Protein AF-A0A7S1DV95-F1 (afdb_monomer_lite)

Structure (mmCIF, N/CA/C/O backbone):
data_AF-A0A7S1DV95-F1
#
_entry.id   AF-A0A7S1DV95-F1
#
loop_
_atom_site.group_PDB
_atom_site.id
_atom_site.type_symbol
_atom_site.label_atom_id
_atom_site.label_alt_id
_atom_site.label_comp_id
_atom_site.label_asym_id
_atom_site.label_entity_id
_atom_site.label_seq_id
_atom_site.pdbx_PDB_ins_code
_atom_site.Cartn_x
_atom_site.Cartn_y
_atom_site.Cartn_z
_atom_site.occupancy
_atom_site.B_iso_or_equiv
_atom_site.auth_seq_id
_atom_site.auth_comp_id
_atom_site.auth_asym_id
_atom_site.auth_atom_id
_atom_site.pdbx_PDB_model_num
ATOM 1 N N . MET A 1 1 ? 79.794 -47.480 -144.429 1.00 57.88 1 MET A N 1
ATOM 2 C CA . MET A 1 1 ? 79.137 -47.633 -145.746 1.00 57.88 1 MET A CA 1
ATOM 3 C C . MET A 1 1 ? 80.129 -47.225 -146.820 1.00 57.88 1 MET A C 1
ATOM 5 O O . MET A 1 1 ? 80.996 -46.413 -146.517 1.00 57.88 1 MET A O 1
ATOM 9 N N . GLY A 1 2 ? 80.002 -47.753 -148.033 1.00 65.44 2 GLY A N 1
ATOM 10 C CA . GLY A 1 2 ? 80.760 -47.315 -149.209 1.00 65.44 2 GLY A CA 1
ATOM 11 C C . GLY A 1 2 ? 79.975 -47.607 -150.488 1.00 65.44 2 GLY A C 1
ATOM 12 O O . GLY A 1 2 ? 79.161 -48.528 -150.491 1.00 65.44 2 GLY A O 1
ATOM 13 N N . ALA A 1 3 ? 80.194 -46.817 -151.537 1.00 66.25 3 ALA A N 1
ATOM 14 C CA . ALA A 1 3 ? 79.507 -46.930 -152.823 1.00 66.25 3 ALA A CA 1
ATOM 15 C C . ALA A 1 3 ? 80.501 -47.188 -153.967 1.00 66.25 3 ALA A C 1
ATOM 17 O O . ALA A 1 3 ? 81.692 -46.892 -153.837 1.00 66.25 3 ALA A O 1
ATOM 18 N N . SER A 1 4 ? 80.007 -47.743 -155.075 1.00 67.31 4 SER A N 1
ATOM 19 C CA . SER A 1 4 ? 80.771 -47.913 -156.318 1.00 67.31 4 SER A CA 1
ATOM 20 C C . SER A 1 4 ? 81.094 -46.570 -156.994 1.00 67.31 4 SER A C 1
ATOM 22 O O . SER A 1 4 ? 80.372 -45.589 -156.826 1.00 67.31 4 SER A O 1
ATOM 24 N N . ALA A 1 5 ? 82.153 -46.534 -157.810 1.00 63.69 5 ALA A N 1
ATOM 25 C CA . ALA A 1 5 ? 82.558 -45.355 -158.588 1.00 63.69 5 ALA A CA 1
ATOM 26 C C . ALA A 1 5 ? 81.642 -45.052 -159.797 1.00 63.69 5 ALA A C 1
ATOM 28 O O . ALA A 1 5 ? 81.785 -44.007 -160.425 1.00 63.69 5 ALA A O 1
ATOM 29 N N . ASP A 1 6 ? 80.715 -45.958 -160.114 1.00 65.25 6 ASP A N 1
ATOM 30 C CA . ASP A 1 6 ? 79.597 -45.764 -161.049 1.00 65.25 6 ASP A CA 1
ATOM 31 C C . ASP A 1 6 ? 78.244 -45.581 -160.323 1.00 65.25 6 ASP A C 1
ATOM 33 O O . ASP A 1 6 ? 77.190 -45.642 -160.950 1.00 65.25 6 ASP A O 1
ATOM 37 N N . GLU A 1 7 ? 78.286 -45.391 -158.996 1.00 64.25 7 GLU A N 1
ATOM 38 C CA . GLU A 1 7 ? 77.156 -45.195 -158.069 1.00 64.25 7 GLU A CA 1
ATOM 39 C C . GLU A 1 7 ? 76.070 -46.294 -158.088 1.00 64.25 7 GLU A C 1
ATOM 41 O O . GLU A 1 7 ? 75.052 -46.174 -157.409 1.00 64.25 7 GLU A O 1
ATOM 46 N N . SER A 1 8 ? 76.312 -47.411 -158.785 1.00 65.88 8 SER A N 1
ATOM 47 C CA . SER A 1 8 ? 75.327 -48.480 -159.006 1.00 65.88 8 SER A CA 1
ATOM 48 C C . SER A 1 8 ? 75.059 -49.381 -157.795 1.00 65.88 8 SER A C 1
ATOM 50 O O . SER A 1 8 ? 73.996 -49.994 -157.714 1.00 65.88 8 SER A O 1
ATOM 52 N N . GLN A 1 9 ? 76.008 -49.486 -156.856 1.00 68.75 9 GLN A N 1
ATOM 53 C CA . GLN A 1 9 ? 75.935 -50.400 -155.709 1.00 68.75 9 GLN A CA 1
ATOM 54 C C . GLN A 1 9 ? 76.433 -49.769 -154.403 1.00 68.75 9 GLN A C 1
ATOM 56 O O . GLN A 1 9 ? 77.438 -49.051 -154.383 1.00 68.75 9 GLN A O 1
ATOM 61 N N . LEU A 1 10 ? 75.751 -50.097 -153.298 1.00 74.06 10 LEU A N 1
ATOM 62 C CA . LEU A 1 10 ? 76.030 -49.630 -151.936 1.00 74.06 10 LEU A CA 1
ATOM 63 C C . LEU A 1 10 ? 76.285 -50.806 -150.976 1.00 74.06 10 LEU A C 1
ATOM 65 O O . LEU A 1 10 ? 75.485 -51.738 -150.892 1.00 74.06 10 LEU A O 1
ATOM 69 N N . PHE A 1 11 ? 77.364 -50.718 -150.192 1.00 74.44 11 PHE A N 1
ATOM 70 C CA . PHE A 1 11 ? 77.815 -51.748 -149.250 1.00 74.44 11 PHE A CA 1
ATOM 71 C C . PHE A 1 11 ? 77.780 -51.259 -147.793 1.00 74.44 11 PHE A C 1
ATOM 73 O O . PHE A 1 11 ? 78.279 -50.173 -147.460 1.00 74.44 11 PHE A O 1
ATOM 80 N N . VAL A 1 12 ? 77.239 -52.088 -146.893 1.00 77.44 12 VAL A N 1
ATOM 81 C CA . VAL A 1 12 ? 77.127 -51.811 -145.451 1.00 77.44 12 VAL A CA 1
ATOM 82 C C . VAL A 1 12 ? 77.504 -53.056 -144.645 1.00 77.44 12 VAL A C 1
ATOM 84 O O . VAL A 1 12 ? 76.912 -54.111 -144.838 1.00 77.44 12 VAL A O 1
ATOM 87 N N . ALA A 1 13 ? 78.458 -52.931 -143.723 1.00 70.69 13 ALA A N 1
ATOM 88 C CA . ALA A 1 13 ? 78.859 -53.995 -142.800 1.00 70.69 13 ALA A CA 1
ATOM 89 C C . ALA A 1 13 ? 78.650 -53.551 -141.346 1.00 70.69 13 ALA A C 1
ATOM 91 O O . ALA A 1 13 ? 78.813 -52.364 -141.046 1.00 70.69 13 ALA A O 1
ATOM 92 N N . SER A 1 14 ? 78.315 -54.494 -140.467 1.00 75.56 14 SER A N 1
ATOM 93 C CA . SER A 1 14 ? 78.162 -54.288 -139.024 1.00 75.56 14 SER A CA 1
ATOM 94 C C . SER A 1 14 ? 79.221 -55.067 -138.228 1.00 75.56 14 SER A C 1
ATOM 96 O O . SER A 1 14 ? 79.792 -56.045 -138.713 1.00 75.56 14 SER A O 1
ATOM 98 N N . GLU A 1 15 ? 79.529 -54.604 -137.013 1.00 72.31 15 GLU A N 1
ATOM 99 C CA . GLU A 1 15 ? 80.649 -55.106 -136.189 1.00 72.31 15 GLU A CA 1
ATOM 100 C C . GLU A 1 15 ? 80.429 -56.542 -135.663 1.00 72.31 15 GLU A C 1
ATOM 102 O O . GLU A 1 15 ? 81.377 -57.248 -135.332 1.00 72.31 15 GLU A O 1
ATOM 107 N N . ASP A 1 16 ? 79.177 -57.002 -135.676 1.00 65.31 16 ASP A N 1
ATOM 108 C CA . ASP A 1 16 ? 78.711 -58.362 -135.392 1.00 65.31 16 ASP A CA 1
ATOM 109 C C . ASP A 1 16 ? 78.756 -59.318 -136.608 1.00 65.31 16 ASP A C 1
ATOM 111 O O . ASP A 1 16 ? 78.369 -60.483 -136.499 1.00 65.31 16 ASP A O 1
ATOM 115 N N . GLY A 1 17 ? 79.306 -58.877 -137.747 1.00 64.19 17 GLY A N 1
ATOM 116 C CA . GLY A 1 17 ? 79.759 -59.758 -138.833 1.00 64.19 17 GLY A CA 1
ATOM 117 C C . GLY A 1 17 ? 78.801 -59.931 -140.015 1.00 64.19 17 GLY A C 1
ATOM 118 O O . GLY A 1 17 ? 79.098 -60.709 -140.923 1.00 64.19 17 GLY A O 1
ATOM 119 N N . THR A 1 18 ? 77.677 -59.210 -140.052 1.00 66.56 18 THR A N 1
ATOM 120 C CA . THR A 1 18 ? 76.766 -59.185 -141.212 1.00 66.56 18 THR A CA 1
ATOM 121 C C . THR A 1 18 ? 77.159 -58.139 -142.260 1.00 66.56 18 THR A C 1
ATOM 123 O O . THR A 1 18 ? 77.538 -57.015 -141.931 1.00 66.56 18 THR A O 1
ATOM 126 N N . LEU A 1 19 ? 77.017 -58.501 -143.542 1.00 68.00 19 LEU A N 1
ATOM 127 C CA . LEU A 1 19 ? 77.257 -57.642 -144.708 1.00 68.00 19 LEU A CA 1
ATOM 128 C C . LEU A 1 19 ? 75.984 -57.556 -145.563 1.00 68.00 19 LEU A C 1
ATOM 130 O O . LEU A 1 19 ? 75.426 -58.583 -145.946 1.00 68.00 19 LEU A O 1
ATOM 134 N N . PHE A 1 20 ? 75.570 -56.337 -145.901 1.00 68.00 20 PHE A N 1
ATOM 135 C CA . PHE A 1 20 ? 74.450 -56.034 -146.790 1.00 68.00 20 PHE A CA 1
ATOM 136 C C . PHE A 1 20 ? 74.941 -55.276 -148.031 1.00 68.00 20 PHE A C 1
ATOM 138 O O . PHE A 1 20 ? 75.829 -54.422 -147.947 1.00 68.00 20 PHE A O 1
ATOM 145 N N . MET A 1 21 ? 74.343 -55.590 -149.180 1.00 70.38 21 MET A N 1
ATOM 146 C CA . MET A 1 21 ? 74.658 -55.034 -150.497 1.00 70.38 21 MET A CA 1
ATOM 147 C C . MET A 1 21 ? 73.347 -54.675 -151.203 1.00 70.38 21 MET A C 1
ATOM 149 O O . MET A 1 21 ? 72.410 -55.474 -151.179 1.00 70.38 21 MET A O 1
ATOM 153 N N . PHE A 1 22 ? 73.284 -53.494 -151.815 1.00 68.38 22 PHE A N 1
ATOM 154 C CA . PHE A 1 22 ? 72.099 -52.985 -152.510 1.00 68.38 22 PHE A CA 1
ATOM 155 C C . PHE A 1 22 ? 72.478 -52.448 -153.895 1.00 68.38 22 PHE A C 1
ATOM 157 O O . PHE A 1 22 ? 73.359 -51.594 -153.981 1.00 68.38 22 PHE A O 1
ATOM 164 N N . ASP A 1 23 ? 71.790 -52.898 -154.948 1.00 61.53 23 ASP A N 1
ATOM 165 C CA . ASP A 1 23 ? 71.772 -52.228 -156.257 1.00 61.53 23 ASP A CA 1
ATOM 166 C C . ASP A 1 23 ? 70.868 -50.985 -156.200 1.00 61.53 23 ASP A C 1
ATOM 168 O O . ASP A 1 23 ? 69.767 -51.033 -155.642 1.00 61.53 23 ASP A O 1
ATOM 172 N N . VAL A 1 24 ? 71.312 -49.877 -156.797 1.00 64.88 24 VAL A N 1
ATOM 173 C CA . VAL A 1 24 ? 70.569 -48.612 -156.887 1.00 64.88 24 VAL A CA 1
ATOM 174 C C . VAL A 1 24 ? 70.760 -48.009 -158.282 1.00 64.88 24 VAL A C 1
ATOM 176 O O . VAL A 1 24 ? 71.874 -47.701 -158.692 1.00 64.88 24 VAL A O 1
ATOM 179 N N . HIS A 1 25 ? 69.665 -47.806 -159.019 1.00 55.22 25 HIS A N 1
ATOM 180 C CA . HIS A 1 25 ? 69.677 -47.139 -160.326 1.00 55.22 25 HIS A CA 1
ATOM 181 C C . HIS A 1 25 ? 69.022 -45.756 -160.256 1.00 55.22 25 HIS A C 1
ATOM 183 O O . HIS A 1 25 ? 67.993 -45.582 -159.602 1.00 55.22 25 HIS A O 1
ATOM 189 N N . LEU A 1 26 ? 69.604 -44.786 -160.968 1.00 51.22 26 LEU A N 1
ATOM 190 C CA . LEU A 1 26 ? 69.175 -43.388 -160.971 1.00 51.22 26 LEU A CA 1
ATOM 191 C C . LEU A 1 26 ? 68.362 -43.030 -162.232 1.00 51.22 26 LEU A C 1
ATOM 193 O O . LEU A 1 26 ? 68.833 -43.195 -163.354 1.00 51.22 26 LEU A O 1
ATOM 197 N N . MET A 1 27 ? 67.163 -42.493 -162.010 1.00 39.09 27 MET A N 1
ATOM 198 C CA . MET A 1 27 ? 66.233 -41.811 -162.931 1.00 39.09 27 MET A CA 1
ATOM 199 C C . MET A 1 27 ? 65.408 -40.852 -162.045 1.00 39.09 27 MET A C 1
ATOM 201 O O . MET A 1 27 ? 65.268 -41.126 -160.855 1.00 39.09 27 MET A O 1
ATOM 205 N N . GLU A 1 28 ? 64.860 -39.707 -162.451 1.00 35.00 28 GLU A N 1
ATOM 206 C CA . GLU A 1 28 ? 64.603 -39.022 -163.736 1.00 35.00 28 GLU A CA 1
ATOM 207 C C . GLU A 1 28 ? 64.917 -37.511 -163.522 1.00 35.00 28 GLU A C 1
ATOM 209 O O . GLU A 1 28 ? 65.151 -37.091 -162.391 1.00 35.00 28 GLU A O 1
ATOM 214 N N . GLY A 1 29 ? 64.930 -36.587 -164.486 1.00 44.03 29 GLY A N 1
ATOM 215 C CA . GLY A 1 29 ? 64.587 -36.603 -165.912 1.00 44.03 29 GLY A CA 1
ATOM 216 C C . GLY A 1 29 ? 64.089 -35.195 -166.316 1.00 44.03 29 GLY A C 1
ATOM 217 O O . GLY A 1 29 ? 63.512 -34.490 -165.497 1.00 44.03 29 GLY A O 1
ATOM 218 N N . GLY A 1 30 ? 64.293 -34.684 -167.530 1.00 44.16 30 GLY A N 1
ATOM 219 C CA . GLY A 1 30 ? 65.110 -35.196 -168.627 1.00 44.16 30 GLY A CA 1
ATOM 220 C C . GLY A 1 30 ? 64.742 -34.509 -169.946 1.00 44.16 30 GLY A C 1
ATOM 221 O O . GLY A 1 30 ? 63.608 -34.627 -170.393 1.00 44.16 30 GLY A O 1
ATOM 222 N N . GLU A 1 31 ? 65.691 -33.834 -170.599 1.00 38.44 31 GLU A N 1
ATOM 223 C CA . GLU A 1 31 ? 65.519 -33.384 -171.987 1.00 38.44 31 GLU A CA 1
ATOM 224 C C . GLU A 1 31 ? 66.867 -33.418 -172.726 1.00 38.44 31 GLU A C 1
ATOM 226 O O . GLU A 1 31 ? 67.853 -32.827 -172.286 1.00 38.44 31 GLU A O 1
ATOM 231 N N . VAL A 1 32 ? 66.933 -34.161 -173.837 1.00 43.38 32 VAL A N 1
ATOM 232 C CA . VAL A 1 32 ? 68.169 -34.366 -174.613 1.00 43.38 32 VAL A CA 1
ATOM 233 C C . VAL A 1 32 ? 68.138 -33.491 -175.863 1.00 43.38 32 VAL A C 1
ATOM 235 O O . VAL A 1 32 ? 67.736 -33.923 -176.943 1.00 43.38 32 VAL A O 1
ATOM 238 N N . ALA A 1 33 ? 68.607 -32.254 -175.717 1.00 39.25 33 ALA A N 1
ATOM 239 C CA . ALA A 1 33 ? 68.922 -31.361 -176.828 1.00 39.25 33 ALA A CA 1
ATOM 240 C C . ALA A 1 33 ? 70.452 -31.234 -176.982 1.00 39.25 33 ALA A C 1
ATOM 242 O O . ALA A 1 33 ? 71.180 -31.136 -176.002 1.00 39.25 33 ALA A O 1
ATOM 243 N N . GLY A 1 34 ? 71.025 -31.210 -178.183 1.00 37.41 34 GLY A N 1
ATOM 244 C CA . GLY A 1 34 ? 70.410 -31.383 -179.498 1.00 37.41 34 GLY A CA 1
ATOM 245 C C . GLY A 1 34 ? 71.490 -31.257 -180.571 1.00 37.41 34 GLY A C 1
ATOM 246 O O . GLY A 1 34 ? 71.966 -30.161 -180.856 1.00 37.41 34 GLY A O 1
ATOM 247 N N . LYS A 1 35 ? 71.935 -32.387 -181.128 1.00 42.53 35 LYS A N 1
ATOM 248 C CA . LYS A 1 35 ? 73.112 -32.458 -182.008 1.00 42.53 35 LYS A CA 1
ATOM 249 C C . LYS A 1 35 ? 72.868 -31.673 -183.307 1.00 42.53 35 LYS A C 1
ATOM 251 O O . LYS A 1 35 ? 71.980 -32.036 -184.073 1.00 42.53 35 LYS A O 1
ATOM 256 N N . LYS A 1 36 ? 73.671 -30.638 -183.584 1.00 39.03 36 LYS A N 1
ATOM 257 C CA . LYS A 1 36 ? 73.703 -29.960 -184.893 1.00 39.03 36 LYS A CA 1
ATOM 258 C C . LYS A 1 36 ? 75.002 -30.254 -185.634 1.00 39.03 36 LYS A C 1
ATOM 260 O O . LYS A 1 36 ? 76.092 -30.029 -185.121 1.00 39.03 36 LYS A O 1
ATOM 265 N N . THR A 1 37 ? 74.841 -30.742 -186.856 1.00 42.09 37 THR A N 1
ATOM 266 C CA . THR A 1 37 ? 75.881 -31.038 -187.842 1.00 42.09 37 THR A CA 1
ATOM 267 C C . THR A 1 37 ? 75.571 -30.267 -189.120 1.00 42.09 37 THR A C 1
ATOM 269 O O . THR A 1 37 ? 74.412 -30.229 -189.532 1.00 42.09 37 THR A O 1
ATOM 272 N N . THR A 1 38 ? 76.590 -29.715 -189.770 1.00 35.88 38 THR A N 1
ATOM 273 C CA . THR A 1 38 ? 76.515 -29.178 -191.139 1.00 35.88 38 THR A CA 1
ATOM 274 C C . THR A 1 38 ? 77.815 -29.503 -191.868 1.00 35.88 38 THR A C 1
ATOM 276 O O . THR A 1 38 ? 78.882 -29.460 -191.257 1.00 35.88 38 THR A O 1
ATOM 279 N N . ASP A 1 39 ? 77.695 -29.885 -193.138 1.00 33.91 39 ASP A N 1
ATOM 280 C CA . ASP A 1 39 ? 78.729 -30.590 -193.906 1.00 33.91 39 ASP A CA 1
ATOM 281 C C . ASP A 1 39 ? 79.830 -29.698 -194.519 1.00 33.91 39 ASP A C 1
ATOM 283 O O . ASP A 1 39 ? 79.663 -28.480 -194.627 1.00 33.91 39 ASP A O 1
ATOM 287 N N . PRO A 1 40 ? 80.962 -30.299 -194.943 1.00 48.75 40 PRO A N 1
ATOM 288 C CA . PRO A 1 40 ? 82.059 -29.609 -195.617 1.00 48.75 40 PRO A CA 1
ATOM 289 C C . PRO A 1 40 ? 81.930 -29.593 -197.157 1.00 48.75 40 PRO A C 1
ATOM 291 O O . PRO A 1 40 ? 81.156 -30.341 -197.750 1.00 48.75 40 PRO A O 1
ATOM 294 N N . SER A 1 41 ? 82.835 -28.839 -197.797 1.00 40.47 41 SER A N 1
ATOM 295 C CA . SER A 1 41 ? 83.276 -28.995 -199.201 1.00 40.47 41 SER A CA 1
ATOM 296 C C . SER A 1 41 ? 82.358 -28.496 -200.332 1.00 40.47 41 SER A C 1
ATOM 298 O O . SER A 1 41 ? 81.687 -29.295 -200.977 1.00 40.47 41 SER A O 1
ATOM 300 N N . GLN A 1 42 ? 82.458 -27.199 -200.665 1.00 35.22 42 GLN A N 1
ATOM 301 C CA . GLN A 1 42 ? 82.357 -26.577 -202.013 1.00 35.22 42 GLN A CA 1
ATOM 302 C C . GLN A 1 42 ? 82.530 -25.046 -201.851 1.00 35.22 42 GLN A C 1
ATOM 304 O O . GLN A 1 42 ? 82.084 -24.508 -200.844 1.00 35.22 42 GLN A O 1
ATOM 309 N N . PHE A 1 43 ? 83.169 -24.267 -202.731 1.00 31.75 43 PHE A N 1
ATOM 310 C CA . PHE A 1 43 ? 83.923 -24.532 -203.970 1.00 31.75 43 PHE A CA 1
ATOM 311 C C . PHE A 1 43 ? 85.246 -23.733 -203.936 1.00 31.75 43 PHE A C 1
ATOM 313 O O . PHE A 1 43 ? 85.314 -22.694 -203.282 1.00 31.75 43 PHE A O 1
ATOM 320 N N . LEU A 1 44 ? 86.277 -24.160 -204.681 1.00 36.06 44 LEU A N 1
ATOM 321 C CA . LEU A 1 44 ? 87.334 -23.227 -205.096 1.00 36.06 44 LEU A CA 1
ATOM 322 C C . LEU A 1 44 ? 86.817 -22.427 -206.291 1.00 36.06 44 LEU A C 1
ATOM 324 O O . LEU A 1 44 ? 86.602 -23.011 -207.351 1.00 36.06 44 LEU A O 1
ATOM 328 N N . ASP A 1 45 ? 86.711 -21.111 -206.138 1.00 37.31 45 ASP A N 1
ATOM 329 C CA . ASP A 1 45 ? 86.616 -20.186 -207.264 1.00 37.31 45 ASP A CA 1
ATOM 330 C C . ASP A 1 45 ? 87.806 -19.222 -207.175 1.00 37.31 45 ASP A C 1
ATOM 332 O O . ASP A 1 45 ? 87.866 -18.353 -206.302 1.00 37.31 45 ASP A O 1
ATOM 336 N N . VAL A 1 46 ? 88.832 -19.447 -208.004 1.00 41.38 46 VAL A N 1
ATOM 337 C CA . VAL A 1 46 ? 90.102 -18.697 -207.950 1.00 41.38 46 VAL A CA 1
ATOM 338 C C . VAL A 1 46 ? 89.953 -17.392 -208.730 1.00 41.38 46 VAL A C 1
ATOM 340 O O . VAL A 1 46 ? 90.554 -17.176 -209.782 1.00 41.38 46 VAL A O 1
ATOM 343 N N . VAL A 1 47 ? 89.122 -16.506 -208.190 1.00 50.97 47 VAL A N 1
ATOM 344 C CA . VAL A 1 47 ? 89.041 -15.111 -208.618 1.00 50.97 47 VAL A CA 1
ATOM 345 C C . VAL A 1 47 ? 90.259 -14.375 -208.060 1.00 50.97 47 VAL A C 1
ATOM 347 O O . VAL A 1 47 ? 90.500 -14.395 -206.852 1.00 50.97 47 VAL A O 1
ATOM 350 N N . LEU A 1 48 ? 91.025 -13.695 -208.921 1.00 45.34 48 LEU A N 1
ATOM 351 C CA . LEU A 1 48 ? 92.065 -12.763 -208.474 1.00 45.34 48 LEU A CA 1
ATOM 352 C C . LEU A 1 48 ? 91.409 -11.503 -207.894 1.00 45.34 48 LEU A C 1
ATOM 354 O O . LEU A 1 48 ? 91.290 -10.477 -208.562 1.00 45.34 48 LEU A O 1
ATOM 358 N N . ILE A 1 49 ? 90.983 -11.600 -206.637 1.00 53.22 49 ILE A N 1
ATOM 359 C CA . ILE A 1 49 ? 90.568 -10.458 -205.826 1.00 53.22 49 ILE A CA 1
ATOM 360 C C . ILE A 1 49 ? 91.787 -9.552 -205.628 1.00 53.22 49 ILE A C 1
ATOM 362 O O . ILE A 1 49 ? 92.889 -10.020 -205.322 1.00 53.22 49 ILE A O 1
ATOM 366 N N . THR A 1 50 ? 91.611 -8.248 -205.845 1.00 54.72 50 THR A N 1
ATOM 367 C CA . THR A 1 50 ? 92.714 -7.300 -205.672 1.00 54.72 50 THR A CA 1
ATOM 368 C C . THR A 1 50 ? 93.025 -7.115 -204.190 1.00 54.72 50 THR A C 1
ATOM 370 O O . THR A 1 50 ? 92.165 -7.273 -203.327 1.00 54.72 50 THR A O 1
ATOM 373 N N . ARG A 1 51 ? 94.272 -6.756 -203.877 1.00 61.19 51 ARG A N 1
ATOM 374 C CA . ARG A 1 51 ? 94.746 -6.613 -202.494 1.00 61.19 51 ARG A CA 1
ATOM 375 C C . ARG A 1 51 ? 93.908 -5.631 -201.645 1.00 61.19 51 ARG A C 1
ATOM 377 O O . ARG A 1 51 ? 93.846 -5.808 -200.432 1.00 61.19 51 ARG A O 1
ATOM 384 N N . ALA A 1 52 ? 93.242 -4.662 -202.277 1.00 63.94 52 ALA A N 1
ATOM 385 C CA . ALA A 1 52 ? 92.411 -3.659 -201.613 1.00 63.94 52 ALA A CA 1
ATOM 386 C C . ALA A 1 52 ? 91.218 -4.262 -200.846 1.00 63.94 52 ALA A C 1
ATOM 388 O O . ALA A 1 52 ? 90.989 -3.903 -199.695 1.00 63.94 52 ALA A O 1
ATOM 389 N N . ASP A 1 53 ? 90.492 -5.209 -201.446 1.00 61.81 53 ASP A N 1
ATOM 390 C CA . ASP A 1 53 ? 89.239 -5.739 -200.884 1.00 61.81 53 ASP A CA 1
ATOM 391 C C . ASP A 1 53 ? 89.490 -6.543 -199.590 1.00 61.81 53 ASP A C 1
ATOM 393 O O . ASP A 1 53 ? 88.657 -6.578 -198.683 1.00 61.81 53 ASP A O 1
ATOM 397 N N . VAL A 1 54 ? 90.670 -7.167 -199.481 1.00 62.94 54 VAL A N 1
ATOM 398 C CA . VAL A 1 54 ? 91.120 -7.861 -198.264 1.00 62.94 54 VAL A CA 1
ATOM 399 C C . VAL A 1 54 ? 91.482 -6.855 -197.171 1.00 62.94 54 VAL A C 1
ATOM 401 O O . VAL A 1 54 ? 91.073 -7.030 -196.023 1.00 62.94 54 VAL A O 1
ATOM 404 N N . GLU A 1 55 ? 92.203 -5.788 -197.530 1.00 68.06 55 GLU A N 1
ATOM 405 C CA . GLU A 1 55 ? 92.591 -4.719 -196.603 1.00 68.06 55 GLU A CA 1
ATOM 406 C C . GLU A 1 55 ? 91.342 -3.999 -196.037 1.00 68.06 55 GLU A C 1
ATOM 408 O O . GLU A 1 55 ? 91.254 -3.796 -194.821 1.00 68.06 55 GLU A O 1
ATOM 413 N N . GLU A 1 56 ? 90.310 -3.748 -196.859 1.00 71.56 56 GLU A N 1
ATOM 414 C CA . GLU A 1 56 ? 89.012 -3.215 -196.404 1.00 71.56 56 GLU A CA 1
ATOM 415 C C . GLU A 1 56 ? 88.325 -4.146 -195.387 1.00 71.56 56 GLU A C 1
ATOM 417 O O . GLU A 1 56 ? 87.908 -3.696 -194.314 1.00 71.56 56 GLU A O 1
ATOM 422 N N . LYS A 1 57 ? 88.245 -5.459 -195.660 1.00 68.12 57 LYS A N 1
ATOM 423 C CA . LYS A 1 57 ? 87.622 -6.404 -194.716 1.00 68.12 57 LYS A CA 1
ATOM 424 C C . LYS A 1 57 ? 88.371 -6.489 -193.391 1.00 68.12 57 LYS A C 1
ATOM 426 O O . LYS A 1 57 ? 87.716 -6.491 -192.347 1.00 68.12 57 LYS A O 1
ATOM 431 N N . THR A 1 58 ? 89.705 -6.469 -193.403 1.00 66.50 58 THR A N 1
ATOM 432 C CA . THR A 1 58 ? 90.481 -6.414 -192.154 1.00 66.50 58 THR A CA 1
ATOM 433 C C . THR A 1 58 ? 90.235 -5.132 -191.355 1.00 66.50 58 THR A C 1
ATOM 435 O O . THR A 1 58 ? 90.153 -5.213 -190.131 1.00 66.50 58 THR A O 1
ATOM 438 N N . SER A 1 59 ? 90.006 -3.982 -192.009 1.00 75.44 59 SER A N 1
ATOM 439 C CA . SER A 1 59 ? 89.594 -2.751 -191.312 1.00 75.44 59 SER A CA 1
ATOM 440 C C . SER A 1 59 ? 88.257 -2.943 -190.592 1.00 75.44 59 SER A C 1
ATOM 442 O O . SER A 1 59 ? 88.172 -2.726 -189.385 1.00 75.44 59 SER A O 1
ATOM 444 N N . THR A 1 60 ? 87.233 -3.447 -191.295 1.00 75.06 60 THR A N 1
ATOM 445 C CA . THR A 1 60 ? 85.887 -3.604 -190.709 1.00 75.06 60 THR A CA 1
ATOM 446 C C . THR A 1 60 ? 85.832 -4.557 -189.512 1.00 75.06 60 THR A C 1
ATOM 448 O O . THR A 1 60 ? 84.942 -4.429 -188.673 1.00 75.06 60 THR A O 1
ATOM 451 N N . MET A 1 61 ? 86.775 -5.500 -189.405 1.00 68.62 61 MET A N 1
ATOM 452 C CA . MET A 1 61 ? 86.863 -6.408 -188.261 1.00 68.62 61 MET A CA 1
ATOM 453 C C . MET A 1 61 ? 87.510 -5.728 -187.045 1.00 68.62 61 MET A C 1
ATOM 455 O O . MET A 1 61 ? 86.961 -5.812 -185.947 1.00 68.62 61 MET A O 1
ATOM 459 N N . ALA A 1 62 ? 88.590 -4.964 -187.246 1.00 76.88 62 ALA A N 1
ATOM 460 C CA . ALA A 1 62 ? 89.205 -4.157 -186.188 1.00 76.88 62 ALA A CA 1
ATOM 461 C C . ALA A 1 62 ? 88.249 -3.068 -185.653 1.00 76.88 62 ALA A C 1
ATOM 463 O O . ALA A 1 62 ? 88.197 -2.817 -184.449 1.00 76.88 62 ALA A O 1
ATOM 464 N N . ASP A 1 63 ? 87.434 -2.459 -186.521 1.00 78.00 63 ASP A N 1
ATOM 465 C CA . ASP A 1 63 ? 86.396 -1.497 -186.120 1.00 78.00 63 ASP A CA 1
ATOM 466 C C . ASP A 1 63 ? 85.327 -2.119 -185.199 1.00 78.00 63 ASP A C 1
ATOM 468 O O . ASP A 1 63 ? 84.795 -1.438 -184.316 1.00 78.00 63 ASP A O 1
ATOM 472 N N . LEU A 1 64 ? 85.020 -3.411 -185.375 1.00 74.38 64 LEU A N 1
ATOM 473 C CA . LEU A 1 64 ? 84.084 -4.153 -184.526 1.00 74.38 64 LEU A CA 1
ATOM 474 C C . LEU A 1 64 ? 84.714 -4.584 -183.196 1.00 74.38 64 LEU A C 1
ATOM 476 O O . LEU A 1 64 ? 84.059 -4.459 -182.162 1.00 74.38 64 LEU A O 1
ATOM 480 N N . GLU A 1 65 ? 85.974 -5.022 -183.189 1.00 75.56 65 GLU A N 1
ATOM 481 C CA . GLU A 1 65 ? 86.707 -5.325 -181.949 1.00 75.56 65 GLU A CA 1
ATOM 482 C C . GLU A 1 65 ? 86.861 -4.072 -181.071 1.00 75.56 65 GLU A C 1
ATOM 484 O O . GLU A 1 65 ? 86.573 -4.118 -179.873 1.00 75.56 65 GLU A O 1
ATOM 489 N N . ASN A 1 66 ? 87.181 -2.922 -181.678 1.00 81.00 66 ASN A N 1
ATOM 490 C CA . ASN A 1 66 ? 87.179 -1.627 -180.994 1.00 81.00 66 ASN A CA 1
ATOM 491 C C . ASN A 1 66 ? 85.790 -1.281 -180.425 1.00 81.00 66 ASN A C 1
ATOM 493 O O . ASN A 1 66 ? 85.696 -0.892 -179.262 1.00 81.00 66 ASN A O 1
ATOM 497 N N . LYS A 1 67 ? 84.699 -1.487 -181.186 1.00 79.06 67 LYS A N 1
ATOM 498 C CA . LYS A 1 67 ? 83.318 -1.306 -180.682 1.00 79.06 67 LYS A CA 1
ATOM 499 C C . LYS A 1 67 ? 83.027 -2.172 -179.459 1.00 79.06 67 LYS A C 1
ATOM 501 O O . LYS A 1 67 ? 82.421 -1.693 -178.503 1.00 79.06 67 LYS A O 1
ATOM 506 N N . ILE A 1 68 ? 83.435 -3.441 -179.486 1.00 79.00 68 ILE A N 1
ATOM 507 C CA . ILE A 1 68 ? 83.215 -4.370 -178.372 1.00 79.00 68 ILE A CA 1
ATOM 508 C C . ILE A 1 68 ? 83.970 -3.869 -177.136 1.00 79.00 68 ILE A C 1
ATOM 510 O O . ILE A 1 68 ? 83.340 -3.692 -176.093 1.00 79.00 68 ILE A O 1
ATOM 514 N N . GLY A 1 69 ? 85.253 -3.517 -177.271 1.00 78.62 69 GLY A N 1
ATOM 515 C CA . GLY A 1 69 ? 86.048 -2.918 -176.192 1.00 78.62 69 GLY A CA 1
ATOM 516 C C . GLY A 1 69 ? 85.430 -1.633 -175.621 1.00 78.62 69 GLY A C 1
ATOM 517 O O . GLY A 1 69 ? 85.273 -1.514 -174.406 1.00 78.62 69 GLY A O 1
ATOM 518 N N . GLU A 1 70 ? 84.988 -0.707 -176.480 1.00 82.81 70 GLU A N 1
ATOM 519 C CA . GLU A 1 70 ? 84.261 0.506 -176.073 1.00 82.81 70 GLU A CA 1
ATOM 520 C C . GLU A 1 70 ? 82.989 0.171 -175.276 1.00 82.81 70 GLU A C 1
ATOM 522 O O . GLU A 1 70 ? 82.753 0.750 -174.213 1.00 82.81 70 GLU A O 1
ATOM 527 N N . THR A 1 71 ? 82.165 -0.771 -175.752 1.00 80.88 71 THR A N 1
ATOM 528 C CA . THR A 1 71 ? 80.932 -1.162 -175.044 1.00 80.88 71 THR A CA 1
ATOM 529 C C . THR A 1 71 ? 81.203 -1.883 -173.726 1.00 80.88 71 THR A C 1
ATOM 531 O O . THR A 1 71 ? 80.447 -1.686 -172.775 1.00 80.88 71 THR A O 1
ATOM 534 N N . GLN A 1 72 ? 82.286 -2.658 -173.636 1.00 83.38 72 GLN A N 1
ATOM 535 C CA . GLN A 1 72 ? 82.670 -3.378 -172.427 1.00 83.38 72 GLN A CA 1
ATOM 536 C C . GLN A 1 72 ? 83.171 -2.413 -171.343 1.00 83.38 72 GLN A C 1
ATOM 538 O O . GLN A 1 72 ? 82.647 -2.432 -170.231 1.00 83.38 72 GLN A O 1
ATOM 543 N N . VAL A 1 73 ? 84.060 -1.473 -171.686 1.00 85.38 73 VAL A N 1
ATOM 544 C CA . VAL A 1 73 ? 84.494 -0.402 -170.767 1.00 85.38 73 VAL A CA 1
ATOM 545 C C . VAL A 1 73 ? 83.309 0.475 -170.339 1.00 85.38 73 VAL A C 1
ATOM 547 O O . VAL A 1 73 ? 83.195 0.841 -169.169 1.00 85.38 73 VAL A O 1
ATOM 550 N N . GLN A 1 74 ? 82.366 0.774 -171.243 1.00 84.25 74 GLN A N 1
ATOM 551 C CA . GLN A 1 74 ? 81.131 1.479 -170.876 1.00 84.25 74 GLN A CA 1
ATOM 552 C C . GLN A 1 74 ? 80.213 0.665 -169.950 1.00 84.25 74 GLN A C 1
ATOM 554 O O . GLN A 1 74 ? 79.492 1.265 -169.152 1.00 84.25 74 GLN A O 1
ATOM 559 N N . ALA A 1 75 ? 80.187 -0.665 -170.062 1.00 81.94 75 ALA A N 1
ATOM 560 C CA . ALA A 1 75 ? 79.403 -1.534 -169.187 1.00 81.94 75 ALA A CA 1
ATOM 561 C C . ALA A 1 75 ? 80.032 -1.628 -167.790 1.00 81.94 75 ALA A C 1
ATOM 563 O O . ALA A 1 75 ? 79.331 -1.430 -166.799 1.00 81.94 75 ALA A O 1
ATOM 564 N N . GLU A 1 76 ? 81.349 -1.828 -167.709 1.00 84.31 76 GLU A N 1
ATOM 565 C CA . GLU A 1 76 ? 82.112 -1.850 -166.455 1.00 84.31 76 GLU A CA 1
ATOM 566 C C . GLU A 1 76 ? 82.032 -0.501 -165.722 1.00 84.31 76 GLU A C 1
ATOM 568 O O . GLU A 1 76 ? 81.763 -0.468 -164.521 1.00 84.31 76 GLU A O 1
ATOM 573 N N . TYR A 1 77 ? 82.140 0.625 -166.439 1.00 87.62 77 TYR A N 1
ATOM 574 C CA . TYR A 1 77 ? 81.945 1.959 -165.861 1.00 87.62 77 TYR A CA 1
ATOM 575 C C . TYR A 1 77 ? 80.525 2.162 -165.307 1.00 87.62 77 TYR A C 1
ATOM 577 O O . TYR A 1 77 ? 80.361 2.678 -164.201 1.00 87.62 77 TYR A O 1
ATOM 585 N N . LYS A 1 78 ? 79.486 1.724 -166.035 1.00 86.94 78 LYS A N 1
ATOM 586 C CA . LYS A 1 78 ? 78.090 1.783 -165.558 1.00 86.94 78 LYS A CA 1
ATOM 587 C C . LYS A 1 78 ? 77.866 0.893 -164.336 1.00 86.94 78 LYS A C 1
ATOM 589 O O . LYS A 1 78 ? 77.157 1.315 -163.428 1.00 86.94 78 LYS A O 1
ATOM 594 N N . LEU A 1 79 ? 78.472 -0.296 -164.299 1.00 86.88 79 LEU A N 1
ATOM 595 C CA . LEU A 1 79 ? 78.403 -1.202 -163.153 1.00 86.88 79 LEU A CA 1
ATOM 596 C C . LEU A 1 79 ? 79.072 -0.573 -161.925 1.00 86.88 79 LEU A C 1
ATOM 598 O O . LEU A 1 79 ? 78.439 -0.461 -160.884 1.00 86.88 79 LEU A O 1
ATOM 602 N N . HIS A 1 80 ? 80.296 -0.059 -162.064 1.00 88.19 80 HIS A N 1
ATOM 603 C CA . HIS A 1 80 ? 81.020 0.553 -160.949 1.00 88.19 80 HIS A CA 1
ATOM 604 C C . HIS A 1 80 ? 80.335 1.834 -160.434 1.00 88.19 80 HIS A C 1
ATOM 606 O O . HIS A 1 80 ? 80.326 2.083 -159.225 1.00 88.19 80 HIS A O 1
ATOM 612 N N . LEU A 1 81 ? 79.721 2.628 -161.320 1.00 89.69 81 LEU A N 1
ATOM 613 C CA . LEU A 1 81 ? 78.904 3.782 -160.935 1.00 89.69 81 LEU A CA 1
ATOM 614 C C . LEU A 1 81 ? 77.646 3.342 -160.168 1.00 89.69 81 LEU A C 1
ATOM 616 O O . LEU A 1 81 ? 77.332 3.918 -159.133 1.00 89.69 81 LEU A O 1
ATOM 620 N N . HIS A 1 82 ? 76.959 2.301 -160.643 1.00 88.06 82 HIS A N 1
ATOM 621 C CA . HIS A 1 82 ? 75.780 1.715 -160.002 1.00 88.06 82 HIS A CA 1
ATOM 622 C C . HIS A 1 82 ? 76.111 1.113 -158.626 1.00 88.06 82 HIS A C 1
ATOM 624 O O . HIS A 1 82 ? 75.378 1.342 -157.665 1.00 88.06 82 HIS A O 1
ATOM 630 N N . ASP A 1 83 ? 77.240 0.419 -158.494 1.00 88.62 83 ASP A N 1
ATOM 631 C CA . ASP A 1 83 ? 77.710 -0.152 -157.230 1.00 88.62 83 ASP A CA 1
ATOM 632 C C . ASP A 1 83 ? 78.148 0.933 -156.235 1.00 88.62 83 ASP A C 1
ATOM 634 O O . ASP A 1 83 ? 77.863 0.813 -155.042 1.00 88.62 83 ASP A O 1
ATOM 638 N N . GLN A 1 84 ? 78.749 2.037 -156.702 1.00 89.81 84 GLN A N 1
ATOM 639 C CA . GLN A 1 84 ? 78.980 3.224 -155.869 1.00 89.81 84 GLN A CA 1
ATOM 640 C C . GLN A 1 84 ? 77.648 3.823 -155.386 1.00 89.81 84 GLN A C 1
ATOM 642 O O . GLN A 1 84 ? 77.488 4.096 -154.196 1.00 89.81 84 GLN A O 1
ATOM 647 N N . ASP A 1 85 ? 76.673 3.962 -156.281 1.00 90.25 85 ASP A N 1
ATOM 648 C CA . ASP A 1 85 ? 75.316 4.429 -155.989 1.00 90.25 85 ASP A CA 1
ATOM 649 C C . ASP A 1 85 ? 74.623 3.567 -154.916 1.00 90.25 85 ASP A C 1
ATOM 651 O O . ASP A 1 85 ? 73.974 4.089 -154.006 1.00 90.25 85 ASP A O 1
ATOM 655 N N . TRP A 1 86 ? 74.751 2.237 -154.996 1.00 88.25 86 TRP A N 1
ATOM 656 C CA . TRP A 1 86 ? 74.203 1.304 -154.006 1.00 88.25 86 TRP A CA 1
ATOM 657 C C . TRP A 1 86 ? 74.999 1.275 -152.704 1.00 88.25 86 TRP A C 1
ATOM 659 O O . TRP A 1 86 ? 74.386 1.174 -151.639 1.00 88.25 86 TRP A O 1
ATOM 669 N N . ALA A 1 87 ? 76.323 1.425 -152.747 1.00 90.44 87 ALA A N 1
ATOM 670 C CA . ALA A 1 87 ? 77.145 1.596 -151.554 1.00 90.44 87 ALA A CA 1
ATOM 671 C C . ALA A 1 87 ? 76.763 2.884 -150.806 1.00 90.44 87 ALA A C 1
ATOM 673 O O . ALA A 1 87 ? 76.578 2.850 -149.589 1.00 90.44 87 ALA A O 1
ATOM 674 N N . GLU A 1 88 ? 76.543 3.993 -151.518 1.00 91.00 88 GLU A N 1
ATOM 675 C CA . GLU A 1 88 ? 76.054 5.245 -150.936 1.00 91.00 88 GLU A CA 1
ATOM 676 C C . GLU A 1 88 ? 74.634 5.125 -150.373 1.00 91.00 88 GLU A C 1
ATOM 678 O O . GLU A 1 88 ? 74.405 5.558 -149.245 1.00 91.00 88 GLU A O 1
ATOM 683 N N . LYS A 1 89 ? 73.686 4.517 -151.102 1.00 91.56 89 LYS A N 1
ATOM 684 C CA . LYS A 1 89 ? 72.317 4.264 -150.601 1.00 91.56 89 LYS A CA 1
ATOM 685 C C . LYS A 1 89 ? 72.337 3.383 -149.348 1.00 91.56 89 LYS A C 1
ATOM 687 O O . LYS A 1 89 ? 71.663 3.689 -148.369 1.00 91.56 89 LYS A O 1
ATOM 692 N N . THR A 1 90 ? 73.156 2.331 -149.347 1.00 89.69 90 THR A N 1
ATOM 693 C CA . THR A 1 90 ? 73.327 1.420 -148.203 1.00 89.69 90 THR A CA 1
ATOM 694 C C . THR A 1 90 ? 73.980 2.122 -147.015 1.00 89.69 90 THR A C 1
ATOM 696 O O . THR A 1 90 ? 73.589 1.882 -145.874 1.00 89.69 90 THR A O 1
ATOM 699 N N . LYS A 1 91 ? 74.955 3.005 -147.261 1.00 92.62 91 LYS A N 1
ATOM 700 C CA . LYS A 1 91 ? 75.585 3.825 -146.225 1.00 92.62 91 LYS A CA 1
ATOM 701 C C . LYS A 1 91 ? 74.581 4.806 -145.613 1.00 92.62 91 LYS A C 1
ATOM 703 O O . LYS A 1 91 ? 74.421 4.788 -144.400 1.00 92.62 91 LYS A O 1
ATOM 708 N N . LYS A 1 92 ? 73.852 5.566 -146.437 1.00 93.00 92 LYS A N 1
ATOM 709 C CA . LYS A 1 92 ? 72.810 6.513 -145.997 1.00 93.00 92 LYS A CA 1
ATOM 710 C C . LYS A 1 92 ? 71.728 5.808 -145.169 1.00 93.00 92 LYS A C 1
ATOM 712 O O . LYS 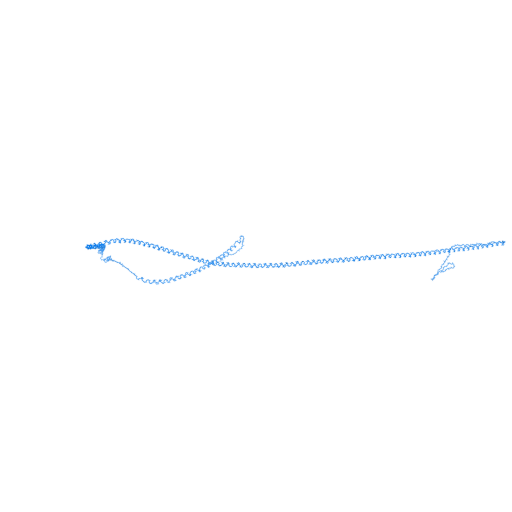A 1 92 ? 71.468 6.224 -144.049 1.00 93.00 92 LYS A O 1
ATOM 717 N N . MET A 1 93 ? 71.219 4.660 -145.629 1.00 89.06 93 MET A N 1
ATOM 718 C CA . MET A 1 93 ? 70.290 3.814 -144.857 1.00 89.06 93 MET A CA 1
ATOM 719 C C . MET A 1 93 ? 70.863 3.344 -143.509 1.00 89.06 93 MET A C 1
ATOM 721 O O . MET A 1 93 ? 70.132 3.287 -142.523 1.00 89.06 93 MET A O 1
ATOM 725 N N . LYS A 1 94 ? 72.157 3.000 -143.427 1.00 90.38 94 LYS A N 1
ATOM 726 C CA . LYS A 1 94 ? 72.798 2.634 -142.150 1.00 90.38 94 LYS A CA 1
ATOM 727 C C . LYS A 1 94 ? 72.934 3.836 -141.219 1.00 90.38 94 LYS A C 1
ATOM 729 O O . LYS A 1 94 ? 72.571 3.721 -140.056 1.00 90.38 94 LYS A O 1
ATOM 734 N N . GLU A 1 95 ? 73.391 4.977 -141.729 1.00 92.50 95 GLU A N 1
ATOM 735 C CA . GLU A 1 95 ? 73.526 6.225 -140.966 1.00 92.50 95 GLU A CA 1
ATOM 736 C C . GLU A 1 95 ? 72.158 6.720 -140.454 1.00 92.50 95 GLU A C 1
ATOM 738 O O . GLU A 1 95 ? 72.038 7.100 -139.291 1.00 92.50 95 GLU A O 1
ATOM 743 N N . GLU A 1 96 ? 71.100 6.624 -141.266 1.00 92.75 96 GLU A N 1
ATOM 744 C CA . GLU A 1 96 ? 69.715 6.915 -140.872 1.00 92.75 96 GLU A CA 1
ATOM 745 C C . GLU A 1 96 ? 69.196 5.947 -139.797 1.00 92.75 9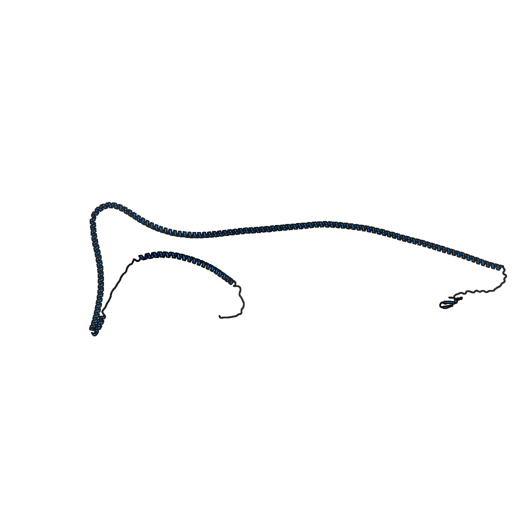6 GLU A C 1
ATOM 747 O O . GLU A 1 96 ? 68.591 6.385 -138.818 1.00 92.75 96 GLU A O 1
ATOM 752 N N . MET A 1 97 ? 69.458 4.642 -139.927 1.00 88.88 97 MET A N 1
ATOM 753 C CA . MET A 1 97 ? 69.030 3.635 -138.946 1.00 88.88 97 MET A CA 1
ATOM 754 C C . MET A 1 97 ? 69.819 3.717 -137.631 1.00 88.88 97 MET A C 1
ATOM 756 O O . MET A 1 97 ? 69.240 3.519 -136.563 1.00 88.88 97 MET A O 1
ATOM 760 N N . GLU A 1 98 ? 71.109 4.055 -137.668 1.00 92.06 98 GLU A N 1
ATOM 761 C CA . GLU A 1 98 ? 71.921 4.312 -136.472 1.00 92.06 98 GLU A CA 1
ATOM 762 C C . GLU A 1 98 ? 71.507 5.618 -135.781 1.00 92.06 98 GLU A C 1
ATOM 764 O O . GLU A 1 98 ? 71.346 5.632 -134.559 1.00 92.06 98 GLU A O 1
ATOM 769 N N . ALA A 1 99 ? 71.225 6.684 -136.539 1.00 92.88 99 ALA A N 1
ATOM 770 C CA . ALA A 1 99 ? 70.661 7.921 -136.000 1.00 92.88 99 ALA A CA 1
ATOM 771 C C . ALA A 1 99 ? 69.264 7.698 -135.391 1.00 92.88 99 ALA A C 1
ATOM 773 O O . ALA A 1 99 ? 68.974 8.207 -134.306 1.00 92.88 99 ALA A O 1
ATOM 774 N N . ALA A 1 100 ? 68.412 6.892 -136.034 1.00 92.19 100 ALA A N 1
ATOM 775 C CA . ALA A 1 100 ? 67.111 6.502 -135.498 1.00 92.19 100 ALA A CA 1
ATOM 776 C C . ALA A 1 100 ? 67.244 5.660 -134.217 1.00 92.19 100 ALA A C 1
ATOM 778 O O . ALA A 1 100 ? 66.500 5.893 -133.261 1.00 92.19 100 ALA A O 1
ATOM 779 N N . ARG A 1 101 ? 68.215 4.733 -134.156 1.00 91.69 101 ARG A N 1
ATOM 780 C CA . ARG A 1 101 ? 68.506 3.938 -132.953 1.00 91.69 101 ARG A CA 1
ATOM 781 C C . ARG A 1 101 ? 68.993 4.824 -131.809 1.00 91.69 101 ARG A C 1
ATOM 783 O O . ARG A 1 101 ? 68.397 4.781 -130.739 1.00 91.69 101 ARG A O 1
ATOM 790 N N . GLY A 1 102 ? 69.975 5.694 -132.048 1.00 92.81 102 GLY A N 1
ATOM 791 C CA . GLY A 1 102 ? 70.480 6.640 -131.047 1.00 92.81 102 GLY A CA 1
ATOM 792 C C . GLY A 1 102 ? 69.408 7.625 -130.563 1.00 92.81 102 GLY A C 1
ATOM 793 O O . GLY A 1 102 ? 69.313 7.911 -129.371 1.00 92.81 102 GLY A O 1
ATOM 794 N N . ALA A 1 103 ? 68.525 8.087 -131.454 1.00 93.06 103 ALA A N 1
ATOM 795 C CA . ALA A 1 103 ? 67.376 8.910 -131.080 1.00 93.06 103 ALA A CA 1
ATOM 796 C C . ALA A 1 103 ? 66.331 8.132 -130.255 1.00 93.06 103 ALA A C 1
ATOM 798 O O . ALA A 1 103 ? 65.712 8.710 -129.359 1.00 93.06 103 ALA A O 1
ATOM 799 N N . ALA A 1 104 ? 66.127 6.839 -130.523 1.00 90.88 104 ALA A N 1
ATOM 800 C CA . ALA A 1 104 ? 65.255 5.976 -129.728 1.00 90.88 104 ALA A CA 1
ATOM 801 C C . ALA A 1 104 ? 65.860 5.660 -128.347 1.00 90.88 104 ALA A C 1
ATOM 803 O O . ALA A 1 104 ? 65.156 5.765 -127.346 1.00 90.88 104 ALA A O 1
ATOM 804 N N . GLU A 1 105 ? 67.160 5.362 -128.281 1.00 93.69 105 GLU A N 1
ATOM 805 C CA . GLU A 1 105 ? 67.933 5.159 -127.048 1.00 93.69 105 GLU A CA 1
ATOM 806 C C . GLU A 1 105 ? 67.886 6.417 -126.165 1.00 93.69 105 GLU A C 1
ATOM 808 O O . GLU A 1 105 ? 67.478 6.342 -125.006 1.00 93.69 105 GLU A O 1
ATOM 813 N N . ALA A 1 106 ? 68.165 7.599 -126.726 1.00 93.31 106 ALA A N 1
ATOM 814 C CA . ALA A 1 106 ? 68.083 8.872 -126.007 1.00 93.31 106 ALA A CA 1
ATOM 815 C C . ALA A 1 106 ? 66.658 9.196 -125.516 1.00 93.31 106 ALA A C 1
ATOM 817 O O . ALA A 1 106 ? 66.482 9.688 -124.398 1.00 93.31 106 ALA A O 1
ATOM 818 N N . ARG A 1 107 ? 65.618 8.892 -126.311 1.00 93.56 107 ARG A N 1
ATOM 819 C CA . ARG A 1 107 ? 64.209 9.025 -125.886 1.00 93.56 107 ARG A CA 1
ATOM 820 C C . ARG A 1 107 ? 63.855 8.048 -124.766 1.00 93.56 107 ARG A C 1
ATOM 822 O O . ARG A 1 107 ? 63.148 8.440 -123.840 1.00 93.56 107 ARG A O 1
ATOM 829 N N . PHE A 1 108 ? 64.339 6.809 -124.832 1.00 93.19 108 PHE A N 1
ATOM 830 C CA . PHE A 1 108 ? 64.124 5.802 -123.797 1.00 93.19 108 PHE A CA 1
ATOM 831 C C . PHE A 1 108 ? 64.817 6.196 -122.489 1.00 93.19 108 PHE A C 1
ATOM 833 O O . PHE A 1 108 ? 64.178 6.167 -121.441 1.00 93.19 108 PHE A O 1
ATOM 840 N N . GLU A 1 109 ? 66.071 6.657 -122.535 1.00 93.81 109 GLU A N 1
ATOM 841 C CA . GLU A 1 109 ? 66.748 7.182 -121.347 1.00 93.81 109 GLU A CA 1
ATOM 842 C C . GLU A 1 109 ? 66.049 8.421 -120.771 1.00 93.81 109 GLU A C 1
ATOM 844 O O . GLU A 1 109 ? 65.908 8.529 -119.555 1.00 93.81 109 GLU A O 1
ATOM 849 N N . ALA A 1 110 ? 65.597 9.359 -121.609 1.00 93.75 110 ALA A N 1
ATOM 850 C CA . ALA A 1 110 ? 64.879 10.547 -121.146 1.00 93.75 110 ALA A CA 1
ATOM 851 C C . ALA A 1 110 ? 63.537 10.184 -120.485 1.00 93.75 110 ALA A C 1
ATOM 853 O O . ALA A 1 110 ? 63.201 10.722 -119.429 1.00 93.75 110 ALA A O 1
ATOM 854 N N . LEU A 1 111 ? 62.793 9.233 -121.063 1.00 94.19 111 LEU A N 1
ATOM 855 C CA . LEU A 1 111 ? 61.560 8.708 -120.477 1.00 94.19 111 LEU A CA 1
ATOM 856 C C . LEU A 1 111 ? 61.833 7.941 -119.175 1.00 94.19 111 LEU A C 1
ATOM 858 O O . LEU A 1 111 ? 61.083 8.096 -118.214 1.00 94.19 111 LEU A O 1
ATOM 862 N N . ARG A 1 112 ? 62.921 7.165 -119.119 1.00 94.31 112 ARG A N 1
ATOM 863 C CA . ARG A 1 112 ? 63.364 6.450 -117.920 1.00 94.31 112 ARG A CA 1
ATOM 864 C C . ARG A 1 112 ? 63.728 7.419 -116.794 1.00 94.31 112 ARG A C 1
ATOM 866 O O . ARG A 1 112 ? 63.158 7.293 -115.718 1.00 94.31 112 ARG A O 1
ATOM 873 N N . ARG A 1 113 ? 64.581 8.419 -117.051 1.00 94.06 113 ARG A N 1
ATOM 874 C CA . ARG A 1 113 ? 64.943 9.457 -116.067 1.00 94.06 113 ARG A CA 1
ATOM 875 C C . ARG A 1 113 ? 63.710 10.214 -115.574 1.00 94.06 113 ARG A C 1
ATOM 877 O O . ARG A 1 113 ? 63.579 10.446 -114.379 1.00 94.06 113 ARG A O 1
ATOM 884 N N . ARG A 1 114 ? 62.766 10.535 -116.471 1.00 93.88 114 ARG A N 1
ATOM 885 C CA . ARG A 1 114 ? 61.480 11.144 -116.095 1.00 93.88 114 ARG A CA 1
ATOM 886 C C . ARG A 1 114 ? 60.632 10.219 -115.217 1.00 93.88 114 ARG A C 1
ATOM 888 O O . ARG A 1 114 ? 60.037 10.705 -114.264 1.00 93.88 114 ARG A O 1
ATOM 895 N N . LYS A 1 115 ? 60.574 8.915 -115.506 1.00 93.88 115 LYS A N 1
ATOM 896 C CA . LYS A 1 115 ? 59.868 7.935 -114.665 1.00 93.88 115 LYS A CA 1
ATOM 897 C C . LYS A 1 115 ? 60.517 7.830 -113.283 1.00 93.88 115 LYS A C 1
ATOM 899 O O . LYS A 1 115 ? 59.812 7.939 -112.293 1.00 93.88 115 LYS A O 1
ATOM 904 N N . GLU A 1 116 ? 61.839 7.680 -113.224 1.00 93.94 116 GLU A N 1
ATOM 905 C CA . GLU A 1 116 ? 62.606 7.600 -111.972 1.00 93.94 116 GLU A CA 1
ATOM 906 C C . GLU A 1 116 ? 62.433 8.878 -111.127 1.00 93.94 116 GLU A C 1
ATOM 908 O O . GLU A 1 116 ? 62.234 8.789 -109.917 1.00 93.94 116 GLU A O 1
ATOM 913 N N . GLN A 1 117 ? 62.395 10.058 -111.761 1.00 94.56 117 GLN A N 1
ATOM 914 C CA . GLN A 1 117 ? 62.043 11.322 -111.105 1.00 94.56 117 GLN A CA 1
ATOM 915 C C . GLN A 1 117 ? 60.594 11.330 -110.590 1.00 94.56 117 GLN A C 1
ATOM 917 O O . GLN A 1 117 ? 60.370 11.686 -109.439 1.00 94.56 117 GLN A O 1
ATOM 922 N N . GLN A 1 118 ? 59.610 10.921 -111.397 1.00 92.81 118 GLN A N 1
ATOM 923 C CA . GLN A 1 118 ? 58.201 10.894 -110.976 1.00 92.81 118 GLN A CA 1
ATOM 924 C C . GLN A 1 118 ? 57.932 9.865 -109.866 1.00 92.81 118 GLN A C 1
ATOM 926 O O . GLN A 1 118 ? 57.073 10.093 -109.018 1.00 92.81 118 GLN A O 1
ATOM 931 N N . GLU A 1 119 ? 58.666 8.751 -109.840 1.00 92.44 119 GLU A N 1
ATOM 932 C CA . GLU A 1 119 ? 58.617 7.773 -108.750 1.00 92.44 119 GLU A CA 1
ATOM 933 C C . GLU A 1 119 ? 59.238 8.336 -107.464 1.00 92.44 119 GLU A C 1
ATOM 935 O O . GLU A 1 119 ? 58.661 8.153 -106.393 1.00 92.44 119 GLU A O 1
ATOM 940 N N . LEU A 1 120 ? 60.340 9.091 -107.557 1.00 94.38 120 LEU A N 1
ATOM 941 C CA . LEU A 1 120 ? 60.918 9.806 -106.414 1.00 94.38 120 LEU A CA 1
ATOM 942 C C . LEU A 1 120 ? 59.968 10.892 -105.881 1.00 94.38 120 LEU A C 1
ATOM 944 O O . LEU A 1 120 ? 59.667 10.898 -104.691 1.00 94.38 120 LEU A O 1
ATOM 948 N N . GLU A 1 121 ? 59.438 11.755 -106.753 1.00 94.38 121 GLU A N 1
ATOM 949 C CA . GLU A 1 121 ? 58.470 12.807 -106.401 1.00 94.38 121 GLU A CA 1
ATOM 950 C C . GLU A 1 121 ? 57.206 12.225 -105.744 1.00 94.38 121 GLU A C 1
ATOM 952 O O . GLU A 1 121 ? 56.704 12.777 -104.763 1.00 94.38 121 GLU A O 1
ATOM 957 N N . ALA A 1 122 ? 56.708 11.081 -106.229 1.00 91.44 122 ALA A N 1
ATOM 958 C CA . ALA A 1 122 ? 55.570 10.387 -105.630 1.00 91.44 122 ALA A CA 1
ATOM 959 C C . ALA A 1 122 ? 55.898 9.795 -104.247 1.00 91.44 122 ALA A C 1
ATOM 961 O O . ALA A 1 122 ? 55.090 9.920 -103.326 1.00 91.44 122 ALA A O 1
ATOM 962 N N . VAL A 1 123 ? 57.078 9.189 -104.070 1.00 94.00 123 VAL A N 1
ATOM 963 C CA . VAL A 1 123 ? 57.528 8.668 -102.767 1.00 94.00 123 VAL A CA 1
ATOM 964 C C . VAL A 1 123 ? 57.748 9.803 -101.764 1.00 94.00 123 VAL A C 1
ATOM 966 O O . VAL A 1 123 ? 57.327 9.683 -100.615 1.00 94.00 123 VAL A O 1
ATOM 969 N N . GLU A 1 124 ? 58.338 10.926 -102.176 1.00 93.75 124 GLU A N 1
ATOM 970 C CA . GLU A 1 124 ? 58.487 12.108 -101.322 1.00 93.75 124 GLU A CA 1
ATOM 971 C C . GLU A 1 124 ? 57.132 12.731 -100.958 1.00 93.75 124 GLU A C 1
ATOM 973 O O . GLU A 1 124 ? 56.926 13.108 -99.803 1.00 93.75 124 GLU A O 1
ATOM 978 N N . ALA A 1 125 ? 56.181 12.793 -101.896 1.00 93.50 125 ALA A N 1
ATOM 979 C CA . ALA A 1 125 ? 54.822 13.257 -101.623 1.00 93.50 125 ALA A CA 1
ATOM 980 C C . ALA A 1 125 ? 54.098 12.357 -100.606 1.00 93.50 125 ALA A C 1
ATOM 982 O O . ALA A 1 125 ? 53.514 12.873 -99.651 1.00 93.50 125 ALA A O 1
ATOM 983 N N . ILE A 1 126 ? 54.191 11.029 -100.758 1.00 93.31 126 ILE A N 1
ATOM 984 C CA . ILE A 1 126 ? 53.634 10.057 -99.804 1.00 93.31 126 ILE A CA 1
ATOM 985 C C . ILE A 1 126 ? 54.287 10.228 -98.429 1.00 93.31 126 ILE A C 1
ATOM 987 O O . ILE A 1 126 ? 53.574 10.458 -97.458 1.00 93.31 126 ILE A O 1
ATOM 991 N N . GLN A 1 127 ? 55.621 10.239 -98.337 1.00 94.44 127 GLN A N 1
ATOM 992 C CA . GLN A 1 127 ? 56.321 10.420 -97.058 1.00 94.44 127 GLN A CA 1
ATOM 993 C C . GLN A 1 127 ? 55.991 11.759 -96.385 1.00 94.44 127 GLN A C 1
ATOM 995 O O . GLN A 1 127 ? 55.896 11.834 -95.162 1.00 94.44 127 GLN A O 1
ATOM 1000 N N . ASN A 1 128 ? 55.820 12.841 -97.149 1.00 94.19 128 ASN A N 1
ATOM 1001 C CA . ASN A 1 128 ? 55.429 14.136 -96.593 1.00 94.19 128 ASN A CA 1
ATOM 1002 C C . ASN A 1 128 ? 53.972 14.142 -96.107 1.00 94.19 128 ASN A C 1
ATOM 1004 O O . ASN A 1 128 ? 53.691 14.734 -95.064 1.00 94.19 128 ASN A O 1
ATOM 1008 N N . MET A 1 129 ? 53.070 13.439 -96.796 1.00 92.44 129 MET A N 1
ATOM 1009 C CA . MET A 1 129 ? 51.687 13.231 -96.359 1.00 92.44 129 MET A CA 1
ATOM 1010 C C . MET A 1 129 ? 51.615 12.347 -95.101 1.00 92.44 129 MET A C 1
ATOM 1012 O O . MET A 1 129 ? 50.923 12.697 -94.149 1.00 92.44 129 MET A O 1
ATOM 1016 N N . GLU A 1 130 ? 52.389 11.261 -95.038 1.00 93.31 130 GLU A N 1
ATOM 1017 C CA . GLU A 1 130 ? 52.533 10.401 -93.854 1.00 93.31 130 GLU A CA 1
ATOM 1018 C C . GLU A 1 130 ? 53.073 11.188 -92.653 1.00 93.31 130 GLU A C 1
ATOM 1020 O O . GLU A 1 130 ? 52.468 11.164 -91.585 1.00 93.31 130 GLU A O 1
ATOM 1025 N N . ARG A 1 131 ? 54.152 11.967 -92.827 1.00 94.62 131 ARG A N 1
ATOM 1026 C CA . ARG A 1 131 ? 54.693 12.863 -91.783 1.00 94.62 131 ARG A CA 1
ATOM 1027 C C . ARG A 1 131 ? 53.670 13.900 -91.316 1.00 94.62 131 ARG A C 1
ATOM 1029 O O . ARG A 1 131 ? 53.669 14.251 -90.138 1.00 94.62 131 ARG A O 1
ATOM 1036 N N . ALA A 1 132 ? 52.826 14.414 -92.212 1.00 94.12 132 ALA A N 1
ATOM 1037 C CA . ALA A 1 132 ? 51.772 15.362 -91.861 1.00 94.12 132 ALA A CA 1
ATOM 1038 C C . ALA A 1 132 ? 50.634 14.688 -91.075 1.00 94.12 132 ALA A C 1
ATOM 1040 O O . ALA A 1 132 ? 50.183 15.238 -90.073 1.00 94.12 132 ALA A O 1
ATOM 1041 N N . HIS A 1 133 ? 50.210 13.484 -91.472 1.00 93.44 133 HIS A N 1
ATOM 1042 C CA . HIS A 1 133 ? 49.202 12.709 -90.745 1.00 93.44 133 HIS A CA 1
ATOM 1043 C C . HIS A 1 133 ? 49.700 12.219 -89.379 1.00 93.44 133 HIS A C 1
ATOM 1045 O O . HIS A 1 133 ? 48.950 12.313 -88.414 1.00 93.44 133 HIS A O 1
ATOM 1051 N N . MET A 1 134 ? 50.959 11.779 -89.275 1.00 94.38 134 MET A N 1
ATOM 1052 C CA . MET A 1 134 ? 51.609 11.427 -88.004 1.00 94.38 134 MET A CA 1
ATOM 1053 C C . MET A 1 134 ? 51.580 12.613 -87.033 1.00 94.38 134 MET A C 1
ATOM 1055 O O . MET A 1 134 ? 51.042 12.489 -85.940 1.00 94.38 134 MET A O 1
ATOM 1059 N N . LYS A 1 135 ? 52.042 13.796 -87.462 1.00 95.06 135 LYS A N 1
ATOM 1060 C CA . LYS A 1 135 ? 51.997 15.015 -86.635 1.00 95.06 135 LYS A CA 1
ATOM 1061 C C . LYS A 1 135 ? 50.578 15.419 -86.248 1.00 95.06 135 LYS A C 1
ATOM 1063 O O . LYS A 1 135 ? 50.340 15.777 -85.103 1.00 95.06 135 LYS A O 1
ATOM 1068 N N . ALA A 1 136 ? 49.623 15.335 -87.175 1.00 93.88 136 ALA A N 1
ATOM 1069 C CA . ALA A 1 136 ? 48.224 15.630 -86.877 1.00 93.88 136 ALA A CA 1
ATOM 1070 C C . ALA A 1 136 ? 47.619 14.639 -85.863 1.00 93.88 136 ALA A C 1
ATOM 1072 O O . ALA A 1 136 ? 46.766 15.035 -85.070 1.00 93.88 136 ALA A O 1
ATOM 1073 N N . ALA A 1 137 ? 48.065 13.377 -85.858 1.00 93.06 137 ALA A N 1
ATOM 1074 C CA . ALA A 1 137 ? 47.702 12.395 -84.839 1.00 93.06 137 ALA A CA 1
ATOM 1075 C C . ALA A 1 137 ? 48.369 12.712 -83.488 1.00 93.06 137 ALA A C 1
ATOM 1077 O O . ALA A 1 137 ? 47.657 12.833 -82.500 1.00 93.06 137 ALA A O 1
ATOM 1078 N N . GLU A 1 138 ? 49.684 12.957 -83.453 1.00 94.31 138 GLU A N 1
ATOM 1079 C CA . GLU A 1 138 ? 50.438 13.356 -82.248 1.00 94.31 138 GLU A CA 1
ATOM 1080 C C . GLU A 1 138 ? 49.850 14.624 -81.588 1.00 94.31 138 GLU A C 1
ATOM 1082 O O . GLU A 1 138 ? 49.664 14.688 -80.370 1.00 94.31 138 GLU A O 1
ATOM 1087 N N . GLU A 1 139 ? 49.502 15.639 -82.386 1.00 95.00 139 GLU A N 1
ATOM 1088 C CA . GLU A 1 139 ? 48.846 16.865 -81.918 1.00 95.00 139 GLU A CA 1
ATOM 1089 C C . GLU A 1 139 ? 47.440 16.587 -81.364 1.00 95.00 139 GLU A C 1
ATOM 1091 O O . GLU A 1 139 ? 47.070 17.131 -80.318 1.00 95.00 139 GLU A O 1
ATOM 1096 N N . LEU A 1 140 ? 46.658 15.726 -82.026 1.00 94.25 140 LEU A N 1
ATOM 1097 C CA . LEU A 1 140 ? 45.305 15.361 -81.603 1.00 94.25 140 LEU A CA 1
ATOM 1098 C C . LEU A 1 140 ? 45.307 14.513 -80.323 1.00 94.25 140 LEU A C 1
ATOM 1100 O O . LEU A 1 140 ? 44.527 14.792 -79.411 1.00 94.25 140 LEU A O 1
ATOM 1104 N N . GLU A 1 141 ? 46.202 13.531 -80.225 1.00 93.31 141 GLU A N 1
ATOM 1105 C CA . GLU A 1 141 ? 46.440 12.729 -79.023 1.00 93.31 141 GLU A CA 1
ATOM 1106 C C . GLU A 1 141 ? 46.849 13.637 -77.865 1.00 93.31 141 GLU A C 1
ATOM 1108 O O . GLU A 1 141 ? 46.171 13.654 -76.839 1.00 93.31 141 GLU A O 1
ATOM 1113 N N . SER A 1 142 ? 47.839 14.513 -78.062 1.00 95.56 142 SER A N 1
ATOM 1114 C CA . SER A 1 142 ? 48.269 15.456 -77.026 1.00 95.56 142 SER A CA 1
ATOM 1115 C C . SER A 1 142 ? 47.166 16.446 -76.611 1.00 95.56 142 SER A C 1
ATOM 1117 O O . SER A 1 142 ? 47.130 16.897 -75.463 1.00 95.56 142 SER A O 1
ATOM 1119 N N . LEU A 1 143 ? 46.236 16.802 -77.505 1.00 95.75 143 LEU A N 1
ATOM 1120 C CA . LEU A 1 143 ? 45.042 17.587 -77.162 1.00 95.75 143 LEU A CA 1
ATOM 1121 C C . LEU A 1 143 ? 44.020 16.779 -76.346 1.00 95.75 143 LEU A C 1
ATOM 1123 O O . LEU A 1 143 ? 43.383 17.345 -75.453 1.00 95.75 143 LEU A O 1
ATOM 1127 N N . TYR A 1 144 ? 43.855 15.482 -76.616 1.00 94.25 144 TYR A N 1
ATOM 1128 C CA . TYR A 1 144 ? 42.993 14.606 -75.819 1.00 94.25 144 TYR A CA 1
ATOM 1129 C C . TYR A 1 144 ? 43.604 14.258 -74.458 1.00 94.25 144 TYR A C 1
ATOM 1131 O O . TYR A 1 144 ? 42.881 14.318 -73.467 1.00 94.25 144 TYR A O 1
ATOM 1139 N N . GLU A 1 145 ? 44.913 14.017 -74.365 1.00 95.31 145 GLU A N 1
ATOM 1140 C CA . GLU A 1 145 ? 45.633 13.863 -73.092 1.00 95.31 145 GLU A CA 1
ATOM 1141 C C . GLU A 1 145 ? 45.459 15.096 -72.199 1.00 95.31 145 GLU A C 1
ATOM 1143 O O . GLU A 1 145 ? 45.097 14.971 -71.030 1.00 95.31 145 GLU A O 1
ATOM 1148 N N . LYS A 1 146 ? 45.636 16.305 -72.754 1.00 95.88 146 LYS A N 1
ATOM 1149 C CA . LYS A 1 146 ? 45.427 17.566 -72.021 1.00 95.88 146 LYS A CA 1
ATOM 1150 C C . LYS A 1 146 ? 43.986 17.705 -71.522 1.00 95.88 146 LYS A C 1
ATOM 1152 O O . LYS A 1 146 ? 43.781 18.075 -70.369 1.00 95.88 146 LYS A O 1
ATOM 1157 N N . LYS A 1 147 ? 42.983 17.368 -72.345 1.00 96.38 147 LYS A N 1
ATOM 1158 C CA . LYS A 1 147 ? 41.567 17.351 -71.925 1.00 96.38 147 LYS A CA 1
ATOM 1159 C C . LYS A 1 147 ? 41.310 16.322 -70.821 1.00 96.38 147 LYS A C 1
ATOM 1161 O O . LYS A 1 147 ? 40.655 16.649 -69.835 1.00 96.38 147 LYS A O 1
ATOM 1166 N N . LEU A 1 148 ? 41.850 15.111 -70.960 1.00 94.88 148 LEU A N 1
ATOM 1167 C CA . LEU A 1 148 ? 41.709 14.036 -69.980 1.00 94.88 148 LEU A CA 1
ATOM 1168 C C . LEU A 1 148 ? 42.367 14.412 -68.645 1.00 94.88 148 LEU A C 1
ATOM 1170 O O . LEU A 1 148 ? 41.777 14.189 -67.595 1.00 94.88 148 LEU A O 1
ATOM 1174 N N . ALA A 1 149 ? 43.539 15.052 -68.676 1.00 95.38 149 ALA A N 1
ATOM 1175 C CA . ALA A 1 149 ? 44.223 15.562 -67.491 1.00 95.38 149 ALA A CA 1
ATOM 1176 C C . ALA A 1 149 ? 43.429 16.677 -66.786 1.00 95.38 149 ALA A C 1
ATOM 1178 O O . ALA A 1 149 ? 43.339 16.668 -65.558 1.00 95.38 149 ALA A O 1
ATOM 1179 N N . ILE A 1 150 ? 42.813 17.594 -67.545 1.00 96.56 150 ILE A N 1
ATOM 1180 C CA . ILE A 1 150 ? 41.950 18.661 -67.009 1.00 96.56 150 ILE A CA 1
ATOM 1181 C C . ILE A 1 150 ? 40.695 18.073 -66.352 1.00 96.56 150 ILE A C 1
ATOM 1183 O O . ILE A 1 150 ? 40.410 18.397 -65.200 1.00 96.56 150 ILE A O 1
ATOM 1187 N N . GLU A 1 151 ? 39.970 17.169 -67.017 1.00 94.00 151 GLU A N 1
ATOM 1188 C CA . GLU A 1 151 ? 38.778 16.548 -66.416 1.00 94.00 151 GLU A CA 1
ATOM 1189 C C . GLU A 1 151 ? 39.150 15.606 -65.252 1.00 94.00 151 GLU A C 1
ATOM 1191 O O . GLU A 1 151 ? 38.440 15.562 -64.252 1.00 94.00 151 GLU A O 1
ATOM 1196 N N . ALA A 1 152 ? 40.311 14.940 -65.282 1.00 95.44 152 ALA A N 1
ATOM 1197 C CA . ALA A 1 152 ? 40.827 14.175 -64.142 1.00 95.44 152 ALA A CA 1
ATOM 1198 C C . ALA A 1 152 ? 41.289 15.066 -62.972 1.00 95.44 152 ALA A C 1
ATOM 1200 O O . ALA A 1 152 ? 41.287 14.626 -61.821 1.00 95.44 152 ALA A O 1
ATOM 1201 N N . GLN A 1 153 ? 41.707 16.312 -63.218 1.00 95.81 153 GLN A N 1
ATOM 1202 C CA . GLN A 1 153 ? 41.935 17.306 -62.164 1.00 95.81 153 GLN A CA 1
ATOM 1203 C C . GLN A 1 153 ? 40.603 17.810 -61.596 1.00 95.81 153 GLN A C 1
ATOM 1205 O O . GLN A 1 153 ? 40.441 17.842 -60.380 1.00 95.81 153 GLN A O 1
ATOM 1210 N N . ARG A 1 154 ? 39.632 18.127 -62.457 1.00 96.06 154 ARG A N 1
ATOM 1211 C CA . ARG A 1 154 ? 38.285 18.565 -62.068 1.00 96.06 154 ARG A CA 1
ATOM 1212 C C . ARG A 1 154 ? 37.541 17.507 -61.253 1.00 96.06 154 ARG A C 1
ATOM 1214 O O . ARG A 1 154 ? 36.949 17.840 -60.235 1.00 96.06 154 ARG A O 1
ATOM 1221 N N . TYR A 1 155 ? 37.616 16.239 -61.656 1.00 95.62 155 TYR A N 1
ATOM 1222 C CA . TYR A 1 155 ? 37.029 15.116 -60.925 1.00 95.62 155 TYR A CA 1
ATOM 1223 C C . TYR A 1 155 ? 37.666 14.933 -59.541 1.00 95.62 155 TYR A C 1
ATOM 1225 O O . TYR A 1 155 ? 36.953 14.710 -58.570 1.00 95.62 155 TYR A O 1
ATOM 1233 N N . ARG A 1 156 ? 38.992 15.104 -59.417 1.00 95.75 156 ARG A N 1
ATOM 1234 C CA . ARG A 1 156 ? 39.674 15.111 -58.108 1.00 95.75 156 ARG A CA 1
ATOM 1235 C C . ARG A 1 156 ? 39.279 16.310 -57.242 1.00 95.75 156 ARG A C 1
ATOM 1237 O O . ARG A 1 156 ? 39.110 16.133 -56.044 1.00 95.75 156 ARG A O 1
ATOM 1244 N N . GLY A 1 157 ? 39.084 17.490 -57.835 1.00 95.94 157 GLY A N 1
ATOM 1245 C CA . GLY A 1 157 ? 38.528 18.653 -57.136 1.00 95.94 157 GLY A CA 1
ATOM 1246 C C . GLY A 1 157 ? 37.124 18.374 -56.594 1.00 95.94 157 GLY A C 1
ATOM 1247 O O . GLY A 1 157 ? 36.891 18.533 -55.405 1.00 95.94 157 GLY A O 1
ATOM 1248 N N . LEU A 1 158 ? 36.230 17.848 -57.436 1.00 96.19 158 LEU A N 1
ATOM 1249 C CA . LEU A 1 158 ? 34.857 17.501 -57.054 1.00 96.19 158 LEU A CA 1
ATOM 1250 C C . LEU A 1 158 ? 34.784 16.371 -56.007 1.00 96.19 158 LEU A C 1
ATOM 1252 O O . LEU A 1 158 ? 33.884 16.371 -55.172 1.00 96.19 158 LEU A O 1
ATOM 1256 N N . LEU A 1 159 ? 35.721 15.413 -56.030 1.00 95.62 159 LEU A N 1
ATOM 1257 C CA . LEU A 1 159 ? 35.860 14.419 -54.959 1.00 95.62 159 LEU A CA 1
ATOM 1258 C C . LEU A 1 159 ? 36.266 15.074 -53.635 1.00 95.62 159 LEU A C 1
ATOM 1260 O O . LEU A 1 159 ? 35.642 14.785 -52.622 1.00 95.62 159 LEU A O 1
ATOM 1264 N N . HIS A 1 160 ? 37.241 15.985 -53.645 1.00 95.81 160 HIS A N 1
ATOM 1265 C CA . HIS A 1 160 ? 37.670 16.681 -52.431 1.00 95.81 160 HIS A CA 1
ATOM 1266 C C . HIS A 1 160 ? 36.563 17.598 -51.877 1.00 95.81 160 HIS A C 1
ATOM 1268 O O . HIS A 1 160 ? 36.291 17.563 -50.682 1.00 95.81 160 HIS A O 1
ATOM 1274 N N . GLU A 1 161 ? 35.849 18.332 -52.742 1.00 96.25 161 GLU A N 1
ATOM 1275 C CA . GLU A 1 161 ? 34.657 19.115 -52.371 1.00 96.25 161 GLU A CA 1
ATOM 1276 C C . GLU A 1 161 ? 33.558 18.230 -51.754 1.00 96.25 161 GLU A C 1
ATOM 1278 O O . GLU A 1 161 ? 32.898 18.633 -50.796 1.00 96.25 161 GLU A O 1
ATOM 1283 N N . LYS A 1 162 ? 33.362 17.008 -52.272 1.00 95.00 162 LYS A N 1
ATOM 1284 C CA . LYS A 1 162 ? 32.439 16.023 -51.691 1.00 95.00 162 LYS A CA 1
ATOM 1285 C C . LYS A 1 162 ? 32.912 15.556 -50.310 1.00 95.00 162 LYS A C 1
ATOM 1287 O O . LYS A 1 162 ? 32.099 15.525 -49.391 1.00 95.00 162 LYS A O 1
ATOM 1292 N N . GLU A 1 163 ? 34.186 15.198 -50.170 1.00 95.75 163 GLU A N 1
ATOM 1293 C CA . GLU A 1 163 ? 34.787 14.719 -48.916 1.00 95.75 163 GLU A CA 1
ATOM 1294 C C . GLU A 1 163 ? 34.725 15.793 -47.815 1.00 95.75 163 GLU A C 1
ATOM 1296 O O . GLU A 1 163 ? 34.306 15.495 -46.695 1.00 95.75 163 GLU A O 1
ATOM 1301 N N . ASP A 1 164 ? 35.025 17.054 -48.141 1.00 95.94 164 ASP A N 1
ATOM 1302 C CA . ASP A 1 164 ? 34.911 18.197 -47.224 1.00 95.94 164 ASP A CA 1
ATOM 1303 C C . ASP A 1 164 ? 33.454 18.428 -46.775 1.00 95.94 164 ASP A C 1
ATOM 1305 O O . ASP A 1 164 ? 33.181 18.656 -45.591 1.00 95.94 164 ASP A O 1
ATOM 1309 N N . MET A 1 165 ? 32.496 18.333 -47.705 1.00 94.12 165 MET A N 1
ATOM 1310 C CA . MET A 1 165 ? 31.065 18.457 -47.400 1.00 94.12 165 MET A CA 1
ATOM 1311 C C . MET A 1 165 ? 30.550 17.294 -46.541 1.00 94.12 165 MET A C 1
ATOM 1313 O O . MET A 1 165 ? 29.769 17.524 -45.618 1.00 94.12 165 MET A O 1
ATOM 1317 N N . GLU A 1 166 ? 30.991 16.060 -46.799 1.00 93.56 166 GLU A N 1
ATOM 1318 C CA . GLU A 1 166 ? 30.667 14.896 -45.965 1.00 93.56 166 GLU A CA 1
ATOM 1319 C C . GLU A 1 166 ? 31.231 15.063 -44.549 1.00 93.56 166 GLU A C 1
ATOM 1321 O O . GLU A 1 166 ? 30.471 14.946 -43.588 1.00 93.56 166 GLU A O 1
ATOM 1326 N N . CYS A 1 167 ? 32.499 15.465 -44.407 1.00 95.81 167 CYS A N 1
ATOM 1327 C CA . CYS A 1 167 ? 33.109 15.752 -43.105 1.00 95.81 167 CYS A CA 1
ATOM 1328 C C . CYS A 1 167 ? 32.346 16.848 -42.338 1.00 95.81 167 CYS A C 1
ATOM 1330 O O . CYS A 1 167 ? 32.073 16.698 -41.145 1.00 95.81 167 CYS A O 1
ATOM 1332 N N . SER A 1 168 ? 31.945 17.933 -43.014 1.00 95.44 168 SER A N 1
ATOM 1333 C CA . SER A 1 168 ? 31.178 19.015 -42.381 1.00 95.44 168 SER A CA 1
ATOM 1334 C C . SER A 1 168 ? 29.775 18.573 -41.950 1.00 95.44 168 SER A C 1
ATOM 1336 O O . SER A 1 168 ? 29.301 18.978 -40.885 1.00 95.44 168 SER A O 1
ATOM 1338 N N . TYR A 1 169 ? 29.099 17.722 -42.731 1.00 94.50 169 TYR A N 1
ATOM 1339 C CA . TYR A 1 169 ? 27.811 17.159 -42.325 1.00 94.50 169 TYR A CA 1
ATOM 1340 C C . TYR A 1 169 ? 27.948 16.155 -41.175 1.00 94.50 169 TYR A C 1
ATOM 1342 O O . TYR A 1 169 ? 27.107 16.168 -40.275 1.00 94.50 169 TYR A O 1
ATOM 1350 N N . GLU A 1 170 ? 28.997 15.330 -41.145 1.00 95.50 170 GLU A N 1
ATOM 1351 C CA . GLU A 1 170 ? 29.268 14.426 -40.022 1.00 95.50 170 GLU A CA 1
ATOM 1352 C C . GLU A 1 170 ? 29.564 15.193 -38.724 1.00 95.50 170 GLU A C 1
ATOM 1354 O O . GLU A 1 170 ? 28.973 14.879 -37.687 1.00 95.50 170 GLU A O 1
ATOM 1359 N N . GLU A 1 171 ? 30.369 16.261 -38.776 1.00 95.00 171 GLU A N 1
ATOM 1360 C CA . GLU A 1 171 ? 30.610 17.137 -37.622 1.00 95.00 171 GLU A CA 1
ATOM 1361 C C . GLU A 1 171 ? 29.304 17.790 -37.130 1.00 95.00 171 GLU A C 1
ATOM 1363 O O . GLU A 1 171 ? 28.988 17.749 -35.937 1.00 95.00 171 GLU A O 1
ATOM 1368 N N . GLN A 1 172 ? 28.488 18.340 -38.037 1.00 95.44 172 GLN A N 1
ATOM 1369 C CA . GLN A 1 172 ? 27.193 18.936 -37.687 1.00 95.44 172 GLN A CA 1
ATOM 1370 C C . GLN A 1 172 ? 26.223 17.914 -37.074 1.00 95.44 172 GLN A C 1
ATOM 1372 O O . GLN A 1 172 ? 25.514 18.238 -36.111 1.00 95.44 172 GLN A O 1
ATOM 1377 N N . LEU A 1 173 ? 26.199 16.680 -37.590 1.00 93.69 173 LEU A N 1
ATOM 1378 C CA . LEU A 1 173 ? 25.406 15.581 -37.040 1.00 93.69 173 LEU A CA 1
ATOM 1379 C C . LEU A 1 173 ? 25.886 15.194 -35.639 1.00 93.69 173 LEU A C 1
ATOM 1381 O O . LEU A 1 173 ? 25.051 15.040 -34.748 1.00 93.69 173 LEU A O 1
ATOM 1385 N N . GLU A 1 174 ? 27.194 15.087 -35.404 1.00 95.38 174 GLU A N 1
ATOM 1386 C CA . GLU A 1 174 ? 27.732 14.669 -34.105 1.00 95.38 174 GLU A CA 1
ATOM 1387 C C . GLU A 1 174 ? 27.631 15.773 -33.040 1.00 95.38 174 GLU A C 1
ATOM 1389 O O . GLU A 1 174 ? 27.216 15.508 -31.909 1.00 95.38 174 GLU A O 1
ATOM 1394 N N . ILE A 1 175 ? 27.840 17.042 -33.408 1.00 96.31 175 ILE A N 1
ATOM 1395 C CA . ILE A 1 175 ? 27.508 18.199 -32.558 1.00 96.31 175 ILE A CA 1
ATOM 1396 C C . ILE A 1 175 ? 26.019 18.175 -32.174 1.00 96.31 175 ILE A C 1
ATOM 1398 O O . ILE A 1 175 ? 25.658 18.468 -31.029 1.00 96.31 175 ILE A O 1
ATOM 1402 N N . THR A 1 176 ? 25.139 17.825 -33.112 1.00 93.62 176 THR A N 1
ATOM 1403 C CA . THR A 1 176 ? 23.687 17.773 -32.888 1.00 93.62 176 THR A CA 1
ATOM 1404 C C . THR A 1 176 ? 23.286 16.586 -32.005 1.00 93.62 176 THR A C 1
ATOM 1406 O O . THR A 1 176 ? 22.526 16.769 -31.052 1.00 93.62 176 THR A O 1
ATOM 1409 N N . ARG A 1 177 ? 23.861 15.397 -32.229 1.00 95.50 177 ARG A N 1
ATOM 1410 C CA . ARG A 1 177 ? 23.721 14.219 -31.352 1.00 95.50 177 ARG A CA 1
ATOM 1411 C C . ARG A 1 177 ? 24.207 14.516 -29.937 1.00 95.50 177 ARG A C 1
ATOM 1413 O O . ARG A 1 177 ? 23.485 14.237 -28.986 1.00 95.50 177 ARG A O 1
ATOM 1420 N N . SER A 1 178 ? 25.374 15.140 -29.787 1.00 95.88 178 SER A N 1
ATOM 1421 C CA . SER A 1 178 ? 25.944 15.541 -28.495 1.00 95.88 178 SER A CA 1
ATOM 1422 C C . SER A 1 178 ? 25.023 16.507 -27.735 1.00 95.88 178 SER A C 1
ATOM 1424 O O . SER A 1 178 ? 24.709 16.280 -26.562 1.00 95.88 178 SER A O 1
ATOM 1426 N N . LYS A 1 179 ? 24.474 17.525 -28.420 1.00 95.69 179 LYS A N 1
ATOM 1427 C CA . LYS A 1 179 ? 23.457 18.434 -27.857 1.00 95.69 179 LYS A CA 1
ATOM 1428 C C . LYS A 1 179 ? 22.206 17.679 -27.393 1.00 95.69 179 LYS A C 1
ATOM 1430 O O . LYS A 1 179 ? 21.795 17.858 -26.246 1.00 95.69 179 LYS A O 1
ATOM 1435 N N . TYR A 1 180 ? 21.627 16.814 -28.230 1.00 94.38 180 TYR A N 1
ATOM 1436 C CA . TYR A 1 180 ? 20.448 16.027 -27.849 1.00 94.38 180 TYR A CA 1
ATOM 1437 C C . TYR A 1 180 ? 20.738 15.054 -26.700 1.00 94.38 180 TYR A C 1
ATOM 1439 O O . TYR A 1 180 ? 19.956 14.998 -25.756 1.00 94.38 180 TYR A O 1
ATOM 1447 N N . ASN A 1 181 ? 21.877 14.359 -26.706 1.00 95.75 181 ASN A N 1
ATOM 1448 C CA . ASN A 1 181 ? 22.293 13.465 -25.624 1.00 95.75 181 ASN A CA 1
ATOM 1449 C C . ASN A 1 181 ? 22.478 14.221 -24.297 1.00 95.75 181 ASN A C 1
ATOM 1451 O O . ASN A 1 181 ? 22.033 13.737 -23.257 1.00 95.75 181 ASN A O 1
ATOM 1455 N N . SER A 1 182 ? 23.048 15.432 -24.322 1.00 95.88 182 SER A N 1
ATOM 1456 C CA . SER A 1 182 ? 23.160 16.294 -23.136 1.00 95.88 182 SER A CA 1
ATOM 1457 C C . SER A 1 182 ? 21.788 16.715 -22.592 1.00 95.88 182 SER A C 1
ATOM 1459 O O . SER A 1 182 ? 21.562 16.661 -21.383 1.00 95.88 182 SER A O 1
ATOM 1461 N N . VAL A 1 183 ? 20.845 17.083 -23.469 1.00 95.44 183 VAL A N 1
ATOM 1462 C CA . VAL A 1 183 ? 19.461 17.411 -23.077 1.00 95.44 183 VAL A CA 1
ATOM 1463 C C . VAL A 1 183 ? 18.735 16.181 -22.522 1.00 95.44 183 VAL A C 1
ATOM 1465 O O . VAL A 1 183 ? 18.099 16.281 -21.477 1.00 95.44 183 VAL A O 1
ATOM 1468 N N . ILE A 1 184 ? 18.877 15.013 -23.155 1.00 95.25 184 ILE A N 1
ATOM 1469 C CA . ILE A 1 184 ? 18.286 13.748 -22.695 1.00 95.25 184 ILE A CA 1
ATOM 1470 C C . ILE A 1 184 ? 18.854 13.343 -21.329 1.00 95.25 184 ILE A C 1
ATOM 1472 O O . ILE A 1 184 ? 18.085 12.937 -20.464 1.00 95.25 184 ILE A O 1
ATOM 1476 N N . MET A 1 185 ? 20.165 13.477 -21.098 1.00 95.56 185 MET A N 1
ATOM 1477 C CA . MET A 1 185 ? 20.772 13.193 -19.791 1.00 95.56 185 MET A CA 1
ATOM 1478 C C . MET A 1 185 ? 20.277 14.143 -18.698 1.00 95.56 185 MET A C 1
ATOM 1480 O O . MET A 1 185 ? 19.926 13.675 -17.619 1.00 95.56 185 MET A O 1
ATOM 1484 N N . LYS A 1 186 ? 20.191 15.452 -18.974 1.00 95.62 186 LYS A N 1
ATOM 1485 C CA . LYS A 1 186 ? 19.633 16.429 -18.020 1.00 95.62 186 LYS A CA 1
ATOM 1486 C C . LYS A 1 186 ? 18.178 16.114 -17.688 1.00 95.62 186 LYS A C 1
ATOM 1488 O O . LYS A 1 186 ? 17.836 15.999 -16.519 1.00 95.62 186 LYS A O 1
ATOM 1493 N N . LEU A 1 187 ? 17.350 15.890 -18.709 1.00 94.69 187 LEU A N 1
ATOM 1494 C CA . LEU A 1 187 ? 15.927 15.607 -18.538 1.00 94.69 187 LEU A CA 1
ATOM 1495 C C . LEU A 1 187 ? 15.685 14.280 -17.799 1.00 94.69 187 LEU A C 1
ATOM 1497 O O . LEU A 1 187 ? 14.811 14.218 -16.939 1.00 94.69 187 LEU A O 1
ATOM 1501 N N . LYS A 1 188 ? 16.483 13.236 -18.074 1.00 94.69 188 LYS A N 1
ATOM 1502 C CA . LYS A 1 188 ? 16.475 11.990 -17.288 1.00 94.69 188 LYS A CA 1
ATOM 1503 C C . LYS A 1 188 ? 16.855 12.242 -15.833 1.00 94.69 188 LYS A C 1
ATOM 1505 O O . LYS A 1 188 ? 16.094 11.855 -14.958 1.00 94.69 188 LYS A O 1
ATOM 1510 N N . GLY A 1 189 ? 17.957 12.951 -15.579 1.00 95.69 189 GLY A N 1
ATOM 1511 C CA . GLY A 1 189 ? 18.388 13.301 -14.224 1.00 95.69 189 GLY A CA 1
ATOM 1512 C C . GLY A 1 189 ? 17.346 14.118 -13.452 1.00 95.69 189 GLY A C 1
ATOM 1513 O O . GLY A 1 189 ? 17.118 13.857 -12.277 1.00 95.69 189 GLY A O 1
ATOM 1514 N N . GLU A 1 190 ? 16.649 15.051 -14.109 1.00 95.88 190 GLU A N 1
ATOM 1515 C CA . GLU A 1 190 ? 15.526 15.789 -13.517 1.00 95.88 190 GLU A CA 1
ATOM 1516 C C . GLU A 1 190 ? 14.328 14.885 -13.192 1.00 95.88 190 GLU A C 1
ATOM 1518 O O . GLU A 1 190 ? 13.728 15.032 -12.127 1.00 95.88 190 GLU A O 1
ATOM 1523 N N . PHE A 1 191 ? 13.967 13.944 -14.072 1.00 93.56 191 PHE A N 1
ATOM 1524 C CA . PHE A 1 191 ? 12.889 12.989 -13.797 1.00 93.56 191 PHE A CA 1
ATOM 1525 C C . PHE A 1 191 ? 13.262 11.979 -12.705 1.00 93.56 191 PHE A C 1
ATOM 1527 O O . PHE A 1 191 ? 12.431 11.697 -11.847 1.00 93.56 191 PHE A O 1
ATOM 1534 N N . GLU A 1 192 ? 14.495 11.475 -12.692 1.00 95.25 192 GLU A N 1
ATOM 1535 C CA . GLU A 1 192 ? 15.022 10.572 -11.661 1.00 95.25 192 GLU A CA 1
ATOM 1536 C C . GLU A 1 192 ? 15.102 11.275 -10.295 1.00 95.25 192 GLU A C 1
ATOM 1538 O O . GLU A 1 192 ? 14.674 10.709 -9.288 1.00 95.25 192 GLU A O 1
ATOM 1543 N N . ALA A 1 193 ? 15.552 12.536 -10.261 1.00 95.38 193 ALA A N 1
ATOM 1544 C CA . ALA A 1 193 ? 15.547 13.362 -9.055 1.00 95.38 193 ALA A CA 1
ATOM 1545 C C . ALA A 1 193 ? 14.122 13.600 -8.535 1.00 95.38 193 ALA A C 1
ATOM 1547 O O . ALA A 1 193 ? 13.850 13.295 -7.377 1.00 95.38 193 ALA A O 1
ATOM 1548 N N . ARG A 1 194 ? 13.185 14.050 -9.386 1.00 95.31 194 ARG A N 1
ATOM 1549 C CA . ARG A 1 194 ? 11.780 14.264 -8.984 1.00 95.31 194 ARG A CA 1
ATOM 1550 C C . ARG A 1 194 ? 11.098 12.969 -8.544 1.00 95.31 194 ARG A C 1
ATOM 1552 O O . ARG A 1 194 ? 10.341 12.986 -7.580 1.00 95.31 194 ARG A O 1
ATOM 1559 N N . ALA A 1 195 ? 11.359 11.845 -9.215 1.00 94.19 195 ALA A N 1
ATOM 1560 C CA . ALA A 1 195 ? 10.830 10.543 -8.812 1.00 94.19 195 ALA A CA 1
ATOM 1561 C C . ALA A 1 195 ? 11.332 10.153 -7.415 1.00 94.19 195 ALA A C 1
ATOM 1563 O O . ALA A 1 195 ? 10.536 9.735 -6.574 1.00 94.19 195 ALA A O 1
ATOM 1564 N N . LYS A 1 196 ? 12.625 10.368 -7.138 1.00 95.12 196 LYS A N 1
ATOM 1565 C CA . LYS A 1 196 ? 13.197 10.150 -5.809 1.00 95.12 196 LYS A CA 1
ATOM 1566 C C . LYS A 1 196 ? 12.621 11.109 -4.764 1.00 95.12 196 LYS A C 1
ATOM 1568 O O . LYS A 1 196 ? 12.233 10.647 -3.701 1.00 95.12 196 LYS A O 1
ATOM 1573 N N . GLU A 1 197 ? 12.499 12.403 -5.054 1.00 95.38 197 GLU A N 1
ATOM 1574 C CA . GLU A 1 197 ? 11.895 13.387 -4.141 1.00 95.38 197 GLU A CA 1
ATOM 1575 C C . GLU A 1 197 ? 10.450 13.022 -3.773 1.00 95.38 197 GLU A C 1
ATOM 1577 O O . GLU A 1 197 ? 10.082 13.073 -2.601 1.00 95.38 197 GLU A O 1
ATOM 1582 N N . GLN A 1 198 ? 9.639 12.603 -4.752 1.00 94.25 198 GLN A N 1
ATOM 1583 C CA . GLN A 1 198 ? 8.270 12.135 -4.513 1.00 94.25 198 GLN A CA 1
ATOM 1584 C C . GLN A 1 198 ? 8.239 10.838 -3.692 1.00 94.25 198 GLN A C 1
ATOM 1586 O O . GLN A 1 198 ? 7.381 10.683 -2.825 1.00 94.25 198 GLN A O 1
ATOM 1591 N N . GLN A 1 199 ? 9.182 9.920 -3.918 1.00 95.50 199 GLN A N 1
ATOM 1592 C CA . GLN A 1 199 ? 9.274 8.675 -3.157 1.00 95.50 199 GLN A CA 1
ATOM 1593 C C . GLN A 1 199 ? 9.767 8.902 -1.715 1.00 95.50 199 GLN A C 1
ATOM 1595 O O . GLN A 1 199 ? 9.191 8.344 -0.782 1.00 95.50 199 GLN A O 1
ATOM 1600 N N . ASP A 1 200 ? 10.759 9.771 -1.509 1.00 95.31 200 ASP A N 1
ATOM 1601 C CA . ASP A 1 200 ? 11.240 10.189 -0.188 1.00 95.31 200 ASP A CA 1
ATOM 1602 C C . ASP A 1 200 ? 10.141 10.953 0.581 1.00 95.31 200 ASP A C 1
ATOM 1604 O O . ASP A 1 200 ? 9.982 10.762 1.788 1.00 95.31 200 ASP A O 1
ATOM 1608 N N . ALA A 1 201 ? 9.337 11.780 -0.101 1.00 94.44 201 ALA A N 1
ATOM 1609 C CA . ALA A 1 201 ? 8.171 12.446 0.485 1.00 94.44 201 ALA A CA 1
ATOM 1610 C C . ALA A 1 201 ? 7.048 11.457 0.850 1.00 94.44 201 ALA A C 1
ATOM 1612 O O . ALA A 1 201 ? 6.465 11.567 1.928 1.00 94.44 201 ALA A O 1
ATOM 1613 N N . TYR A 1 202 ? 6.780 10.460 -0.001 1.00 95.38 202 TYR A N 1
ATOM 1614 C CA . TYR A 1 202 ? 5.834 9.381 0.296 1.00 95.38 202 TYR A CA 1
ATOM 1615 C C . TYR A 1 202 ? 6.261 8.565 1.524 1.00 95.38 202 TYR A C 1
ATOM 1617 O O . TYR A 1 202 ? 5.418 8.261 2.367 1.00 95.38 202 TYR A O 1
ATOM 1625 N N . PHE A 1 203 ? 7.554 8.248 1.670 1.00 95.00 203 PHE A N 1
ATOM 1626 C CA . PHE A 1 203 ? 8.056 7.569 2.867 1.00 95.00 203 PHE A CA 1
ATOM 1627 C C . PHE A 1 203 ? 7.865 8.417 4.131 1.00 95.00 203 PHE A C 1
ATOM 1629 O O . PHE A 1 203 ? 7.304 7.908 5.097 1.00 95.00 203 PHE A O 1
ATOM 1636 N N . ARG A 1 204 ? 8.206 9.716 4.110 1.00 95.56 204 ARG A N 1
ATOM 1637 C CA . ARG A 1 204 ? 7.954 10.617 5.256 1.00 95.56 204 ARG A CA 1
ATOM 1638 C C . ARG A 1 204 ? 6.477 10.664 5.638 1.00 95.56 204 ARG A C 1
ATOM 1640 O O . ARG A 1 204 ? 6.153 10.438 6.796 1.00 95.56 204 ARG A O 1
ATOM 1647 N N . LEU A 1 205 ? 5.583 10.870 4.668 1.00 94.94 205 LEU A N 1
ATOM 1648 C CA . LEU A 1 205 ? 4.139 10.920 4.917 1.00 94.94 205 LEU A CA 1
ATOM 1649 C C . LEU A 1 205 ? 3.595 9.581 5.445 1.00 94.94 205 LEU A C 1
ATOM 1651 O O . LEU A 1 205 ? 2.687 9.562 6.273 1.00 94.94 205 LEU A O 1
ATOM 1655 N N . LYS A 1 206 ? 4.150 8.451 4.992 1.00 96.00 206 LYS A N 1
ATOM 1656 C CA . LYS A 1 206 ? 3.801 7.117 5.495 1.00 96.00 206 LYS A CA 1
ATOM 1657 C C . LYS A 1 206 ? 4.266 6.914 6.941 1.00 96.00 206 LYS A C 1
ATOM 1659 O O . LYS A 1 206 ? 3.511 6.357 7.736 1.00 96.00 206 LYS A O 1
ATOM 1664 N N . ASP A 1 207 ? 5.466 7.369 7.285 1.00 96.25 207 ASP A N 1
ATOM 1665 C CA . ASP A 1 207 ? 6.007 7.267 8.641 1.00 96.25 207 ASP A CA 1
ATOM 1666 C C . ASP A 1 207 ? 5.283 8.233 9.596 1.00 96.25 207 ASP A C 1
ATOM 1668 O O . ASP A 1 207 ? 4.921 7.848 10.705 1.00 96.25 207 ASP A O 1
ATOM 1672 N N . GLU A 1 208 ? 4.955 9.450 9.151 1.00 95.62 208 GLU A N 1
ATOM 1673 C CA . GLU A 1 208 ? 4.075 10.398 9.853 1.00 95.62 208 GLU A CA 1
ATOM 1674 C C . GLU A 1 208 ? 2.675 9.808 10.090 1.00 95.62 208 GLU A C 1
ATOM 1676 O O . GLU A 1 208 ? 2.163 9.874 11.209 1.00 95.62 208 GLU A O 1
ATOM 1681 N N . LEU A 1 209 ? 2.076 9.161 9.083 1.00 94.94 209 LEU A N 1
ATOM 1682 C CA . LEU A 1 209 ? 0.797 8.456 9.217 1.00 94.94 209 LEU A CA 1
ATOM 1683 C C . LEU A 1 209 ? 0.896 7.268 10.187 1.00 94.94 209 LEU A C 1
ATOM 1685 O O . LEU A 1 209 ? -0.022 7.040 10.969 1.00 94.94 209 LEU A O 1
ATOM 1689 N N . SER A 1 210 ? 2.005 6.523 10.177 1.00 96.62 210 SER A N 1
ATOM 1690 C CA . SER A 1 210 ? 2.230 5.414 11.112 1.00 96.62 210 SER A CA 1
ATOM 1691 C C . SER A 1 210 ? 2.414 5.905 12.552 1.00 96.62 210 SER A C 1
ATOM 1693 O O . SER A 1 210 ? 1.865 5.311 13.476 1.00 96.62 210 SER A O 1
ATOM 1695 N N . ASN A 1 211 ? 3.152 7.001 12.746 1.00 96.19 211 ASN A N 1
ATOM 1696 C CA . ASN A 1 211 ? 3.411 7.595 14.057 1.00 96.19 211 ASN A CA 1
ATOM 1697 C C . ASN A 1 211 ? 2.153 8.244 14.645 1.00 96.19 211 ASN A C 1
ATOM 1699 O O . ASN A 1 211 ? 1.825 7.996 15.802 1.00 96.19 211 ASN A O 1
ATOM 1703 N N . THR A 1 212 ? 1.413 9.025 13.851 1.00 93.88 212 THR A N 1
ATOM 1704 C CA . THR A 1 212 ? 0.127 9.603 14.281 1.00 93.88 212 THR A CA 1
ATOM 1705 C C . THR A 1 212 ? -0.905 8.515 14.551 1.00 93.88 212 THR A C 1
ATOM 1707 O O . THR A 1 212 ? -1.585 8.575 15.571 1.00 93.88 212 THR A O 1
ATOM 1710 N N . LYS A 1 213 ? -0.976 7.466 13.718 1.00 95.19 213 LYS A N 1
ATOM 1711 C CA . LYS A 1 213 ? -1.824 6.303 13.998 1.00 95.19 213 LYS A CA 1
ATOM 1712 C C . LYS A 1 213 ? -1.471 5.656 15.345 1.00 95.19 213 LYS A C 1
ATOM 1714 O O . LYS A 1 213 ? -2.372 5.459 16.151 1.00 95.19 213 LYS A O 1
ATOM 1719 N N . ALA A 1 214 ? -0.194 5.374 15.608 1.00 95.81 214 ALA A N 1
ATOM 1720 C CA . ALA A 1 214 ? 0.236 4.777 16.875 1.00 95.81 214 ALA A CA 1
ATOM 1721 C C . ALA A 1 214 ? -0.054 5.686 18.087 1.00 95.81 214 ALA A C 1
ATOM 1723 O O . ALA A 1 214 ? -0.440 5.195 19.144 1.00 95.81 214 ALA A O 1
ATOM 1724 N N . GLN A 1 215 ? 0.069 7.009 17.928 1.00 95.94 215 GLN A N 1
ATOM 1725 C CA . GLN A 1 215 ? -0.322 7.989 18.948 1.00 95.94 215 GLN A CA 1
ATOM 1726 C C . GLN A 1 215 ? -1.834 7.980 19.212 1.00 95.94 215 GLN A C 1
ATOM 1728 O O . GLN A 1 215 ? -2.237 8.063 20.368 1.00 95.94 215 GLN A O 1
ATOM 1733 N N . TYR A 1 216 ? -2.672 7.846 18.178 1.00 93.00 216 TYR A N 1
ATOM 1734 C CA . TYR A 1 216 ? -4.122 7.709 18.350 1.00 93.00 216 TYR A CA 1
ATOM 1735 C C . TYR A 1 216 ? -4.521 6.356 18.954 1.00 93.00 216 TYR A C 1
ATOM 1737 O O . TYR A 1 216 ? -5.410 6.327 19.797 1.00 93.00 216 TYR A O 1
ATOM 1745 N N . GLU A 1 217 ? -3.869 5.253 18.570 1.00 95.56 217 GLU A N 1
ATOM 1746 C CA . GLU A 1 217 ? -4.111 3.929 19.162 1.00 95.56 217 GLU A CA 1
ATOM 1747 C C . GLU A 1 217 ? -3.739 3.911 20.658 1.00 95.56 217 GLU A C 1
ATOM 1749 O O . GLU A 1 217 ? -4.529 3.432 21.466 1.00 95.56 217 GLU A O 1
ATOM 1754 N N . GLU A 1 218 ? -2.608 4.508 21.054 1.00 94.38 218 GLU A N 1
ATOM 1755 C CA . GLU A 1 218 ? -2.226 4.636 22.471 1.00 94.38 218 GLU A CA 1
ATOM 1756 C C . GLU A 1 218 ? -3.095 5.650 23.236 1.00 94.38 218 GLU A C 1
ATOM 1758 O O . GLU A 1 218 ? -3.421 5.404 24.393 1.00 94.38 218 GLU A O 1
ATOM 1763 N N . PHE A 1 219 ? -3.530 6.752 22.611 1.00 95.44 219 PHE A N 1
ATOM 1764 C CA . PHE A 1 219 ? -4.473 7.695 23.229 1.00 95.44 219 PHE A CA 1
ATOM 1765 C C . PHE A 1 219 ? -5.828 7.038 23.519 1.00 95.44 219 PHE A C 1
ATOM 1767 O O . PHE A 1 219 ? -6.354 7.194 24.617 1.00 95.44 219 PHE A O 1
ATOM 1774 N N . VAL A 1 220 ? -6.379 6.275 22.566 1.00 95.38 220 VAL A N 1
ATOM 1775 C CA . VAL A 1 220 ? -7.620 5.511 22.780 1.00 95.38 220 VAL A CA 1
ATOM 1776 C C . VAL A 1 220 ? -7.412 4.466 23.874 1.00 95.38 220 VAL A C 1
ATOM 1778 O O . VAL A 1 220 ? -8.229 4.391 24.781 1.00 95.38 220 VAL A O 1
ATOM 1781 N N . ARG A 1 221 ? -6.287 3.737 23.862 1.00 96.00 221 ARG A N 1
ATOM 1782 C CA . ARG A 1 221 ? -5.963 2.750 24.903 1.00 96.00 221 ARG A CA 1
ATOM 1783 C C . ARG A 1 221 ? -5.892 3.376 26.304 1.00 96.00 221 ARG A C 1
ATOM 1785 O O . ARG A 1 221 ? -6.436 2.809 27.239 1.00 96.00 221 ARG A O 1
ATOM 1792 N N . GLN A 1 222 ? -5.263 4.544 26.447 1.00 94.81 222 GLN A N 1
ATOM 1793 C CA . GLN A 1 222 ? -5.227 5.288 27.714 1.00 94.81 222 GLN A CA 1
ATOM 1794 C C . GLN A 1 222 ? -6.615 5.792 28.125 1.00 94.81 222 GLN A C 1
ATOM 1796 O O . GLN A 1 222 ? -6.949 5.754 29.303 1.00 94.81 222 GLN A O 1
ATOM 1801 N N . GLN A 1 223 ? -7.437 6.227 27.166 1.00 95.25 223 GLN A N 1
ATOM 1802 C CA . GLN A 1 223 ? -8.799 6.662 27.455 1.00 95.25 223 GLN A CA 1
ATOM 1803 C C . GLN A 1 223 ? -9.695 5.490 27.897 1.00 95.25 223 GLN A C 1
ATOM 1805 O O . GLN A 1 223 ? -10.495 5.656 28.813 1.00 95.25 223 GLN A O 1
ATOM 1810 N N . ASP A 1 224 ? -9.551 4.315 27.282 1.00 93.81 224 ASP A N 1
ATOM 1811 C CA . ASP A 1 224 ? -10.262 3.095 27.670 1.00 93.81 224 ASP A CA 1
ATOM 1812 C C . ASP A 1 224 ? -9.794 2.588 29.051 1.00 93.81 224 ASP A C 1
ATOM 1814 O O . ASP A 1 224 ? -10.644 2.277 29.887 1.00 93.81 224 ASP A O 1
ATOM 1818 N N . ASP A 1 225 ? -8.480 2.596 29.336 1.00 95.31 225 ASP A N 1
ATOM 1819 C CA . ASP A 1 225 ? -7.924 2.322 30.676 1.00 95.31 225 ASP A CA 1
ATOM 1820 C C . ASP A 1 225 ? -8.552 3.262 31.737 1.00 95.31 225 ASP A C 1
ATOM 1822 O O . ASP A 1 225 ? -9.051 2.801 32.767 1.00 95.31 225 ASP A O 1
ATOM 1826 N N . ASP A 1 226 ? -8.559 4.581 31.485 1.00 95.81 226 ASP A N 1
ATOM 1827 C CA . ASP A 1 226 ? -9.134 5.594 32.388 1.00 95.81 226 ASP A CA 1
ATOM 1828 C C . ASP A 1 226 ? -10.648 5.387 32.594 1.00 95.81 226 ASP A C 1
ATOM 1830 O O . ASP A 1 226 ? -11.138 5.498 33.723 1.00 95.81 226 ASP A O 1
ATOM 1834 N N . HIS A 1 227 ? -11.395 5.048 31.533 1.00 91.75 227 HIS A N 1
ATOM 1835 C CA . HIS A 1 227 ? -12.833 4.752 31.604 1.00 91.75 227 HIS A CA 1
ATOM 1836 C C . HIS A 1 227 ? -13.125 3.491 32.422 1.00 91.75 227 HIS A C 1
ATOM 1838 O O . HIS A 1 227 ? -14.061 3.499 33.226 1.00 91.75 227 HIS A O 1
ATOM 1844 N N . GLU A 1 228 ? -12.352 2.412 32.256 1.00 95.12 228 GLU A N 1
ATOM 1845 C CA . GLU A 1 228 ? -12.489 1.215 33.098 1.00 95.12 228 GLU A CA 1
ATOM 1846 C C . GLU A 1 228 ? -12.212 1.552 34.568 1.00 95.12 228 GLU A C 1
ATOM 1848 O O . GLU A 1 228 ? -12.974 1.149 35.452 1.00 95.12 228 GLU A O 1
ATOM 1853 N N . ASP A 1 229 ? -11.185 2.359 34.839 1.00 93.88 229 ASP A N 1
ATOM 1854 C CA . ASP A 1 229 ? -10.808 2.763 36.191 1.00 93.88 229 ASP A CA 1
ATOM 1855 C C . ASP A 1 229 ? -11.856 3.714 36.822 1.00 93.88 229 ASP A C 1
ATOM 1857 O O . ASP A 1 229 ? -12.155 3.609 38.013 1.00 93.88 229 ASP A O 1
ATOM 1861 N N . GLU A 1 230 ? -12.492 4.612 36.054 1.00 92.94 230 GLU A N 1
ATOM 1862 C CA . GLU A 1 230 ? -13.676 5.379 36.492 1.00 92.94 230 GLU A CA 1
ATOM 1863 C C . GLU A 1 230 ? -14.893 4.487 36.769 1.00 92.94 230 GLU A C 1
ATOM 1865 O O . GLU A 1 230 ? -15.523 4.612 37.825 1.00 92.94 230 GLU A O 1
ATOM 1870 N N . VAL A 1 231 ? -15.206 3.544 35.877 1.00 93.88 231 VAL A N 1
ATOM 1871 C CA . VAL A 1 231 ? -16.308 2.588 36.063 1.00 93.88 231 VAL A CA 1
ATOM 1872 C C . VAL A 1 231 ? -16.083 1.734 37.314 1.00 93.88 231 VAL A C 1
ATOM 1874 O O . VAL A 1 231 ? -17.022 1.536 38.088 1.00 93.88 231 VAL A O 1
ATOM 1877 N N . LEU A 1 232 ? -14.852 1.289 37.580 1.00 94.00 232 LEU A N 1
ATOM 1878 C CA . LEU A 1 232 ? -14.488 0.566 38.801 1.00 94.00 232 LEU A CA 1
ATOM 1879 C C . LEU A 1 232 ? -14.644 1.435 40.058 1.00 94.00 232 LEU A C 1
ATOM 1881 O O . LEU A 1 232 ? -15.215 0.968 41.048 1.00 94.00 232 LEU A O 1
ATOM 1885 N N . LYS A 1 233 ? -14.224 2.709 40.027 1.00 93.50 233 LYS A N 1
ATOM 1886 C CA . LYS A 1 233 ? -14.430 3.664 41.138 1.00 93.50 233 LYS A CA 1
ATOM 1887 C C . LYS A 1 233 ? -15.921 3.876 41.425 1.00 93.50 233 LYS A C 1
ATOM 1889 O O . LYS A 1 233 ? -16.327 3.835 42.588 1.00 93.50 233 LYS A O 1
ATOM 1894 N N . VAL A 1 234 ? -16.750 4.036 40.389 1.00 93.50 234 VAL A N 1
ATOM 1895 C CA . VAL A 1 234 ? -18.213 4.192 40.508 1.00 93.50 234 VAL A CA 1
ATOM 1896 C C . VAL A 1 234 ? -18.876 2.914 41.032 1.00 93.50 234 VAL A C 1
ATOM 1898 O O . VAL A 1 234 ? -19.686 2.982 41.958 1.00 93.50 234 VAL A O 1
ATOM 1901 N N . GLN A 1 235 ? -18.503 1.738 40.516 1.00 91.88 235 GLN A N 1
ATOM 1902 C CA . GLN A 1 235 ? -18.996 0.451 41.020 1.00 91.88 235 GLN A CA 1
ATOM 1903 C C . GLN A 1 235 ? -18.619 0.233 42.490 1.00 91.88 235 GLN A C 1
ATOM 1905 O O . GLN A 1 235 ? -19.466 -0.183 43.281 1.00 91.88 235 GLN A O 1
ATOM 1910 N N . TYR A 1 236 ? -17.381 0.548 42.883 1.00 93.12 236 TYR A N 1
ATOM 1911 C CA . TYR A 1 236 ? -16.930 0.429 44.269 1.00 93.12 236 TYR A CA 1
ATOM 1912 C C . TYR A 1 236 ? -17.672 1.403 45.195 1.00 93.12 236 TYR A C 1
ATOM 1914 O O . TYR A 1 236 ? -18.124 1.004 46.269 1.00 93.12 236 TYR A O 1
ATOM 1922 N N . ALA A 1 237 ? -17.870 2.654 44.766 1.00 93.94 237 ALA A N 1
ATOM 1923 C CA . ALA A 1 237 ? -18.641 3.647 45.511 1.00 93.94 237 ALA A CA 1
ATOM 1924 C C . ALA A 1 237 ? -20.103 3.211 45.712 1.00 93.94 237 ALA A C 1
ATOM 1926 O O . ALA A 1 237 ? -20.596 3.246 46.838 1.00 93.94 237 ALA A O 1
ATOM 1927 N N . HIS A 1 238 ? -20.780 2.731 44.664 1.00 90.50 238 HIS A N 1
ATOM 1928 C CA . HIS A 1 238 ? -22.151 2.227 44.773 1.00 90.50 238 HIS A CA 1
ATOM 1929 C C . HIS A 1 238 ? -22.256 0.925 45.576 1.00 90.50 238 HIS A C 1
ATOM 1931 O O . HIS A 1 238 ? -23.199 0.768 46.349 1.00 90.50 238 HIS A O 1
ATOM 1937 N N . LYS A 1 239 ? -21.286 0.007 45.461 1.00 92.94 239 LYS A N 1
ATOM 1938 C CA . LYS A 1 239 ? -21.229 -1.204 46.296 1.00 92.94 239 LYS A CA 1
ATOM 1939 C C . LYS A 1 239 ? -21.085 -0.843 47.773 1.00 92.94 239 LYS A C 1
ATOM 1941 O O . LYS A 1 239 ? -21.824 -1.372 48.595 1.00 92.94 239 LYS A O 1
ATOM 1946 N N . ARG A 1 240 ? -20.202 0.107 48.094 1.00 93.94 240 ARG A N 1
ATOM 1947 C CA . ARG A 1 240 ? -20.023 0.619 49.454 1.00 93.94 240 ARG A CA 1
ATOM 1948 C C . ARG A 1 240 ? -21.281 1.323 49.976 1.00 93.94 240 ARG A C 1
ATOM 1950 O O . ARG A 1 240 ? -21.692 1.042 51.092 1.00 93.94 240 ARG A O 1
ATOM 1957 N N . GLN A 1 241 ? -21.922 2.180 49.177 1.00 92.31 241 GLN A N 1
ATOM 1958 C CA . GLN A 1 241 ? -23.207 2.800 49.537 1.00 92.31 241 GLN A CA 1
ATOM 1959 C C . GLN A 1 241 ? -24.287 1.746 49.813 1.00 92.31 241 GLN A C 1
ATOM 1961 O O . GLN A 1 241 ? -25.052 1.879 50.761 1.00 92.31 241 GLN A O 1
ATOM 1966 N N . LEU A 1 242 ? -24.335 0.679 49.010 1.00 91.75 242 LEU A N 1
ATOM 1967 C CA . LEU A 1 242 ? -25.270 -0.427 49.194 1.00 91.75 242 LEU A CA 1
ATOM 1968 C C . LEU A 1 242 ? -24.968 -1.243 50.464 1.00 91.75 242 LEU A C 1
ATOM 1970 O O . LEU A 1 242 ? -25.901 -1.709 51.112 1.00 91.75 242 LEU A O 1
ATOM 1974 N N . GLU A 1 243 ? -23.697 -1.411 50.833 1.00 91.94 243 GLU A N 1
ATOM 1975 C CA . GLU A 1 243 ? -23.273 -2.034 52.095 1.00 91.94 243 GLU A CA 1
ATOM 1976 C C . GLU A 1 243 ? -23.631 -1.146 53.304 1.00 91.94 243 GLU A C 1
ATOM 1978 O O . GLU A 1 243 ? -24.255 -1.630 54.248 1.00 91.94 243 GLU A O 1
ATOM 1983 N N . GLU A 1 244 ? -23.356 0.161 53.240 1.00 92.50 244 GLU A N 1
ATOM 1984 C CA . GLU A 1 244 ? -23.714 1.146 54.275 1.00 92.50 244 GLU A CA 1
ATOM 1985 C C . GLU A 1 244 ? -25.246 1.256 54.463 1.00 92.50 244 GLU A C 1
ATOM 1987 O O . GLU A 1 244 ? -25.732 1.249 55.596 1.00 92.50 244 GLU A O 1
ATOM 1992 N N . GLU A 1 245 ? -26.035 1.251 53.382 1.00 87.88 245 GLU A N 1
ATOM 1993 C CA . GLU A 1 245 ? -27.507 1.179 53.433 1.00 87.88 245 GLU A CA 1
ATOM 1994 C C . GLU A 1 245 ? -28.017 -0.175 53.956 1.00 87.88 245 GLU A C 1
ATOM 1996 O O . GLU A 1 245 ? -29.001 -0.230 54.697 1.00 87.88 245 GLU A O 1
ATOM 2001 N N . GLN A 1 246 ? -27.355 -1.294 53.637 1.00 90.88 246 GLN A N 1
ATOM 2002 C CA . GLN A 1 246 ? -27.715 -2.600 54.203 1.00 90.88 246 GLN A CA 1
ATOM 2003 C C . GLN A 1 246 ? -27.465 -2.656 55.714 1.00 90.88 246 GLN A C 1
ATOM 2005 O O . GLN A 1 246 ? -28.325 -3.163 56.443 1.00 90.88 246 GLN A O 1
ATOM 2010 N N . GLU A 1 247 ? -26.355 -2.096 56.202 1.00 91.56 247 GLU A N 1
ATOM 2011 C CA . GLU A 1 247 ? -26.103 -1.932 57.636 1.00 91.56 247 GLU A CA 1
ATOM 2012 C C . GLU A 1 247 ? -27.106 -0.972 58.285 1.00 91.56 247 GLU A C 1
ATOM 2014 O O . GLU A 1 247 ? -27.647 -1.284 59.350 1.00 91.56 247 GLU A O 1
ATOM 2019 N N . ALA A 1 248 ? -27.432 0.157 57.646 1.00 89.88 248 ALA A N 1
ATOM 2020 C CA . ALA A 1 248 ? -28.454 1.085 58.127 1.00 89.88 248 ALA A CA 1
ATOM 2021 C C . ALA A 1 248 ? -29.829 0.402 58.237 1.00 89.88 248 ALA A C 1
ATOM 2023 O O . ALA A 1 248 ? -30.489 0.497 59.273 1.00 89.88 248 ALA A O 1
ATOM 2024 N N . VAL A 1 249 ? -30.236 -0.379 57.233 1.00 89.44 249 VAL A N 1
ATOM 2025 C CA . VAL A 1 249 ? -31.473 -1.174 57.247 1.00 89.44 249 VAL A CA 1
ATOM 2026 C C . VAL A 1 249 ? -31.428 -2.289 58.299 1.00 89.44 249 VAL A C 1
ATOM 2028 O O . VAL A 1 249 ? -32.453 -2.561 58.928 1.00 89.44 249 VAL A O 1
ATOM 2031 N N . LEU A 1 250 ? -30.281 -2.931 58.540 1.00 89.94 250 LEU A N 1
ATOM 2032 C CA . LEU A 1 250 ? -30.112 -3.913 59.622 1.00 89.94 250 LEU A CA 1
ATOM 2033 C C . LEU A 1 250 ? -30.239 -3.264 61.005 1.00 89.94 250 LEU A C 1
ATOM 2035 O O . LEU A 1 250 ? -30.954 -3.787 61.863 1.00 89.94 250 LEU A O 1
ATOM 2039 N N . ASN A 1 251 ? -29.621 -2.100 61.199 1.00 90.88 251 ASN A N 1
ATOM 2040 C CA . ASN A 1 251 ? -29.704 -1.313 62.425 1.00 90.88 251 ASN A CA 1
ATOM 2041 C C . ASN A 1 251 ? -31.119 -0.765 62.659 1.00 90.88 251 ASN A C 1
ATOM 2043 O O . ASN A 1 251 ? -31.651 -0.887 63.759 1.00 90.88 251 ASN A O 1
ATOM 2047 N N . LEU A 1 252 ? -31.799 -0.261 61.628 1.00 88.25 252 LEU A N 1
ATOM 2048 C CA . LEU A 1 252 ? -33.201 0.153 61.720 1.00 88.25 252 LEU A CA 1
ATOM 2049 C C . LEU A 1 252 ? -34.135 -1.039 61.971 1.00 88.25 252 LEU A C 1
ATOM 2051 O O . LEU A 1 252 ? -35.094 -0.908 62.734 1.00 88.25 252 LEU A O 1
ATOM 2055 N N . LYS A 1 253 ? -33.858 -2.227 61.413 1.00 89.50 253 LYS A N 1
ATOM 2056 C CA . LYS A 1 253 ? -34.594 -3.467 61.727 1.00 89.50 253 LYS A CA 1
ATOM 2057 C C . LYS A 1 253 ? -34.368 -3.919 63.170 1.00 89.50 253 LYS A C 1
ATOM 2059 O O . LYS A 1 253 ? -35.344 -4.297 63.821 1.00 89.50 253 LYS A O 1
ATOM 2064 N N . SER A 1 254 ? -33.137 -3.865 63.684 1.00 86.81 254 SER A N 1
ATOM 2065 C CA . SER A 1 254 ? -32.816 -4.258 65.062 1.00 86.81 254 SER A CA 1
ATOM 2066 C C . SER A 1 254 ? -33.409 -3.270 66.073 1.00 86.81 254 SER A C 1
ATOM 2068 O O . SER A 1 254 ? -34.120 -3.693 66.986 1.00 86.81 254 SER A O 1
ATOM 2070 N N . GLN A 1 255 ? -33.268 -1.961 65.840 1.00 87.06 255 GLN A N 1
ATOM 2071 C CA . GLN A 1 255 ? -33.937 -0.910 66.609 1.00 87.06 255 GLN A CA 1
ATOM 2072 C C . GLN A 1 255 ? -35.462 -1.056 66.550 1.00 87.06 255 GLN A C 1
ATOM 2074 O O . GLN A 1 255 ? -36.107 -1.023 67.592 1.00 87.06 255 GLN A O 1
ATOM 2079 N N . SER A 1 256 ? -36.055 -1.323 65.381 1.00 83.31 256 SER A N 1
ATOM 2080 C CA . SER A 1 256 ? -37.502 -1.570 65.252 1.00 83.31 256 SER A CA 1
ATOM 2081 C C . SER A 1 256 ? -37.959 -2.859 65.943 1.00 83.31 256 SER A C 1
ATOM 2083 O O . SER A 1 256 ? -39.099 -2.943 66.394 1.00 83.31 256 SER A O 1
ATOM 2085 N N . ALA A 1 257 ? -37.110 -3.885 66.037 1.00 86.75 257 ALA A N 1
ATOM 2086 C CA . ALA A 1 257 ? -37.399 -5.102 66.796 1.00 86.75 257 ALA A CA 1
ATOM 2087 C C . ALA A 1 257 ? -37.320 -4.859 68.314 1.00 86.75 257 ALA A C 1
ATOM 2089 O O . ALA A 1 257 ? -38.187 -5.326 69.049 1.00 86.75 257 ALA A O 1
ATOM 2090 N N . ILE A 1 258 ? -36.340 -4.076 68.778 1.00 88.25 258 ILE A N 1
ATOM 2091 C CA . ILE A 1 258 ? -36.241 -3.612 70.170 1.00 88.25 258 ILE A CA 1
ATOM 2092 C C . ILE A 1 258 ? -37.436 -2.714 70.516 1.00 88.25 258 ILE A C 1
ATOM 2094 O O . ILE A 1 258 ? -38.045 -2.889 71.567 1.00 88.25 258 ILE A O 1
ATOM 2098 N N . MET A 1 259 ? -37.811 -1.793 69.627 1.00 82.31 259 MET A N 1
ATOM 2099 C CA . MET A 1 259 ? -38.922 -0.866 69.838 1.00 82.31 259 MET A CA 1
ATOM 2100 C C . MET A 1 259 ? -40.276 -1.581 69.807 1.00 82.31 259 MET A C 1
ATOM 2102 O O . MET A 1 259 ? -41.125 -1.264 70.631 1.00 82.31 259 MET A O 1
ATOM 2106 N N . ARG A 1 260 ? -40.457 -2.605 68.955 1.00 87.44 260 ARG A N 1
ATOM 2107 C CA . ARG A 1 260 ? -41.612 -3.517 69.041 1.00 87.44 260 ARG A CA 1
ATOM 2108 C C . ARG A 1 260 ? -41.640 -4.264 70.369 1.00 87.44 260 ARG A C 1
ATOM 2110 O O . ARG A 1 260 ? -42.628 -4.143 71.069 1.00 87.44 260 ARG A O 1
ATOM 2117 N N . ARG A 1 261 ? -40.542 -4.903 70.797 1.00 88.00 261 ARG A N 1
ATOM 2118 C CA . ARG A 1 261 ? -40.477 -5.570 72.116 1.00 88.00 261 ARG A CA 1
ATOM 2119 C C . ARG A 1 261 ? -40.798 -4.626 73.283 1.00 88.00 261 ARG A C 1
ATOM 2121 O O . ARG A 1 261 ? -41.484 -5.043 74.206 1.00 88.00 261 ARG A O 1
ATOM 2128 N N . ARG A 1 262 ? -40.337 -3.369 73.234 1.00 87.75 262 ARG A N 1
ATOM 2129 C CA . ARG A 1 262 ? -40.680 -2.321 74.216 1.00 87.75 262 ARG A CA 1
ATOM 2130 C C . ARG A 1 262 ? -42.144 -1.889 74.130 1.00 87.75 262 ARG A C 1
ATOM 2132 O O . ARG A 1 262 ? -42.755 -1.628 75.154 1.00 87.75 262 ARG A O 1
ATOM 2139 N N . PHE A 1 263 ? -42.710 -1.797 72.930 1.00 86.62 263 PHE A N 1
ATOM 2140 C CA . PHE A 1 263 ? -44.125 -1.483 72.738 1.00 86.62 263 PHE A CA 1
ATOM 2141 C C . PHE A 1 263 ? -45.022 -2.626 73.224 1.00 86.62 263 PHE A C 1
ATOM 2143 O O . PHE A 1 263 ? -46.009 -2.372 73.903 1.00 86.62 263 PHE A O 1
ATOM 2150 N N . ASP A 1 264 ? -44.649 -3.874 72.941 1.00 86.94 264 ASP A N 1
ATOM 2151 C CA . ASP A 1 264 ? -45.339 -5.073 73.409 1.00 86.94 264 ASP A CA 1
ATOM 2152 C C . ASP A 1 264 ? -45.247 -5.198 74.938 1.00 86.94 264 ASP A C 1
ATOM 2154 O O . ASP A 1 264 ? -46.264 -5.476 75.569 1.00 86.94 264 ASP A O 1
ATOM 2158 N N . SER A 1 265 ? -44.088 -4.902 75.552 1.00 87.19 265 SER A N 1
ATOM 2159 C CA . SER A 1 265 ? -43.974 -4.855 77.018 1.00 87.19 265 SER A CA 1
ATOM 2160 C C . SER A 1 265 ? -44.792 -3.709 77.614 1.00 87.19 265 SER A C 1
ATOM 2162 O O . SER A 1 265 ? -45.619 -3.954 78.479 1.00 87.19 265 SER A O 1
ATOM 2164 N N . PHE A 1 266 ? -44.692 -2.480 77.092 1.00 85.50 266 PHE A N 1
ATOM 2165 C CA . PHE A 1 266 ? -45.545 -1.375 77.552 1.00 85.50 266 PHE A CA 1
ATOM 2166 C C . PHE A 1 266 ? -47.039 -1.645 77.328 1.00 85.50 266 PHE A C 1
ATOM 2168 O O . PHE A 1 266 ? -47.872 -1.122 78.066 1.00 85.50 266 PHE A O 1
ATOM 2175 N N . LYS A 1 267 ? -47.404 -2.463 76.336 1.00 87.25 267 LYS A N 1
ATOM 2176 C CA . LYS A 1 267 ? -48.776 -2.923 76.134 1.00 87.25 267 LYS A CA 1
ATOM 2177 C C . LYS A 1 267 ? -49.185 -3.936 77.206 1.00 87.25 267 LYS A C 1
ATOM 2179 O O . LYS A 1 267 ? -50.269 -3.769 77.756 1.00 87.25 267 LYS A O 1
ATOM 2184 N N . THR A 1 268 ? -48.351 -4.925 77.546 1.00 86.38 268 THR A N 1
ATOM 2185 C CA . THR A 1 268 ? -48.646 -5.834 78.669 1.00 86.38 268 THR A CA 1
ATOM 2186 C C . THR A 1 268 ? -48.690 -5.089 79.999 1.00 86.38 268 THR A C 1
ATOM 2188 O O . THR A 1 268 ? -49.624 -5.301 80.761 1.00 86.38 268 THR A O 1
ATOM 2191 N N . ASP A 1 269 ? -47.780 -4.140 80.231 1.00 86.12 269 ASP A N 1
ATOM 2192 C CA . ASP A 1 269 ? -47.764 -3.281 81.420 1.00 86.12 269 ASP A CA 1
ATOM 2193 C C . ASP A 1 269 ? -49.039 -2.422 81.486 1.00 86.12 269 ASP A C 1
ATOM 2195 O O . ASP A 1 269 ? -49.628 -2.250 82.548 1.00 86.12 269 ASP A O 1
ATOM 2199 N N . MET A 1 270 ? -49.518 -1.903 80.347 1.00 85.06 270 MET A N 1
ATOM 2200 C CA . MET A 1 270 ? -50.766 -1.135 80.267 1.00 85.06 270 MET A CA 1
ATOM 2201 C C . MET A 1 270 ? -52.009 -2.016 80.451 1.00 85.06 270 MET A C 1
ATOM 2203 O O . MET A 1 270 ? -52.984 -1.569 81.054 1.00 85.06 270 MET A O 1
ATOM 2207 N N . GLU A 1 271 ? -52.011 -3.248 79.943 1.00 86.25 271 GLU A N 1
ATOM 2208 C CA . GLU A 1 271 ? -53.091 -4.218 80.157 1.00 86.25 271 GLU A CA 1
ATOM 2209 C C . GLU A 1 271 ? -53.119 -4.703 81.616 1.00 86.25 271 GLU A C 1
ATOM 2211 O O . GLU A 1 271 ? -54.199 -4.782 82.207 1.00 86.25 271 GLU A O 1
ATOM 2216 N N . GLU A 1 272 ? -51.957 -4.900 82.247 1.00 85.69 272 GLU A N 1
ATOM 2217 C CA . GLU A 1 272 ? -51.850 -5.190 83.676 1.00 85.69 272 GLU A CA 1
ATOM 2218 C C . GLU A 1 272 ? -52.286 -3.988 84.522 1.00 85.69 272 GLU A C 1
ATOM 2220 O O . GLU A 1 272 ? -53.151 -4.146 85.378 1.00 85.69 272 GLU A O 1
ATOM 2225 N N . LEU A 1 273 ? -51.803 -2.771 84.247 1.00 82.56 273 LEU A N 1
ATOM 2226 C CA . LEU A 1 273 ? -52.240 -1.551 84.939 1.00 82.56 273 LEU A CA 1
ATOM 2227 C C . LEU A 1 273 ? -53.747 -1.310 84.784 1.00 82.56 273 LEU A C 1
ATOM 2229 O O . LEU A 1 273 ? -54.394 -0.896 85.741 1.00 82.56 273 LEU A O 1
ATOM 2233 N N . ARG A 1 274 ? -54.341 -1.609 83.621 1.00 84.69 274 ARG A N 1
ATOM 2234 C CA . ARG A 1 274 ? -55.804 -1.576 83.430 1.00 84.69 274 ARG A CA 1
ATOM 2235 C C . ARG A 1 274 ? -56.515 -2.649 84.252 1.00 84.69 274 ARG A C 1
ATOM 2237 O O . ARG A 1 274 ? -57.582 -2.370 84.794 1.00 84.69 274 ARG A O 1
ATOM 2244 N N . SER A 1 275 ? -55.939 -3.844 84.373 1.00 84.00 275 SER A N 1
ATOM 2245 C CA . SER A 1 275 ? -56.461 -4.925 85.217 1.00 84.00 275 SER A CA 1
ATOM 2246 C C . SER A 1 275 ? -56.392 -4.561 86.706 1.00 84.00 275 SER A C 1
ATOM 2248 O O . SER A 1 275 ? -57.402 -4.627 87.402 1.00 84.00 275 SER A O 1
ATOM 2250 N N . GLN A 1 276 ? -55.244 -4.068 87.181 1.00 83.44 276 GLN A N 1
ATOM 2251 C CA . GLN A 1 276 ? -55.045 -3.569 88.543 1.00 83.44 276 GLN A CA 1
ATOM 2252 C C . GLN A 1 276 ? -55.971 -2.381 88.851 1.00 83.44 276 GLN A C 1
ATOM 2254 O O . GLN A 1 276 ? -56.604 -2.361 89.903 1.00 83.44 276 GLN A O 1
ATOM 2259 N N . LEU A 1 277 ? -56.112 -1.419 87.931 1.00 82.75 277 LEU A N 1
ATOM 2260 C CA . LEU A 1 277 ? -57.019 -0.276 88.084 1.00 82.75 277 LEU A CA 1
ATOM 2261 C C . LEU A 1 277 ? -58.484 -0.722 88.111 1.00 82.75 277 LEU A C 1
ATOM 2263 O O . LEU A 1 277 ? -59.252 -0.198 88.914 1.00 82.75 277 LEU A O 1
ATOM 2267 N N . LYS A 1 278 ? -58.871 -1.722 87.306 1.00 84.06 278 LYS A N 1
ATOM 2268 C CA . LYS A 1 278 ? -60.207 -2.323 87.379 1.00 84.06 278 LYS A CA 1
ATOM 2269 C C . LYS A 1 278 ? -60.434 -3.021 88.722 1.00 84.06 278 LYS A C 1
ATOM 2271 O O . LYS A 1 278 ? -61.429 -2.729 89.370 1.00 84.06 278 LYS A O 1
ATOM 2276 N N . LEU A 1 279 ? -59.503 -3.862 89.177 1.00 82.88 279 LEU A N 1
ATOM 2277 C CA . LEU A 1 279 ? -59.575 -4.505 90.496 1.00 82.88 279 LEU A CA 1
ATOM 2278 C C . LEU A 1 279 ? -59.692 -3.466 91.619 1.00 82.88 279 LEU A C 1
ATOM 2280 O O . LEU A 1 279 ? -60.510 -3.629 92.518 1.00 82.88 279 LEU A O 1
ATOM 2284 N N . LYS A 1 280 ? -58.946 -2.358 91.540 1.00 80.38 280 LYS A N 1
ATOM 2285 C CA . LYS A 1 280 ? -59.045 -1.252 92.502 1.00 80.38 280 LYS A CA 1
ATOM 2286 C C . LYS A 1 280 ? -60.355 -0.471 92.391 1.00 80.38 280 LYS A C 1
ATOM 2288 O O . LYS A 1 280 ? -60.858 -0.032 93.418 1.00 80.38 280 LYS A O 1
ATOM 2293 N N . ALA A 1 281 ? -60.942 -0.335 91.203 1.00 82.75 281 ALA A N 1
ATOM 2294 C CA . ALA A 1 281 ? -62.275 0.243 91.030 1.00 82.75 281 ALA A CA 1
ATOM 2295 C C . ALA A 1 281 ? -63.381 -0.677 91.582 1.00 82.75 281 ALA A C 1
ATOM 2297 O O . ALA A 1 281 ? -64.300 -0.190 92.236 1.00 82.75 281 ALA A O 1
ATOM 2298 N N . ASP A 1 282 ? -63.265 -1.994 91.389 1.00 82.62 282 ASP A N 1
ATOM 2299 C CA . ASP A 1 282 ? -64.186 -2.996 91.935 1.00 82.62 282 ASP A CA 1
ATOM 2300 C C . ASP A 1 282 ? -64.060 -3.083 93.478 1.00 82.62 282 ASP A C 1
ATOM 2302 O O . ASP A 1 282 ? -65.073 -3.092 94.180 1.00 82.62 282 ASP A O 1
ATOM 2306 N N . GLU A 1 283 ? -62.838 -3.030 94.032 1.00 81.75 283 GLU A N 1
ATOM 2307 C CA . GLU A 1 283 ? -62.582 -2.872 95.477 1.00 81.75 283 GLU A CA 1
ATOM 2308 C C . GLU A 1 283 ? -63.190 -1.576 96.036 1.00 81.75 283 GLU A C 1
ATOM 2310 O O . GLU A 1 283 ? -63.846 -1.606 97.080 1.00 81.75 283 GLU A O 1
ATOM 2315 N N . LEU A 1 284 ? -62.987 -0.442 95.349 1.00 80.56 284 LEU A N 1
ATOM 2316 C CA . LEU A 1 284 ? -63.516 0.865 95.747 1.00 80.56 284 LEU A CA 1
ATOM 2317 C C . LEU A 1 284 ? -65.048 0.863 95.729 1.00 80.56 284 LEU A C 1
ATOM 2319 O O . LEU A 1 284 ? -65.667 1.336 96.677 1.00 80.56 284 LEU A O 1
ATOM 2323 N N . LYS A 1 285 ? -65.666 0.275 94.699 1.00 83.81 285 LYS A N 1
ATOM 2324 C CA . LYS A 1 285 ? -67.121 0.117 94.586 1.00 83.81 285 LYS A CA 1
ATOM 2325 C C . LYS A 1 285 ? -67.674 -0.742 95.723 1.00 83.81 285 LYS A C 1
ATOM 2327 O O . LYS A 1 285 ? -68.579 -0.304 96.427 1.00 83.81 285 LYS A O 1
ATOM 2332 N N . ALA A 1 286 ? -67.063 -1.898 95.988 1.00 81.56 286 ALA A N 1
ATOM 2333 C CA . ALA A 1 286 ? -67.439 -2.764 97.104 1.00 81.56 286 ALA A CA 1
ATOM 2334 C C . ALA A 1 286 ? -67.157 -2.136 98.486 1.00 81.56 286 ALA A C 1
ATOM 2336 O O . ALA A 1 286 ? -67.705 -2.592 99.490 1.00 81.56 286 ALA A O 1
ATOM 2337 N N . ALA A 1 287 ? -66.274 -1.135 98.582 1.00 77.19 287 ALA A N 1
ATOM 2338 C CA . ALA A 1 287 ? -66.073 -0.327 99.786 1.00 77.19 287 ALA A CA 1
ATOM 2339 C C . ALA A 1 287 ? -67.125 0.786 99.914 1.00 77.19 287 ALA A C 1
ATOM 2341 O O . ALA A 1 287 ? -67.649 0.982 101.008 1.00 77.19 287 ALA A O 1
ATOM 2342 N N . ASN A 1 288 ? -67.490 1.448 98.814 1.00 80.81 288 ASN A N 1
ATOM 2343 C CA . ASN A 1 288 ? -68.526 2.480 98.785 1.00 80.81 288 ASN A CA 1
ATOM 2344 C C . ASN A 1 288 ? -69.910 1.899 99.102 1.00 80.81 288 ASN A C 1
ATOM 2346 O O . ASN A 1 288 ? -70.628 2.459 99.916 1.00 80.81 288 ASN A O 1
ATOM 2350 N N . GLU A 1 289 ? -70.242 0.725 98.559 1.00 82.81 289 GLU A N 1
ATOM 2351 C CA . GLU A 1 289 ? -71.486 0.001 98.868 1.00 82.81 289 GLU A CA 1
ATOM 2352 C C . GLU A 1 289 ? -71.586 -0.378 100.358 1.00 82.81 289 GLU A C 1
ATOM 2354 O O . GLU A 1 289 ? -72.666 -0.309 100.944 1.00 82.81 289 GLU A O 1
ATOM 2359 N N . ARG A 1 290 ? -70.455 -0.715 101.001 1.00 80.56 290 ARG A N 1
ATOM 2360 C CA . ARG A 1 290 ? -70.381 -0.907 102.462 1.00 80.56 290 ARG A CA 1
ATOM 2361 C C . ARG A 1 290 ? -70.499 0.407 103.232 1.00 80.56 290 ARG A C 1
ATOM 2363 O O . ARG A 1 290 ? -71.147 0.414 104.272 1.00 80.56 290 ARG A O 1
ATOM 2370 N N . GLY A 1 291 ? -69.905 1.490 102.731 1.00 77.75 291 GLY A N 1
ATOM 2371 C CA . GLY A 1 291 ? -70.029 2.830 103.306 1.00 77.75 291 GLY A CA 1
ATOM 2372 C C . GLY A 1 291 ? -71.476 3.319 103.297 1.00 77.75 291 GLY A C 1
ATOM 2373 O O . GLY A 1 291 ? -72.008 3.656 104.346 1.00 77.75 291 GLY A O 1
ATOM 2374 N N . GLU A 1 292 ? -72.154 3.243 102.149 1.00 83.38 292 GLU A N 1
ATOM 2375 C CA . GLU A 1 292 ? -73.574 3.587 102.020 1.00 83.38 292 GLU A CA 1
ATOM 2376 C C . GLU A 1 292 ? -74.468 2.751 102.941 1.00 83.38 292 GLU A C 1
ATOM 2378 O O . GLU A 1 292 ? -75.415 3.275 103.522 1.00 83.38 292 GLU A O 1
ATOM 2383 N N . GLU A 1 293 ? -74.191 1.454 103.091 1.00 79.94 293 GLU A N 1
ATOM 2384 C CA . GLU A 1 293 ? -74.950 0.592 103.999 1.00 79.94 293 GLU A CA 1
ATOM 2385 C C . GLU A 1 293 ? -74.704 0.950 105.475 1.00 79.94 293 GLU A C 1
ATOM 2387 O O . GLU A 1 293 ? -75.647 1.013 106.265 1.00 79.94 293 GLU A O 1
ATOM 2392 N N . GLN A 1 294 ? -73.466 1.288 105.846 1.00 79.75 294 GLN A N 1
ATOM 2393 C CA . GLN A 1 294 ? -73.154 1.821 107.174 1.00 79.75 294 GLN A CA 1
ATOM 2394 C C . GLN A 1 294 ? -73.816 3.188 107.411 1.00 79.75 294 GLN A C 1
ATOM 2396 O O . GLN A 1 294 ? -74.370 3.407 108.486 1.00 79.75 294 GLN A O 1
ATOM 2401 N N . ASP A 1 295 ? -73.855 4.076 106.415 1.00 80.12 295 ASP A N 1
ATOM 2402 C CA . ASP A 1 295 ? -74.543 5.369 106.501 1.00 80.12 295 ASP A CA 1
ATOM 2403 C C . ASP A 1 295 ? -76.068 5.218 106.611 1.00 80.12 295 ASP A C 1
ATOM 2405 O O . ASP A 1 295 ? -76.697 5.946 107.385 1.00 80.12 295 ASP A O 1
ATOM 2409 N N . ARG A 1 296 ? -76.681 4.240 105.925 1.00 82.75 296 ARG A N 1
ATOM 2410 C CA . ARG A 1 296 ? -78.100 3.879 106.123 1.00 82.75 296 ARG A CA 1
ATOM 2411 C C . ARG A 1 296 ? -78.350 3.444 107.565 1.00 82.75 296 ARG A C 1
ATOM 2413 O O . ARG A 1 296 ? -79.247 3.986 108.208 1.00 82.75 296 ARG A O 1
ATOM 2420 N N . GLN A 1 297 ? -77.532 2.537 108.099 1.00 79.44 297 GLN A N 1
ATOM 2421 C CA . GLN A 1 297 ? -77.654 2.052 109.479 1.00 79.44 297 GLN A CA 1
ATOM 2422 C C . GLN A 1 297 ? -77.443 3.180 110.505 1.00 79.44 297 GLN A C 1
ATOM 2424 O O . GLN A 1 297 ? -78.229 3.320 111.442 1.00 79.44 297 GLN A O 1
ATOM 2429 N N . ILE A 1 298 ? -76.454 4.053 110.291 1.00 79.56 298 ILE A N 1
ATOM 2430 C CA . ILE A 1 298 ? -76.220 5.259 111.098 1.00 79.56 298 ILE A CA 1
ATOM 2431 C C . ILE A 1 298 ? -77.410 6.228 111.009 1.00 79.56 298 ILE A C 1
ATOM 2433 O O . ILE A 1 298 ? -77.780 6.830 112.016 1.00 79.56 298 ILE A O 1
ATOM 2437 N N . SER A 1 299 ? -78.028 6.389 109.837 1.00 82.50 299 SER A N 1
ATOM 2438 C CA . SER A 1 299 ? -79.206 7.244 109.640 1.00 82.50 299 SER A CA 1
ATOM 2439 C C . SER A 1 299 ? -80.441 6.697 110.366 1.00 82.50 299 SER A C 1
ATOM 2441 O O . SER A 1 299 ? -81.126 7.444 111.066 1.00 82.50 299 SER A O 1
ATOM 2443 N N . MET A 1 300 ? -80.676 5.380 110.298 1.00 81.31 300 MET A N 1
ATOM 2444 C CA . MET A 1 300 ? -81.735 4.713 111.063 1.00 81.31 300 MET A CA 1
ATOM 2445 C C . MET A 1 300 ? -81.513 4.880 112.571 1.00 81.31 300 MET A C 1
ATOM 2447 O O . MET A 1 300 ? -82.413 5.352 113.258 1.00 81.31 300 MET A O 1
ATOM 2451 N N . LEU A 1 301 ? -80.301 4.616 113.074 1.00 80.69 301 LEU A N 1
ATOM 2452 C CA . LEU A 1 301 ? -79.955 4.810 114.489 1.00 80.69 301 LEU A CA 1
ATOM 2453 C C . LEU A 1 301 ? -80.075 6.277 114.941 1.00 80.69 301 LEU A C 1
ATOM 2455 O O . LEU A 1 301 ? -80.496 6.531 116.066 1.00 80.69 301 LEU A O 1
ATOM 2459 N N . LYS A 1 302 ? -79.758 7.255 114.081 1.00 81.88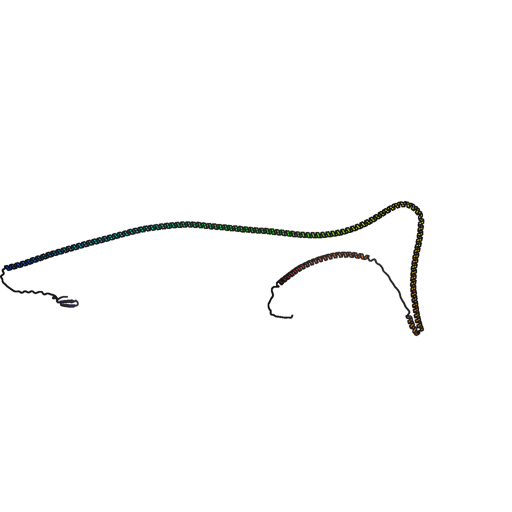 302 LYS A N 1
ATOM 2460 C CA . LYS A 1 302 ? -79.956 8.689 114.367 1.00 81.88 302 LYS A CA 1
ATOM 2461 C C . LYS A 1 302 ? -81.435 9.072 114.472 1.00 81.88 302 LYS A C 1
ATOM 2463 O O . LYS A 1 302 ? -81.768 9.912 115.303 1.00 81.88 302 LYS A O 1
ATOM 2468 N N . ASN A 1 303 ? -82.314 8.468 113.672 1.00 82.06 303 ASN A N 1
ATOM 2469 C CA . ASN A 1 303 ? -83.760 8.663 113.812 1.00 82.06 303 ASN A CA 1
ATOM 2470 C C . ASN A 1 303 ? -84.287 7.975 115.083 1.00 82.06 303 ASN A C 1
ATOM 2472 O O . ASN A 1 303 ? -84.998 8.607 115.855 1.00 82.06 303 ASN A O 1
ATOM 2476 N N . ASP A 1 304 ? -83.841 6.748 115.368 1.00 80.12 304 ASP A N 1
ATOM 2477 C CA . ASP A 1 304 ? -84.172 6.010 116.597 1.00 80.12 304 ASP A CA 1
ATOM 2478 C C . ASP A 1 304 ? -83.762 6.783 117.868 1.00 80.12 304 ASP A C 1
ATOM 2480 O O . ASP A 1 304 ? -84.485 6.798 118.865 1.00 80.12 304 ASP A O 1
ATOM 2484 N N . ILE A 1 305 ? -82.612 7.469 117.830 1.00 79.38 305 ILE A N 1
ATOM 2485 C CA . ILE A 1 305 ? -82.162 8.388 118.884 1.00 79.38 305 ILE A CA 1
ATOM 2486 C C . ILE A 1 305 ? -83.062 9.627 118.944 1.00 79.38 305 ILE A C 1
ATOM 2488 O O . ILE A 1 305 ? -83.555 9.935 120.025 1.00 79.38 305 ILE A O 1
ATOM 2492 N N . ARG A 1 306 ? -83.345 10.294 117.817 1.00 84.81 306 ARG A N 1
ATOM 2493 C CA . ARG A 1 306 ? -84.201 11.495 117.775 1.00 84.81 306 ARG A CA 1
ATOM 2494 C C . ARG A 1 306 ? -85.610 11.233 118.320 1.00 84.81 306 ARG A C 1
ATOM 2496 O O . ARG A 1 306 ? -86.127 12.045 119.083 1.00 84.81 306 ARG A O 1
ATOM 2503 N N . ASP A 1 307 ? -86.215 10.097 117.989 1.00 82.12 307 ASP A N 1
ATOM 2504 C CA . ASP A 1 307 ? -87.555 9.735 118.466 1.00 82.12 307 ASP A CA 1
ATOM 2505 C C . ASP A 1 307 ? -87.553 9.422 119.974 1.00 82.12 307 ASP A C 1
ATOM 2507 O O . ASP A 1 307 ? -88.503 9.757 120.695 1.00 82.12 307 ASP A O 1
ATOM 2511 N N . ARG A 1 308 ? -86.455 8.855 120.498 1.00 80.69 308 ARG A N 1
ATOM 2512 C CA . ARG A 1 308 ? -86.236 8.688 121.946 1.00 80.69 308 ARG A CA 1
ATOM 2513 C C . ARG A 1 308 ? -86.002 10.029 122.640 1.00 80.69 308 ARG A C 1
ATOM 2515 O O . ARG A 1 308 ? -86.613 10.262 123.679 1.00 80.69 308 ARG A O 1
ATOM 2522 N N . GLU A 1 309 ? -85.187 10.914 122.072 1.00 82.75 309 GLU A N 1
ATOM 2523 C CA . GLU A 1 309 ? -84.948 12.276 122.569 1.00 82.75 309 GLU A CA 1
ATOM 2524 C C . GLU A 1 309 ? -86.256 13.068 122.628 1.00 82.75 309 GLU A C 1
ATOM 2526 O O . GLU A 1 309 ? -86.600 13.595 123.680 1.00 82.75 309 GLU A O 1
ATOM 2531 N N . GLN A 1 310 ? -87.064 13.063 121.565 1.00 84.38 310 GLN A N 1
ATOM 2532 C CA . GLN A 1 310 ? -88.360 13.745 121.552 1.00 84.38 310 GLN A CA 1
ATOM 2533 C C . GLN A 1 310 ? -89.380 13.091 122.508 1.00 84.38 310 GLN A C 1
ATOM 2535 O O . GLN A 1 310 ? -90.218 13.777 123.099 1.00 84.38 310 GLN A O 1
ATOM 2540 N N . THR A 1 311 ? -89.278 11.779 122.751 1.00 80.25 311 THR A N 1
ATOM 2541 C CA . THR A 1 311 ? -90.041 11.087 123.806 1.00 80.25 311 THR A CA 1
ATOM 2542 C C . THR A 1 311 ? -89.598 11.497 125.218 1.00 80.25 311 THR A C 1
ATOM 2544 O O . THR A 1 311 ? -90.440 11.599 126.115 1.00 80.25 311 THR A O 1
ATOM 2547 N N . ILE A 1 312 ? -88.303 11.747 125.435 1.00 79.44 312 ILE A N 1
ATOM 2548 C CA . ILE A 1 312 ? -87.756 12.277 126.694 1.00 79.44 312 ILE A CA 1
ATOM 2549 C C . ILE A 1 312 ? -88.213 13.725 126.884 1.00 79.44 312 ILE A C 1
ATOM 2551 O O . ILE A 1 312 ? -88.806 14.033 127.911 1.00 79.44 312 ILE A O 1
ATOM 2555 N N . ASP A 1 313 ? -88.057 14.575 125.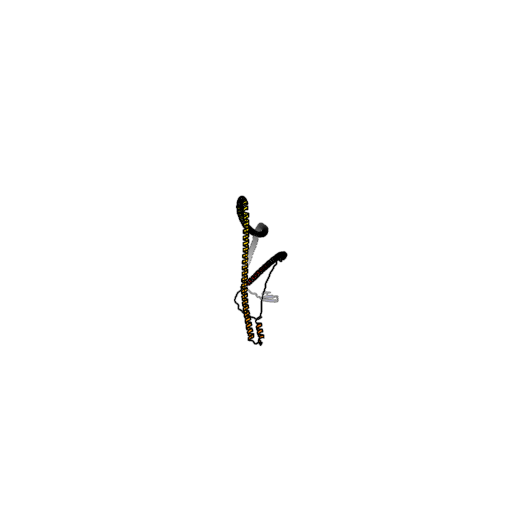873 1.00 82.81 313 ASP A N 1
ATOM 2556 C CA . ASP A 1 313 ? -88.406 16.000 125.883 1.00 82.81 313 ASP A CA 1
ATOM 2557 C C . ASP A 1 313 ? -89.901 16.230 126.209 1.00 82.81 313 ASP A C 1
ATOM 2559 O O . ASP A 1 313 ? -90.271 17.091 127.013 1.00 82.81 313 ASP A O 1
ATOM 2563 N N . ASN A 1 314 ? -90.785 15.374 125.680 1.00 81.94 314 ASN A N 1
ATOM 2564 C CA . ASN A 1 314 ? -92.208 15.349 126.038 1.00 81.94 314 ASN A CA 1
ATOM 2565 C C . ASN A 1 314 ? -92.463 14.920 127.500 1.00 81.94 314 ASN A C 1
ATOM 2567 O O . ASN A 1 314 ? -93.367 15.449 128.155 1.00 81.94 314 ASN A O 1
ATOM 2571 N N . LYS A 1 315 ? -91.668 13.989 128.045 1.00 77.31 315 LYS A N 1
ATOM 2572 C CA . LYS A 1 315 ? -91.746 13.581 129.459 1.00 77.31 315 LYS A CA 1
ATOM 2573 C C . LYS A 1 315 ? -91.168 14.643 130.397 1.00 77.31 315 LYS A C 1
ATOM 2575 O O . LYS A 1 315 ? -91.754 14.876 131.451 1.00 77.31 315 LYS A O 1
ATOM 2580 N N . GLU A 1 316 ? -90.091 15.330 130.023 1.00 79.12 316 GLU A N 1
ATOM 2581 C CA . GLU A 1 316 ? -89.505 16.412 130.824 1.00 79.12 316 GLU A CA 1
ATOM 2582 C C . GLU A 1 316 ? -90.441 17.618 130.929 1.00 79.12 316 GLU A C 1
ATOM 2584 O O . GLU A 1 316 ? -90.661 18.126 132.032 1.00 79.12 316 GLU A O 1
ATOM 2589 N N . LYS A 1 317 ? -91.099 18.010 129.829 1.00 80.44 317 LYS A N 1
ATOM 2590 C CA . LYS A 1 317 ? -92.159 19.034 129.851 1.00 80.44 317 LYS A CA 1
ATOM 2591 C C . LYS A 1 317 ? -93.278 18.651 130.823 1.00 80.44 317 LYS A C 1
ATOM 2593 O O . LYS A 1 317 ? -93.647 19.455 131.680 1.00 80.44 317 LYS A O 1
ATOM 2598 N N . ARG A 1 318 ? -93.735 17.393 130.792 1.00 78.81 318 ARG A N 1
ATOM 2599 C CA . ARG A 1 318 ? -94.746 16.877 131.732 1.00 78.81 318 ARG A CA 1
ATOM 2600 C C . ARG A 1 318 ? -94.264 16.842 133.189 1.00 78.81 318 ARG A C 1
ATOM 2602 O O . ARG A 1 318 ? -95.047 17.110 134.098 1.00 78.81 318 ARG A O 1
ATOM 2609 N N . ILE A 1 319 ? -92.985 16.557 133.434 1.00 71.06 319 ILE A N 1
ATOM 2610 C CA . ILE A 1 319 ? -92.371 16.635 134.772 1.00 71.06 319 ILE A CA 1
ATOM 2611 C C . ILE A 1 319 ? -92.296 18.093 135.255 1.00 71.06 319 ILE A C 1
ATOM 2613 O O . ILE A 1 319 ? -92.529 18.352 136.436 1.00 71.06 319 ILE A O 1
ATOM 2617 N N . SER A 1 320 ? -92.029 19.052 134.365 1.00 77.00 320 SER A N 1
ATOM 2618 C CA . SER A 1 320 ? -91.999 20.486 134.683 1.00 77.00 320 SER A CA 1
ATOM 2619 C C . SER A 1 320 ? -93.374 21.010 135.127 1.00 77.00 320 SER A C 1
ATOM 2621 O O . SER A 1 320 ? -93.485 21.633 136.185 1.00 77.00 320 SER A O 1
ATOM 2623 N N . GLU A 1 321 ? -94.444 20.659 134.399 1.00 75.00 321 GLU A N 1
ATOM 2624 C CA . GLU A 1 321 ? -95.835 20.961 134.788 1.00 75.00 321 GLU A CA 1
ATOM 2625 C C . GLU A 1 321 ? -96.176 20.434 136.194 1.00 75.00 321 GLU A C 1
ATOM 2627 O O . GLU A 1 321 ? -96.753 21.146 137.022 1.00 75.00 321 GLU A O 1
ATOM 2632 N N . LEU A 1 322 ? -95.801 19.181 136.477 1.00 69.06 322 LEU A N 1
ATOM 2633 C CA . LEU A 1 322 ? -96.056 18.533 137.765 1.00 69.06 322 LEU A CA 1
ATOM 2634 C C . LEU A 1 322 ? -95.227 19.156 138.898 1.00 69.06 322 LEU A C 1
ATOM 2636 O O . LEU A 1 322 ? -95.744 19.330 140.001 1.00 69.06 322 LEU A O 1
ATOM 2640 N N . ARG A 1 323 ? -93.975 19.558 138.631 1.00 71.56 323 ARG A N 1
ATOM 2641 C CA . ARG A 1 323 ? -93.119 20.268 139.598 1.00 71.56 323 ARG A CA 1
ATOM 2642 C C . ARG A 1 323 ? -93.687 21.632 139.992 1.00 71.56 323 ARG A C 1
ATOM 2644 O O . ARG A 1 323 ? -93.599 21.986 141.165 1.00 71.56 323 ARG A O 1
ATOM 2651 N N . MET A 1 324 ? -94.296 22.374 139.065 1.00 73.88 324 MET A N 1
ATOM 2652 C CA . MET A 1 324 ? -94.940 23.651 139.405 1.00 73.88 324 MET A CA 1
ATOM 2653 C C . MET A 1 324 ? -96.175 23.445 140.292 1.00 73.88 324 MET A C 1
ATOM 2655 O O . MET A 1 324 ? -96.259 24.062 141.353 1.00 73.88 324 MET A O 1
ATOM 2659 N N . LYS A 1 325 ? -97.062 22.499 139.950 1.00 66.56 325 LYS A N 1
ATOM 2660 C CA . LYS A 1 325 ? -98.238 22.171 140.784 1.00 66.56 325 LYS A CA 1
ATOM 2661 C C . LYS A 1 325 ? -97.872 21.627 142.169 1.00 66.56 325 LYS A C 1
ATOM 2663 O O . LYS A 1 325 ? -98.545 21.940 143.150 1.00 66.56 325 LYS A O 1
ATOM 2668 N N . ALA A 1 326 ? -96.785 20.861 142.286 1.00 65.38 326 ALA A N 1
ATOM 2669 C CA . ALA A 1 326 ? -96.271 20.420 143.584 1.00 65.38 326 ALA A CA 1
ATOM 2670 C C . ALA A 1 326 ? -95.871 21.608 144.482 1.00 65.38 326 ALA A C 1
ATOM 2672 O O . ALA A 1 326 ? -96.172 21.612 145.675 1.00 65.38 326 ALA A O 1
ATOM 2673 N N . LYS A 1 327 ? -95.262 22.648 143.898 1.00 70.25 327 LYS A N 1
ATOM 2674 C CA . LYS A 1 327 ? -94.785 23.845 144.610 1.00 70.25 327 LYS A CA 1
ATOM 2675 C C . LYS A 1 327 ? -95.916 24.739 145.139 1.00 70.25 327 LYS A C 1
ATOM 2677 O O . LYS A 1 327 ? -95.724 25.464 146.114 1.00 70.25 327 LYS A O 1
ATOM 2682 N N . GLU A 1 328 ? -97.098 24.680 144.525 1.00 62.16 328 GLU A N 1
ATOM 2683 C CA . GLU A 1 328 ? -98.313 25.340 145.026 1.00 62.16 328 GLU A CA 1
ATOM 2684 C C . GLU A 1 328 ? -98.934 24.562 146.197 1.00 62.16 328 GLU A C 1
ATOM 2686 O O . GLU A 1 328 ? -99.245 25.146 147.238 1.00 62.16 328 GLU A O 1
ATOM 2691 N N . LEU A 1 329 ? -99.036 23.233 146.075 1.00 59.69 329 LEU A N 1
ATOM 2692 C CA . LEU A 1 329 ? -99.545 22.353 147.136 1.00 59.69 329 LEU A CA 1
ATOM 2693 C C . LEU A 1 329 ? -98.687 22.403 148.411 1.00 59.69 329 LEU A C 1
ATOM 2695 O O . LEU A 1 329 ? -99.221 22.326 149.518 1.00 59.69 329 LEU A O 1
ATOM 2699 N N . GLU A 1 330 ? -97.374 22.594 148.278 1.00 61.69 330 GLU A N 1
ATOM 2700 C CA . GLU A 1 330 ? -96.442 22.689 149.407 1.00 61.69 330 GLU A CA 1
ATOM 2701 C C . GLU A 1 330 ? -96.716 23.907 150.316 1.00 61.69 330 GLU A C 1
ATOM 2703 O O . GLU A 1 330 ? -96.574 23.807 151.536 1.00 61.69 330 GLU A O 1
ATOM 2708 N N . LYS A 1 331 ? -97.225 25.023 149.764 1.00 60.72 331 LYS A N 1
ATOM 2709 C CA . LYS A 1 331 ? -97.705 26.168 150.567 1.00 60.72 331 LYS A CA 1
ATOM 2710 C C . LYS A 1 331 ? -99.015 25.875 151.302 1.00 60.72 331 LYS A C 1
ATOM 2712 O O . LYS A 1 331 ? -99.197 26.342 152.423 1.00 60.72 331 LYS A O 1
ATOM 2717 N N . ILE A 1 332 ? -99.920 25.107 150.693 1.00 59.66 332 ILE A N 1
ATOM 2718 C CA . ILE A 1 332 ? -101.219 24.751 151.292 1.00 59.66 332 ILE A CA 1
ATOM 2719 C C . ILE A 1 332 ? -101.024 23.748 152.440 1.00 59.66 332 ILE A C 1
ATOM 2721 O O . ILE A 1 332 ? -101.661 23.869 153.489 1.00 59.66 332 ILE A O 1
ATOM 2725 N N . LYS A 1 333 ? -100.085 22.804 152.284 1.00 59.50 333 LYS A N 1
ATOM 2726 C CA . LYS A 1 333 ? -99.733 21.798 153.297 1.00 59.50 333 LYS A CA 1
ATOM 2727 C C . LYS A 1 333 ? -99.447 22.414 154.673 1.00 59.50 333 LYS A C 1
ATOM 2729 O O . LYS A 1 333 ? -99.950 21.909 155.671 1.00 59.50 333 LYS A O 1
ATOM 2734 N N . PHE A 1 334 ? -98.702 23.520 154.730 1.00 64.50 334 PHE A N 1
ATOM 2735 C CA . PHE A 1 334 ? -98.290 24.144 155.996 1.00 64.50 334 PHE A CA 1
ATOM 2736 C C . PHE A 1 334 ? -99.472 24.640 156.852 1.00 64.50 334 PHE A C 1
ATOM 2738 O O . PHE A 1 334 ? -99.385 24.656 158.078 1.00 64.50 334 PHE A O 1
ATOM 2745 N N . VAL A 1 335 ? -100.593 25.006 156.219 1.00 65.12 335 VAL A N 1
ATOM 2746 C CA . VAL A 1 335 ? -101.835 25.403 156.908 1.00 65.12 335 VAL A CA 1
ATOM 2747 C C . VAL A 1 335 ? -102.612 24.170 157.393 1.00 65.12 335 VAL A C 1
ATOM 2749 O O . VAL A 1 335 ? -103.206 24.186 158.472 1.00 65.12 335 VAL A O 1
ATOM 2752 N N . LEU A 1 336 ? -102.574 23.074 156.628 1.00 59.19 336 LEU A N 1
ATOM 2753 C CA . LEU A 1 336 ? -103.253 21.819 156.964 1.00 59.19 336 LEU A CA 1
ATOM 2754 C C . LEU A 1 336 ? -102.538 21.020 158.066 1.00 59.19 336 LEU A C 1
ATOM 2756 O O . LEU A 1 336 ? -103.220 20.448 158.914 1.00 59.19 336 LEU A O 1
ATOM 2760 N N . ASP A 1 337 ? -101.202 21.027 158.127 1.00 59.12 337 ASP A N 1
ATOM 2761 C CA . ASP A 1 337 ? -100.427 20.325 159.169 1.00 59.12 337 ASP A CA 1
ATOM 2762 C C . ASP A 1 337 ? -100.735 20.837 160.595 1.00 59.12 337 ASP A C 1
ATOM 2764 O O . ASP A 1 337 ? -100.627 20.082 161.566 1.00 59.12 337 ASP A O 1
ATOM 2768 N N . TYR A 1 338 ? -101.180 22.093 160.741 1.00 66.88 338 TYR A N 1
ATOM 2769 C CA . TYR A 1 338 ? -101.683 22.618 162.017 1.00 66.88 338 TYR A CA 1
ATOM 2770 C C . TYR A 1 338 ? -103.021 21.967 162.406 1.00 66.88 338 TYR A C 1
ATOM 2772 O O . TYR A 1 338 ? -103.165 21.463 163.519 1.00 66.88 338 TYR A O 1
ATOM 2780 N N . LYS A 1 339 ? -103.981 21.896 161.471 1.00 60.44 339 LYS A N 1
ATOM 2781 C CA . LYS A 1 339 ? -105.315 21.315 161.715 1.00 60.44 339 LYS A CA 1
ATOM 2782 C C . LYS A 1 339 ? -105.287 19.784 161.838 1.00 60.44 339 LYS A C 1
ATOM 2784 O O . LYS A 1 339 ? -106.080 19.205 162.579 1.00 60.44 339 LYS A O 1
ATOM 2789 N N . TYR A 1 340 ? -104.330 19.126 161.183 1.00 62.66 340 TYR A N 1
ATOM 2790 C CA . TYR A 1 340 ? -104.094 17.684 161.290 1.00 62.66 340 TYR A CA 1
ATOM 2791 C C . TYR A 1 340 ? -103.722 17.252 162.720 1.00 62.66 340 TYR A C 1
ATOM 2793 O O . TYR A 1 340 ? -104.145 16.186 163.169 1.00 62.66 340 TYR A O 1
ATOM 2801 N N . LYS A 1 341 ? -102.996 18.092 163.476 1.00 66.88 341 LYS A N 1
ATOM 2802 C CA . LYS A 1 341 ? -102.630 17.806 164.877 1.00 66.88 341 LYS A CA 1
ATOM 2803 C C . LYS A 1 341 ? -103.798 17.876 165.865 1.00 66.88 341 LYS A C 1
ATOM 2805 O O . LYS A 1 341 ? -103.723 17.205 166.890 1.00 66.88 341 LYS A O 1
ATOM 2810 N N . GLU A 1 342 ? -104.859 18.631 165.574 1.00 66.94 342 GLU A N 1
ATOM 2811 C CA . GLU A 1 342 ? -106.111 18.549 166.345 1.00 66.94 342 GLU A CA 1
ATOM 2812 C C . GLU A 1 342 ? -106.853 17.248 166.019 1.00 66.94 342 GLU A C 1
ATOM 2814 O O . GLU A 1 342 ? -107.050 16.413 166.900 1.00 66.94 342 GLU A O 1
ATOM 2819 N N . LEU A 1 343 ? -107.196 17.036 164.743 1.00 57.72 343 LEU A N 1
ATOM 2820 C CA . LEU A 1 343 ? -108.062 15.929 164.315 1.00 57.72 343 LEU A CA 1
ATOM 2821 C C . LEU A 1 343 ? -107.474 14.540 164.599 1.00 57.72 343 LEU A C 1
ATOM 2823 O O . LEU A 1 343 ? -108.220 13.606 164.894 1.00 57.72 343 LEU A O 1
ATOM 2827 N N . LYS A 1 344 ? -106.142 14.378 164.579 1.00 55.81 344 LYS A N 1
ATOM 2828 C CA . LYS A 1 344 ? -105.526 13.082 164.909 1.00 55.81 344 LYS A CA 1
ATOM 2829 C C . LYS A 1 344 ? -105.817 12.633 166.352 1.00 55.81 344 LYS A C 1
ATOM 2831 O O . LYS A 1 344 ? -105.772 11.439 166.628 1.00 55.81 344 LYS A O 1
ATOM 2836 N N . LYS A 1 345 ? -106.173 13.557 167.254 1.00 63.16 345 LYS A N 1
ATOM 2837 C CA . LYS A 1 345 ? -106.519 13.263 168.654 1.00 63.16 345 LYS A CA 1
ATOM 2838 C C . LYS A 1 345 ? -107.941 12.699 168.842 1.00 63.16 345 LYS A C 1
ATOM 2840 O O . LYS A 1 345 ? -108.279 12.294 169.948 1.00 63.16 345 LYS A O 1
ATOM 2845 N N . GLU A 1 346 ? -108.754 12.650 167.783 1.00 63.91 346 GLU A N 1
ATOM 2846 C CA . GLU A 1 346 ? -110.130 12.118 167.803 1.00 63.91 346 GLU A CA 1
ATOM 2847 C C . GLU A 1 346 ? -110.292 10.784 167.043 1.00 63.91 346 GLU A C 1
ATOM 2849 O O . GLU A 1 346 ? -111.311 10.107 167.186 1.00 63.91 346 GLU A O 1
ATOM 2854 N N . ILE A 1 347 ? -109.310 10.396 166.218 1.00 62.31 347 ILE A N 1
ATOM 2855 C CA . ILE A 1 347 ? -109.424 9.255 165.285 1.00 62.31 347 ILE A CA 1
ATOM 2856 C C . ILE A 1 347 ? -108.975 7.923 165.911 1.00 62.31 347 ILE A C 1
ATOM 2858 O O . ILE A 1 347 ? -109.537 6.881 165.580 1.00 62.31 347 ILE A O 1
ATOM 2862 N N . GLU A 1 348 ? -108.027 7.954 166.849 1.00 60.72 348 GLU A N 1
ATOM 2863 C CA . GLU A 1 348 ? -107.470 6.779 167.543 1.00 60.72 348 GLU A CA 1
ATOM 2864 C C . GLU A 1 348 ? -108.528 5.766 168.065 1.00 60.72 348 GLU A C 1
ATOM 2866 O O . GLU A 1 348 ? -108.387 4.576 167.771 1.00 60.72 348 GLU A O 1
ATOM 2871 N N . PRO A 1 349 ? -109.648 6.163 168.719 1.00 67.12 349 PRO A N 1
ATOM 2872 C CA . PR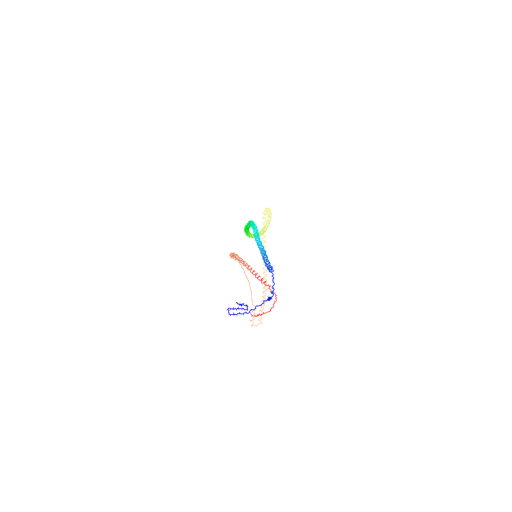O A 1 349 ? -110.686 5.212 169.150 1.00 67.12 349 PRO A CA 1
ATOM 2873 C C . PRO A 1 349 ? -111.506 4.565 168.015 1.00 67.12 349 PRO A C 1
ATOM 2875 O O . PRO A 1 349 ? -112.301 3.668 168.290 1.00 67.12 349 PRO A O 1
ATOM 2878 N N . LYS A 1 350 ? -111.361 4.994 166.752 1.00 61.12 350 LYS A N 1
ATOM 2879 C CA . LYS A 1 350 ? -112.039 4.364 165.600 1.00 61.12 350 LYS A CA 1
ATOM 2880 C C . LYS A 1 350 ? -111.200 3.275 164.932 1.00 61.12 350 LYS A C 1
ATOM 2882 O O . LYS A 1 350 ? -111.770 2.348 164.356 1.00 61.12 350 LYS A O 1
ATOM 2887 N N . GLU A 1 351 ? -109.872 3.331 165.030 1.00 61.12 351 GLU A N 1
ATOM 2888 C CA . GLU A 1 351 ? -108.998 2.306 164.438 1.00 61.12 351 GLU A CA 1
ATOM 2889 C C . GLU A 1 351 ? -109.120 0.959 165.176 1.00 61.12 351 GLU A C 1
ATOM 2891 O O . GLU A 1 351 ? -109.155 -0.099 164.542 1.00 61.12 351 GLU A O 1
ATOM 2896 N N . THR A 1 352 ? -109.317 0.979 166.499 1.00 66.88 352 THR A N 1
ATOM 2897 C CA . THR A 1 352 ? -109.622 -0.218 167.308 1.00 66.88 352 THR A CA 1
ATOM 2898 C C . THR A 1 352 ? -110.943 -0.886 166.921 1.00 66.88 352 THR A C 1
ATOM 2900 O O . THR A 1 352 ? -111.019 -2.116 166.907 1.00 66.88 352 THR A O 1
ATOM 2903 N N . GLN A 1 353 ? -111.971 -0.118 166.542 1.00 67.12 353 GLN A N 1
ATOM 2904 C CA . GLN A 1 353 ? -113.258 -0.676 166.107 1.00 67.12 353 GLN A CA 1
ATOM 2905 C C . GLN A 1 353 ? -113.139 -1.419 164.761 1.00 67.12 353 GLN A C 1
ATOM 2907 O O . GLN A 1 353 ? -113.720 -2.492 164.588 1.00 67.12 353 GLN A O 1
ATOM 2912 N N . ILE A 1 354 ? -112.319 -0.904 163.837 1.00 65.06 354 ILE A N 1
ATOM 2913 C CA . ILE A 1 354 ? -112.016 -1.557 162.550 1.00 65.06 354 ILE A CA 1
ATOM 2914 C C . ILE A 1 354 ? -111.234 -2.866 162.759 1.00 65.06 354 ILE A C 1
ATOM 2916 O O . ILE A 1 354 ? -111.438 -3.832 162.019 1.00 65.06 354 ILE A O 1
ATOM 2920 N N . LEU A 1 355 ? -110.367 -2.929 163.777 1.00 72.75 355 LEU A N 1
ATOM 2921 C CA . LEU A 1 355 ? -109.617 -4.144 164.107 1.00 72.75 355 LEU A CA 1
ATOM 2922 C C . LEU A 1 355 ? -110.545 -5.297 164.531 1.00 72.75 355 LEU A C 1
ATOM 2924 O O . LEU A 1 355 ? -110.337 -6.431 164.105 1.00 72.75 355 LEU A O 1
ATOM 2928 N N . HIS A 1 356 ? -111.594 -5.004 165.308 1.00 73.38 356 HIS A N 1
ATOM 2929 C CA . HIS A 1 356 ? -112.573 -6.001 165.753 1.00 73.38 356 HIS A CA 1
ATOM 2930 C C . HIS A 1 356 ? -113.388 -6.579 164.583 1.00 73.38 356 HIS A C 1
ATOM 2932 O O . HIS A 1 356 ? -113.484 -7.797 164.443 1.00 73.38 356 HIS A O 1
ATOM 2938 N N . MET A 1 357 ? -113.884 -5.725 163.678 1.00 63.91 357 MET A N 1
ATOM 2939 C CA . MET A 1 357 ? -114.651 -6.173 162.503 1.00 63.91 357 MET A CA 1
ATOM 2940 C C . MET A 1 357 ? -113.820 -7.042 161.541 1.00 63.91 357 MET A C 1
ATOM 2942 O O . MET A 1 357 ? -114.360 -7.941 160.899 1.00 63.91 357 MET A O 1
ATOM 2946 N N . LYS A 1 358 ? -112.495 -6.835 161.470 1.00 66.50 358 LYS A N 1
ATOM 2947 C CA . LYS A 1 358 ? -111.583 -7.721 160.721 1.00 66.50 358 LYS A CA 1
ATOM 2948 C C . LYS A 1 358 ? -111.409 -9.113 161.343 1.00 66.50 358 LYS A C 1
ATOM 2950 O O . LYS A 1 358 ? -111.019 -10.026 160.620 1.00 66.50 358 LYS A O 1
ATOM 2955 N N . GLY A 1 359 ? -111.686 -9.284 162.637 1.00 70.38 359 GLY A N 1
ATOM 2956 C CA . GLY A 1 359 ? -111.724 -10.601 163.280 1.00 70.38 359 GLY A CA 1
ATOM 2957 C C . GLY A 1 359 ? -112.927 -11.419 162.807 1.00 70.38 359 GLY A C 1
ATOM 2958 O O . GLY A 1 359 ? -112.758 -12.517 162.288 1.00 70.38 359 GLY A O 1
ATOM 2959 N N . GLN A 1 360 ? -114.121 -10.824 162.878 1.00 67.25 360 GLN A N 1
ATOM 2960 C CA . GLN A 1 360 ? -115.388 -11.497 162.557 1.00 67.25 360 GLN A CA 1
ATOM 2961 C C . GLN A 1 360 ? -115.461 -12.002 161.104 1.00 67.25 360 GLN A C 1
ATOM 2963 O O . GLN A 1 360 ? -116.013 -13.068 160.849 1.00 67.25 360 GLN A O 1
ATOM 2968 N N . ILE A 1 361 ? -114.870 -11.273 160.147 1.00 67.12 361 ILE A N 1
ATOM 2969 C CA . ILE A 1 361 ? -114.795 -11.720 158.742 1.00 67.12 361 ILE A CA 1
ATOM 2970 C C . ILE A 1 361 ? -113.936 -12.989 158.617 1.00 67.12 361 ILE A C 1
ATOM 2972 O O . ILE A 1 361 ? -114.326 -13.926 157.928 1.00 67.12 361 ILE A O 1
ATOM 2976 N N . LYS A 1 362 ? -112.803 -13.056 159.330 1.00 71.56 362 LYS A N 1
ATOM 2977 C CA . LYS A 1 362 ? -111.905 -14.219 159.299 1.00 71.56 362 LYS A CA 1
ATOM 2978 C C . LYS A 1 362 ? -112.546 -15.484 159.865 1.00 71.56 362 LYS A C 1
ATOM 2980 O O . LYS A 1 362 ? -112.342 -16.559 159.313 1.00 71.56 362 LYS A O 1
ATOM 2985 N N . GLU A 1 363 ? -113.298 -15.362 160.955 1.00 73.56 363 GLU A N 1
ATOM 2986 C CA . GLU A 1 363 ? -113.986 -16.503 161.572 1.00 73.56 363 GLU A CA 1
ATOM 2987 C C . GLU A 1 363 ? -115.036 -17.095 160.613 1.00 73.56 363 GLU A C 1
ATOM 2989 O O . GLU A 1 363 ? -115.108 -18.314 160.459 1.00 73.56 363 GLU A O 1
ATOM 2994 N N . MET A 1 364 ? -115.756 -16.233 159.884 1.00 66.94 364 MET A N 1
ATOM 2995 C CA . MET A 1 364 ? -116.740 -16.628 158.869 1.00 66.94 364 MET A CA 1
ATOM 2996 C C . MET A 1 364 ? -116.099 -17.262 157.616 1.00 66.94 364 MET A C 1
ATOM 2998 O O . MET A 1 364 ? -116.610 -18.262 157.110 1.00 66.94 364 MET A O 1
ATOM 3002 N N . ASP A 1 365 ? -114.965 -16.735 157.134 1.00 67.81 365 ASP A N 1
ATOM 3003 C CA . ASP A 1 365 ? -114.211 -17.340 156.022 1.00 67.81 365 ASP A CA 1
ATOM 3004 C C . ASP A 1 365 ? -113.695 -18.750 156.389 1.00 67.81 365 ASP A C 1
ATOM 3006 O O . ASP A 1 365 ? -113.760 -19.680 155.579 1.00 67.81 365 ASP A O 1
ATOM 3010 N N . GLU A 1 366 ? -113.221 -18.947 157.627 1.00 73.25 366 GLU A N 1
ATOM 3011 C CA . GLU A 1 366 ? -112.772 -20.264 158.093 1.00 73.25 366 GLU A CA 1
ATOM 3012 C C . GLU A 1 366 ? -113.923 -21.270 158.296 1.00 73.25 366 GLU A C 1
ATOM 3014 O O . GLU A 1 366 ? -113.704 -22.472 158.125 1.00 73.25 366 GLU A O 1
ATOM 3019 N N . GLU A 1 367 ? -115.139 -20.836 158.655 1.00 71.62 367 GLU A N 1
ATOM 3020 C CA . GLU A 1 367 ? -116.329 -21.706 158.616 1.00 71.62 367 GLU A CA 1
ATOM 3021 C C . GLU A 1 367 ? -116.661 -22.128 157.180 1.00 71.62 367 GLU A C 1
ATOM 3023 O O . GLU A 1 367 ? -116.827 -23.322 156.917 1.00 71.62 367 GLU A O 1
ATOM 3028 N N . LEU A 1 368 ? -116.651 -21.191 156.226 1.00 71.62 368 LEU A N 1
ATOM 3029 C CA . LEU A 1 368 ? -116.968 -21.487 154.829 1.00 71.62 368 LEU A CA 1
ATOM 3030 C C . LEU A 1 368 ? -115.983 -22.501 154.209 1.00 71.62 368 LEU A C 1
ATOM 3032 O O . LEU A 1 368 ? -116.403 -23.433 153.519 1.00 71.62 368 LEU A O 1
ATOM 3036 N N . GLU A 1 369 ? -114.678 -22.398 154.498 1.00 72.12 369 GLU A N 1
ATOM 3037 C CA . GLU A 1 369 ? -113.721 -23.424 154.058 1.00 72.12 369 GLU A CA 1
ATOM 3038 C C . GLU A 1 369 ? -113.902 -24.784 154.766 1.00 72.12 369 GLU A C 1
ATOM 3040 O O . GLU A 1 369 ? -113.484 -25.818 154.229 1.00 72.12 369 GLU A O 1
ATOM 3045 N N . ARG A 1 370 ? -114.444 -24.830 155.991 1.00 75.38 370 ARG A N 1
ATOM 3046 C CA . ARG A 1 370 ? -114.739 -26.105 156.673 1.00 75.38 370 ARG A CA 1
ATOM 3047 C C . ARG A 1 370 ? -115.906 -26.804 155.983 1.00 75.38 370 ARG A C 1
ATOM 3049 O O . ARG A 1 370 ? -115.760 -27.976 155.638 1.00 75.38 370 ARG A O 1
ATOM 3056 N N . ASP A 1 371 ? -116.977 -26.079 155.675 1.00 71.44 371 ASP A N 1
ATOM 3057 C CA . ASP A 1 371 ? -118.159 -26.635 155.009 1.00 71.44 371 ASP A CA 1
ATOM 3058 C C . ASP A 1 371 ? -117.895 -27.077 153.564 1.00 71.44 371 ASP A C 1
ATOM 3060 O O . ASP A 1 371 ? -118.354 -28.141 153.145 1.00 71.44 371 ASP A O 1
ATOM 3064 N N . VAL A 1 372 ? -117.076 -26.349 152.796 1.00 75.69 372 VAL A N 1
ATOM 3065 C CA . VAL A 1 372 ? -116.662 -26.816 151.457 1.00 75.69 372 VAL A CA 1
ATOM 3066 C C . VAL A 1 372 ? -115.863 -28.127 151.546 1.00 75.69 372 VAL A C 1
ATOM 3068 O O . VAL A 1 372 ? -116.057 -29.029 150.725 1.00 75.69 372 VAL A O 1
ATOM 3071 N N . ARG A 1 373 ? -115.001 -28.281 152.564 1.00 75.19 373 ARG A N 1
ATOM 3072 C CA . ARG A 1 373 ? -114.207 -29.506 152.774 1.00 75.19 373 ARG A CA 1
ATOM 3073 C C . ARG A 1 373 ? -115.057 -30.688 153.255 1.00 75.19 373 ARG A C 1
ATOM 3075 O O . ARG A 1 373 ? -114.874 -31.793 152.741 1.00 75.19 373 ARG A O 1
ATOM 3082 N N . THR A 1 374 ? -116.003 -30.489 154.177 1.00 76.62 374 THR A N 1
ATOM 3083 C CA . THR A 1 374 ? -116.909 -31.563 154.631 1.00 76.62 374 THR A CA 1
ATOM 3084 C C . THR A 1 374 ? -117.860 -32.007 153.521 1.00 76.62 374 THR A C 1
ATOM 3086 O O . THR A 1 374 ? -118.038 -33.209 153.324 1.00 76.62 374 THR A O 1
ATOM 3089 N N . ASN A 1 375 ? -118.404 -31.075 152.735 1.00 72.50 375 ASN A N 1
ATOM 3090 C CA . ASN A 1 375 ? -119.321 -31.386 151.638 1.00 72.50 375 ASN A CA 1
ATOM 3091 C C . ASN A 1 375 ? -118.612 -32.153 150.499 1.00 72.50 375 ASN A C 1
ATOM 3093 O O . ASN A 1 375 ? -119.143 -33.140 149.987 1.00 72.50 375 ASN A O 1
ATOM 3097 N N . HIS A 1 376 ? -117.356 -31.809 150.175 1.00 78.00 376 HIS A N 1
ATOM 3098 C CA . HIS A 1 376 ? -116.548 -32.594 149.229 1.00 78.00 376 HIS A CA 1
ATOM 3099 C C . HIS A 1 376 ? -116.253 -34.018 149.742 1.00 78.00 376 HIS A C 1
ATOM 3101 O O . HIS A 1 376 ? -116.385 -34.986 148.989 1.00 78.00 376 HIS A O 1
ATOM 3107 N N . ALA A 1 377 ? -115.908 -34.168 151.026 1.00 75.31 377 ALA A N 1
ATOM 3108 C CA . ALA A 1 377 ? -115.666 -35.476 151.640 1.00 75.31 377 ALA A CA 1
ATOM 3109 C C . ALA A 1 377 ? -116.935 -36.354 151.682 1.00 75.31 377 ALA A C 1
ATOM 3111 O O . ALA A 1 377 ? -116.868 -37.553 151.406 1.00 75.31 377 ALA A O 1
ATOM 3112 N N . LEU A 1 378 ? -118.101 -35.761 151.964 1.00 72.44 378 LEU A N 1
ATOM 3113 C CA . LEU A 1 378 ? -119.397 -36.443 151.905 1.00 72.44 378 LEU A CA 1
ATOM 3114 C C . LEU A 1 378 ? -119.757 -36.870 150.474 1.00 72.44 378 LEU A C 1
ATOM 3116 O O . LEU A 1 378 ? -120.247 -37.982 150.284 1.00 72.44 378 LEU A O 1
ATOM 3120 N N . GLY A 1 379 ? -119.453 -36.043 149.467 1.00 72.69 379 GLY A N 1
ATOM 3121 C CA . GLY A 1 379 ? -119.621 -36.390 148.053 1.00 72.69 379 GLY A CA 1
ATOM 3122 C C . GLY A 1 379 ? -118.787 -37.605 147.628 1.00 72.69 379 GLY A C 1
ATOM 3123 O O . GLY A 1 379 ? -119.320 -38.531 147.014 1.00 72.69 379 GLY A O 1
ATOM 3124 N N . GLN A 1 380 ? -117.506 -37.654 148.013 1.00 78.00 380 GLN A N 1
ATOM 3125 C CA . GLN A 1 380 ? -116.651 -38.824 147.767 1.00 78.00 380 GLN A CA 1
ATOM 3126 C C . GLN A 1 380 ? -117.179 -40.072 148.492 1.00 78.00 380 GLN A C 1
ATOM 3128 O O . GLN A 1 380 ? -117.361 -41.119 147.869 1.00 78.00 380 GLN A O 1
ATOM 3133 N N . ALA A 1 381 ? -117.517 -39.950 149.781 1.00 76.25 381 ALA A N 1
ATOM 3134 C CA . ALA A 1 381 ? -118.048 -41.057 150.572 1.00 76.25 381 ALA A CA 1
ATOM 3135 C C . ALA A 1 381 ? -119.371 -41.615 150.008 1.00 76.25 381 ALA A C 1
ATOM 3137 O O . ALA A 1 381 ? -119.576 -42.830 150.017 1.00 76.25 381 ALA A O 1
ATOM 3138 N N . LEU A 1 382 ? -120.259 -40.765 149.482 1.00 74.00 382 LEU A N 1
ATOM 3139 C CA . LEU A 1 382 ? -121.499 -41.192 148.827 1.00 74.00 382 LEU A CA 1
ATOM 3140 C C . LEU A 1 382 ? -121.222 -41.991 147.543 1.00 74.00 382 LEU A C 1
ATOM 3142 O O . LEU A 1 382 ? -121.865 -43.018 147.300 1.00 74.00 382 LEU A O 1
ATOM 3146 N N . ASN A 1 383 ? -120.244 -41.557 146.745 1.00 78.75 383 ASN A N 1
ATOM 3147 C CA . ASN A 1 383 ? -119.884 -42.227 145.499 1.00 78.75 383 ASN A CA 1
ATOM 3148 C C . ASN A 1 383 ? -119.230 -43.599 145.765 1.00 78.75 383 ASN A C 1
ATOM 3150 O O . ASN A 1 383 ? -119.635 -44.605 145.179 1.00 78.75 383 ASN A O 1
ATOM 3154 N N . ASP A 1 384 ? -118.326 -43.681 146.747 1.00 79.88 384 ASP A N 1
ATOM 3155 C CA . ASP A 1 384 ? -117.736 -44.944 147.214 1.00 79.88 384 ASP A CA 1
ATOM 3156 C C . ASP A 1 384 ? -118.792 -45.927 147.736 1.00 79.88 384 ASP A C 1
ATOM 3158 O O . ASP A 1 384 ? -118.738 -47.125 147.441 1.00 79.88 384 ASP A O 1
ATOM 3162 N N . LYS A 1 385 ? -119.789 -45.447 148.496 1.00 76.88 385 LYS A N 1
ATOM 3163 C CA . LYS A 1 385 ? -120.900 -46.291 148.967 1.00 76.88 385 LYS A CA 1
ATOM 3164 C C . LYS A 1 385 ? -121.766 -46.780 147.808 1.00 76.88 385 LYS A C 1
ATOM 3166 O O . LYS A 1 385 ? -122.135 -47.952 147.812 1.00 76.88 385 LYS A O 1
ATOM 3171 N N . THR A 1 386 ? -122.024 -45.940 146.806 1.00 75.94 386 THR A N 1
ATOM 3172 C CA . THR A 1 386 ? -122.760 -46.319 145.587 1.00 75.94 386 THR A CA 1
ATOM 3173 C C . THR A 1 386 ? -122.026 -47.426 144.827 1.00 75.94 386 THR A C 1
ATOM 3175 O O . THR A 1 386 ? -122.578 -48.508 144.627 1.00 75.94 386 THR A O 1
ATOM 3178 N N . HIS A 1 387 ? -120.735 -47.243 144.531 1.00 79.38 387 HIS A N 1
ATOM 3179 C CA . HIS A 1 387 ? -119.918 -48.285 143.901 1.00 79.38 387 HIS A CA 1
ATOM 3180 C C . HIS A 1 387 ? -119.801 -49.557 144.760 1.00 79.38 387 HIS A C 1
ATOM 3182 O O . HIS A 1 387 ? -119.744 -50.666 144.219 1.00 79.38 387 HIS A O 1
ATOM 3188 N N . LYS A 1 388 ? -119.802 -49.449 146.096 1.00 82.50 388 LYS A N 1
ATOM 3189 C CA . LYS A 1 388 ? -119.828 -50.619 146.989 1.00 82.50 388 LYS A CA 1
ATOM 3190 C C . LYS A 1 388 ? -121.150 -51.385 146.892 1.00 82.50 388 LYS A C 1
ATOM 3192 O O . LYS A 1 388 ? -121.121 -52.615 146.882 1.00 82.50 388 LYS A O 1
ATOM 3197 N N . ILE A 1 389 ? -122.278 -50.679 146.799 1.00 77.12 389 ILE A N 1
ATOM 3198 C CA . ILE A 1 389 ? -123.618 -51.259 146.634 1.00 77.12 389 ILE A CA 1
ATOM 3199 C C . ILE A 1 389 ? -123.724 -51.997 145.295 1.00 77.12 389 ILE A C 1
ATOM 3201 O O . ILE A 1 389 ? -124.147 -53.150 145.289 1.00 77.12 389 ILE A O 1
ATOM 3205 N N . ASP A 1 390 ? -123.267 -51.411 144.186 1.00 80.00 390 ASP A N 1
ATOM 3206 C CA . ASP A 1 390 ? -123.318 -52.073 142.874 1.00 80.00 390 ASP A CA 1
ATOM 3207 C C . ASP A 1 390 ? -122.460 -53.341 142.811 1.00 80.00 390 ASP A C 1
ATOM 3209 O O . ASP A 1 390 ? -122.926 -54.382 142.343 1.00 80.00 390 ASP A O 1
ATOM 3213 N N . ASN A 1 391 ? -121.238 -53.300 143.353 1.00 80.50 391 ASN A N 1
ATOM 3214 C CA . ASN A 1 391 ? -120.385 -54.488 143.443 1.00 80.50 391 ASN A CA 1
ATOM 3215 C C . ASN A 1 391 ? -121.018 -55.590 144.313 1.00 80.50 391 ASN A C 1
ATOM 3217 O O . ASN A 1 391 ? -120.986 -56.764 143.943 1.00 80.50 391 ASN A O 1
ATOM 3221 N N . LEU A 1 392 ? -121.644 -55.230 145.441 1.00 79.00 392 LEU A N 1
ATOM 3222 C CA . LEU A 1 392 ? -122.365 -56.189 146.286 1.00 79.00 392 LEU A CA 1
ATOM 3223 C C . LEU A 1 392 ? -123.627 -56.735 145.600 1.00 79.00 392 LEU A C 1
ATOM 3225 O O . LEU A 1 392 ? -123.910 -57.922 145.723 1.00 79.00 392 LEU A O 1
ATOM 3229 N N . ASN A 1 393 ? -124.350 -55.925 144.823 1.00 78.44 393 ASN A N 1
ATOM 3230 C CA . ASN A 1 393 ? -125.505 -56.370 144.040 1.00 78.44 393 ASN A CA 1
ATOM 3231 C C . ASN A 1 393 ? -125.106 -57.345 142.920 1.00 78.44 393 ASN A C 1
ATOM 3233 O O . ASN A 1 393 ? -125.799 -58.343 142.697 1.00 78.44 393 ASN A O 1
ATOM 3237 N N . GLN A 1 394 ? -123.979 -57.104 142.239 1.00 78.56 394 GLN A N 1
ATOM 3238 C CA . GLN A 1 394 ? -123.423 -58.049 141.264 1.00 78.56 394 GLN A CA 1
ATOM 3239 C C . GLN A 1 394 ? -122.972 -59.352 141.935 1.00 78.56 394 GLN A C 1
ATOM 3241 O O . GLN A 1 394 ? -123.316 -60.433 141.453 1.00 78.56 394 GLN A O 1
ATOM 3246 N N . GLU A 1 395 ? -122.289 -59.273 143.080 1.00 79.31 395 GLU A N 1
ATOM 3247 C CA . GLU A 1 395 ? -121.877 -60.455 143.844 1.00 79.31 395 GLU A CA 1
ATOM 3248 C C . GLU A 1 395 ? -123.084 -61.245 144.374 1.00 79.31 395 GLU A C 1
ATOM 3250 O O . GLU A 1 395 ? -123.096 -62.466 144.264 1.00 79.31 395 GLU A O 1
ATOM 3255 N N . ILE A 1 396 ? -124.152 -60.592 144.846 1.00 77.69 396 ILE A N 1
ATOM 3256 C CA . ILE A 1 396 ? -125.407 -61.258 145.241 1.00 77.69 396 ILE A CA 1
ATOM 3257 C C . ILE A 1 396 ? -126.070 -61.948 144.039 1.00 77.69 396 ILE A C 1
ATOM 3259 O O . ILE A 1 396 ? -126.544 -63.078 144.175 1.00 77.69 396 ILE A O 1
ATOM 3263 N N . LYS A 1 397 ? -126.072 -61.329 142.848 1.00 77.62 397 LYS A N 1
ATOM 3264 C CA . LYS A 1 397 ? -126.521 -61.987 141.604 1.00 77.62 397 LYS A CA 1
ATOM 3265 C C . LYS A 1 397 ? -125.686 -63.235 141.299 1.00 77.62 397 LYS A C 1
ATOM 3267 O O . LYS A 1 397 ? -126.255 -64.289 141.017 1.00 77.62 397 LYS A O 1
ATOM 3272 N N . ARG A 1 398 ? -124.356 -63.133 141.402 1.00 79.56 398 ARG A N 1
ATOM 3273 C CA . ARG A 1 398 ? -123.417 -64.240 141.168 1.00 79.56 398 ARG A CA 1
ATOM 3274 C C . ARG A 1 398 ? -123.621 -65.376 142.174 1.00 79.56 398 ARG A C 1
ATOM 3276 O O . ARG A 1 398 ? -123.737 -66.525 141.766 1.00 79.56 398 ARG A O 1
ATOM 3283 N N . GLN A 1 399 ? -123.729 -65.053 143.463 1.00 75.19 399 GLN A N 1
ATOM 3284 C CA . GLN A 1 399 ? -123.992 -65.988 144.562 1.00 75.19 399 GLN A CA 1
ATOM 3285 C C . GLN A 1 399 ? -125.327 -66.717 144.366 1.00 75.19 399 GLN A C 1
ATOM 3287 O O . GLN A 1 399 ? -125.353 -67.940 144.444 1.00 75.19 399 GLN A O 1
ATOM 3292 N N . ARG A 1 400 ? -126.415 -66.006 144.030 1.00 77.56 400 ARG A N 1
ATOM 3293 C CA . ARG A 1 400 ? -127.726 -66.624 143.749 1.00 77.56 400 ARG A CA 1
ATOM 3294 C C . ARG A 1 400 ? -127.667 -67.609 142.579 1.00 77.56 400 ARG A C 1
ATOM 3296 O O . ARG A 1 400 ? -128.189 -68.710 142.706 1.00 77.56 400 ARG A O 1
ATOM 3303 N N . GLY A 1 401 ? -126.986 -67.262 141.483 1.00 73.94 401 GLY A N 1
ATOM 3304 C CA . GLY A 1 401 ? -126.762 -68.201 140.375 1.00 73.94 401 GLY A CA 1
ATOM 3305 C C . GLY A 1 401 ? -125.955 -69.438 140.795 1.00 73.94 401 GLY A C 1
ATOM 3306 O O . GLY A 1 401 ? -126.290 -70.556 140.417 1.00 73.94 401 GLY A O 1
ATOM 3307 N N . LEU A 1 402 ? -124.932 -69.253 141.634 1.00 78.88 402 LEU A N 1
ATOM 3308 C CA . LEU A 1 402 ? -124.080 -70.333 142.149 1.00 78.88 402 LEU A CA 1
ATOM 3309 C C . LEU A 1 402 ? -124.801 -71.231 143.174 1.00 78.88 402 LEU A C 1
ATOM 3311 O O . LEU A 1 402 ? -124.454 -72.403 143.300 1.00 78.88 402 LEU A O 1
ATOM 3315 N N . VAL A 1 403 ? -125.800 -70.705 143.890 1.00 76.56 403 VAL A N 1
ATOM 3316 C CA . VAL A 1 403 ? -126.705 -71.489 144.744 1.00 76.56 403 VAL A CA 1
ATOM 3317 C C . VAL A 1 403 ? -127.639 -72.335 143.881 1.00 76.56 403 VAL A C 1
ATOM 3319 O O . VAL A 1 403 ? -127.612 -73.550 144.030 1.00 76.56 403 VAL A O 1
ATOM 3322 N N . VAL A 1 404 ? -128.343 -71.742 142.909 1.00 76.69 404 VAL A N 1
ATOM 3323 C CA . VAL A 1 404 ? -129.254 -72.478 142.006 1.00 76.69 404 VAL A CA 1
ATOM 3324 C C . VAL A 1 404 ? -128.532 -73.604 141.255 1.00 76.69 404 VAL A C 1
ATOM 3326 O O . VAL A 1 404 ? -129.036 -74.723 141.187 1.00 76.69 404 VAL A O 1
ATOM 3329 N N . GLU A 1 405 ? -127.323 -73.358 140.742 1.00 75.56 405 GLU A N 1
ATOM 3330 C CA . GLU A 1 405 ? -126.558 -74.393 140.032 1.00 75.56 405 GLU A CA 1
ATOM 3331 C C . GLU A 1 405 ? -126.072 -75.512 140.978 1.00 75.56 405 GLU A C 1
ATOM 3333 O O . GLU A 1 405 ? -125.997 -76.677 140.585 1.00 75.56 405 GLU A O 1
ATOM 3338 N N . LYS A 1 406 ? -125.805 -75.197 142.255 1.00 74.19 406 LYS A N 1
ATOM 3339 C CA . LYS A 1 406 ? -125.495 -76.203 143.285 1.00 74.19 406 LYS A CA 1
ATOM 3340 C C . LYS A 1 406 ? -126.723 -76.982 143.746 1.00 74.19 406 LYS A C 1
ATOM 3342 O O . LYS A 1 406 ? -126.612 -78.185 143.943 1.00 74.19 406 LYS A O 1
ATOM 3347 N N . GLU A 1 407 ? -127.872 -76.335 143.897 1.00 75.50 407 GLU A N 1
ATOM 3348 C CA . GLU A 1 407 ? -129.141 -76.990 144.227 1.00 75.50 407 GLU A CA 1
ATOM 3349 C C . GLU A 1 407 ? -129.551 -77.950 143.107 1.00 75.50 407 GLU A C 1
ATOM 3351 O O . GLU A 1 407 ? -129.901 -79.093 143.384 1.00 75.50 407 GLU A O 1
ATOM 3356 N N . ARG A 1 408 ? -129.376 -77.549 141.841 1.00 75.81 408 ARG A N 1
ATOM 3357 C CA . ARG A 1 408 ? -129.543 -78.417 140.668 1.00 75.81 408 ARG A CA 1
ATOM 3358 C C . ARG A 1 408 ? -128.579 -79.609 140.668 1.00 75.81 408 ARG A C 1
ATOM 3360 O O . ARG A 1 408 ? -129.002 -80.729 140.391 1.00 75.81 408 ARG A O 1
ATOM 3367 N N . LEU A 1 409 ? -127.301 -79.392 140.991 1.00 75.69 409 LEU A N 1
ATOM 3368 C CA . LEU A 1 409 ? -126.305 -80.466 141.137 1.00 75.69 409 LEU A CA 1
ATOM 3369 C C . LEU A 1 409 ? -126.657 -81.443 142.268 1.00 75.69 409 LEU A C 1
ATOM 3371 O O . LEU A 1 409 ? -126.501 -82.650 142.101 1.00 75.69 409 LEU A O 1
ATOM 3375 N N . ILE A 1 410 ? -127.152 -80.936 143.400 1.00 75.12 410 ILE A N 1
ATOM 3376 C CA . ILE A 1 410 ? -127.601 -81.755 144.532 1.00 75.12 410 ILE A CA 1
ATOM 3377 C C . ILE A 1 410 ? -128.867 -82.534 144.161 1.00 75.12 410 ILE A C 1
ATOM 3379 O O . ILE A 1 410 ? -128.933 -83.721 144.452 1.00 75.12 410 ILE A O 1
ATOM 3383 N N . GLN A 1 411 ? -129.835 -81.918 143.474 1.00 74.00 411 GLN A N 1
ATOM 3384 C CA . GLN A 1 411 ? -131.032 -82.607 142.980 1.00 74.00 411 GLN A CA 1
ATOM 3385 C C . GLN A 1 411 ? -130.673 -83.739 142.012 1.00 74.00 411 GLN A C 1
ATOM 3387 O O . GLN A 1 411 ? -131.136 -84.856 142.212 1.00 74.00 411 GLN A O 1
ATOM 3392 N N . LEU A 1 412 ? -129.796 -83.493 141.030 1.00 73.94 412 LEU A N 1
ATOM 3393 C CA . LEU A 1 412 ? -129.296 -84.536 140.123 1.00 73.94 412 LEU A CA 1
ATOM 3394 C C . LEU A 1 412 ? -128.624 -85.682 140.892 1.00 73.94 412 LEU A C 1
ATOM 3396 O O . LEU A 1 412 ? -128.985 -86.839 140.699 1.00 73.94 412 LEU A O 1
ATOM 3400 N N . PHE A 1 413 ? -127.714 -85.364 141.820 1.00 76.69 413 PHE A N 1
ATOM 3401 C CA . PHE A 1 413 ? -127.060 -86.367 142.661 1.00 76.69 413 PHE A CA 1
ATOM 3402 C C . PHE A 1 413 ? -128.058 -87.173 143.510 1.00 76.69 413 PHE A C 1
ATOM 3404 O O . PHE A 1 413 ? -127.903 -88.384 143.628 1.00 76.69 413 PHE A O 1
ATOM 3411 N N . VAL A 1 414 ? -129.086 -86.533 144.079 1.00 74.88 414 VAL A N 1
ATOM 3412 C CA . VAL A 1 414 ? -130.131 -87.209 144.866 1.00 74.88 414 VAL A CA 1
ATOM 3413 C C . VAL A 1 414 ? -130.999 -88.103 143.980 1.00 74.88 414 VAL A C 1
ATOM 3415 O O . VAL A 1 414 ? -131.207 -89.253 144.342 1.00 74.88 414 VAL A O 1
ATOM 3418 N N . THR A 1 415 ? -131.433 -87.649 142.802 1.00 74.50 415 THR A N 1
ATOM 3419 C CA . THR A 1 415 ? -132.220 -88.478 141.871 1.00 74.50 415 THR A CA 1
ATOM 3420 C C . THR A 1 415 ? -131.419 -89.674 141.339 1.00 74.50 415 THR A C 1
ATOM 3422 O O . THR A 1 415 ? -131.967 -90.767 141.199 1.00 74.50 415 THR A O 1
ATOM 3425 N N . ASP A 1 416 ? -130.122 -89.505 141.071 1.00 71.19 416 ASP A N 1
ATOM 3426 C CA . ASP A 1 416 ? -129.235 -90.610 140.685 1.00 71.19 416 ASP A CA 1
ATOM 3427 C C . ASP A 1 416 ? -128.980 -91.584 141.858 1.00 71.19 416 ASP A C 1
ATOM 3429 O O . ASP A 1 416 ? -128.823 -92.788 141.646 1.00 71.19 416 ASP A O 1
ATOM 3433 N N . LEU A 1 417 ? -128.975 -91.086 143.102 1.00 72.44 417 LEU A N 1
ATOM 3434 C CA . LEU A 1 417 ? -128.824 -91.886 144.322 1.00 72.44 417 LEU A CA 1
ATOM 3435 C C . LEU A 1 417 ? -130.116 -92.622 144.719 1.00 72.44 417 LEU A C 1
ATOM 3437 O O . LEU A 1 417 ? -130.039 -93.742 145.213 1.00 72.44 417 LEU A O 1
ATOM 3441 N N . GLU A 1 418 ? -131.297 -92.046 144.487 1.00 71.25 418 GLU A N 1
ATOM 3442 C CA . GLU A 1 418 ? -132.574 -92.740 144.697 1.00 71.25 418 GLU A CA 1
ATOM 3443 C C . GLU A 1 418 ? -132.692 -93.940 143.753 1.00 71.25 418 GLU A C 1
ATOM 3445 O O . GLU A 1 418 ? -132.920 -95.052 144.225 1.00 71.25 418 GLU A O 1
ATOM 3450 N N . LYS A 1 419 ? -132.413 -93.758 142.453 1.00 67.81 419 LYS A N 1
ATOM 3451 C CA . LYS A 1 419 ? -132.382 -94.858 141.467 1.00 67.81 419 LYS A CA 1
ATOM 3452 C C . LYS A 1 419 ? -131.394 -95.962 141.838 1.00 67.81 419 LYS A C 1
ATOM 3454 O O . LYS A 1 419 ? -131.713 -97.139 141.705 1.00 67.81 419 LYS A O 1
ATOM 3459 N N . LEU A 1 420 ? -130.210 -95.602 142.347 1.00 68.81 420 LEU A N 1
ATOM 3460 C CA . LEU A 1 420 ? -129.234 -96.570 142.863 1.00 68.81 420 LEU A CA 1
ATOM 3461 C C . LEU A 1 420 ? -129.841 -97.473 143.953 1.00 68.81 420 LEU A C 1
ATOM 3463 O O . LEU A 1 420 ? -129.506 -98.652 144.015 1.00 68.81 420 LEU A O 1
ATOM 3467 N N . VAL A 1 421 ? -130.708 -96.926 144.808 1.00 68.75 421 VAL A N 1
ATOM 3468 C CA . VAL A 1 421 ? -131.282 -97.629 145.964 1.00 68.75 421 VAL A CA 1
ATOM 3469 C C . VAL A 1 421 ? -132.575 -98.381 145.621 1.00 68.75 421 VAL A C 1
ATOM 3471 O O . VAL A 1 421 ? -132.837 -99.410 146.242 1.00 68.75 421 VAL A O 1
ATOM 3474 N N . THR A 1 422 ? -133.372 -97.918 144.650 1.00 65.19 422 THR A N 1
ATOM 3475 C CA . THR A 1 422 ? -134.666 -98.537 144.289 1.00 65.19 422 THR A CA 1
ATOM 3476 C C . THR A 1 422 ? -134.651 -99.399 143.025 1.00 65.19 422 THR A C 1
ATOM 3478 O O . THR A 1 422 ? -135.439 -100.339 142.952 1.00 65.19 422 THR A O 1
ATOM 3481 N N . GLU A 1 423 ? -133.790 -99.118 142.040 1.00 64.69 423 GLU A N 1
ATOM 3482 C CA . GLU A 1 423 ? -133.803 -99.786 140.723 1.00 64.69 423 GLU A CA 1
ATOM 3483 C C . GLU A 1 423 ? -132.636 -100.772 140.513 1.00 64.69 423 GLU A C 1
ATOM 3485 O O . GLU A 1 423 ? -132.652 -101.536 139.547 1.00 64.69 423 GLU A O 1
ATOM 3490 N N . ILE A 1 424 ? -131.613 -100.769 141.380 1.00 65.81 424 ILE A N 1
ATOM 3491 C CA . ILE A 1 424 ? -130.367 -101.533 141.179 1.00 65.81 424 ILE A CA 1
ATOM 3492 C C . ILE A 1 424 ? -130.138 -102.546 142.306 1.00 65.81 424 ILE A C 1
ATOM 3494 O O . ILE A 1 424 ? -130.071 -102.189 143.482 1.00 65.81 424 ILE A O 1
ATOM 3498 N N . ASP A 1 425 ? -129.923 -103.811 141.934 1.00 64.75 425 ASP A N 1
ATOM 3499 C CA . ASP A 1 425 ? -129.644 -104.904 142.871 1.00 64.75 425 ASP A CA 1
ATOM 3500 C C . ASP A 1 425 ? -128.371 -104.670 143.722 1.00 64.75 425 ASP A C 1
ATOM 3502 O O . ASP A 1 425 ? -127.342 -104.226 143.186 1.00 64.75 425 ASP A O 1
ATOM 3506 N N . PRO A 1 426 ? -128.359 -105.060 145.019 1.00 66.31 426 PRO A N 1
ATOM 3507 C CA . PRO A 1 426 ? -127.242 -104.811 145.942 1.00 66.31 426 PRO A CA 1
ATOM 3508 C C . PRO A 1 426 ? -125.865 -105.318 145.483 1.00 66.31 426 PRO A C 1
ATOM 3510 O O . PRO A 1 426 ? -124.835 -104.807 145.926 1.00 66.31 426 PRO A O 1
ATOM 3513 N N . SER A 1 427 ? -125.817 -106.300 144.573 1.00 67.69 427 SER A N 1
ATOM 3514 C CA . SER A 1 427 ? -124.563 -106.809 144.002 1.00 67.69 427 SER A CA 1
ATOM 3515 C C . SER A 1 427 ? -123.798 -105.763 143.175 1.00 67.69 427 SER A C 1
ATOM 3517 O O . SER A 1 427 ? -122.573 -105.851 143.074 1.00 67.69 427 SER A O 1
ATOM 3519 N N . TYR A 1 428 ? -124.486 -104.779 142.584 1.00 65.38 428 TYR A N 1
ATOM 3520 C CA . TYR A 1 428 ? -123.906 -103.851 141.600 1.00 65.38 428 TYR A CA 1
ATOM 3521 C C . TYR A 1 428 ? -123.630 -102.440 142.149 1.00 65.38 428 TYR A C 1
ATOM 3523 O O . TYR A 1 428 ? -122.915 -101.653 141.519 1.00 65.38 428 TYR A O 1
ATOM 3531 N N . TRP A 1 429 ? -124.100 -102.131 143.364 1.00 68.00 429 TRP A N 1
ATOM 3532 C CA . TRP A 1 429 ? -123.919 -100.825 144.019 1.00 68.00 429 TRP A CA 1
ATOM 3533 C C . TRP A 1 429 ? -122.450 -100.366 144.062 1.00 68.00 429 TRP A C 1
ATOM 3535 O O . TRP A 1 429 ? -122.156 -99.182 143.896 1.00 68.00 429 TRP A O 1
ATOM 3545 N N . ARG A 1 430 ? -121.504 -101.301 144.244 1.00 70.00 430 ARG A N 1
ATOM 3546 C CA . ARG A 1 430 ? -120.071 -101.002 144.437 1.00 70.00 430 ARG A CA 1
ATOM 3547 C C . ARG A 1 430 ? -119.416 -100.298 143.241 1.00 70.00 430 ARG A C 1
ATOM 3549 O O . ARG A 1 430 ? -118.436 -99.574 143.436 1.00 70.00 430 ARG A O 1
ATOM 3556 N N . ASP A 1 431 ? -119.914 -100.518 142.025 1.00 68.25 431 ASP A N 1
ATOM 3557 C CA . ASP A 1 431 ? -119.392 -99.890 140.806 1.00 68.25 431 ASP A CA 1
ATOM 3558 C C . ASP A 1 431 ? -120.183 -98.629 140.433 1.00 68.25 431 ASP A C 1
ATOM 3560 O O . ASP A 1 431 ? -119.574 -97.608 140.109 1.00 68.25 431 ASP A O 1
ATOM 3564 N N . ALA A 1 432 ? -121.509 -98.632 140.598 1.00 65.06 432 ALA A N 1
ATOM 3565 C CA . ALA A 1 432 ? -122.347 -97.454 140.356 1.00 65.06 432 ALA A CA 1
ATOM 3566 C C . ALA A 1 432 ? -122.026 -96.280 141.313 1.00 65.06 432 ALA A C 1
ATOM 3568 O O . ALA A 1 432 ? -121.900 -95.137 140.869 1.00 65.06 432 ALA A O 1
ATOM 3569 N N . ILE A 1 433 ? -121.734 -96.545 142.594 1.00 69.50 433 ILE A N 1
ATOM 3570 C CA . ILE A 1 433 ? -121.224 -95.527 143.540 1.00 69.50 433 ILE A CA 1
ATOM 3571 C C . ILE A 1 433 ? -119.874 -94.945 143.067 1.00 69.50 433 ILE A C 1
ATOM 3573 O O . ILE A 1 433 ? -119.590 -93.758 143.252 1.00 69.50 433 ILE A O 1
ATOM 3577 N N . ARG A 1 434 ? -119.035 -95.755 142.407 1.00 69.88 434 ARG A N 1
ATOM 3578 C CA . ARG A 1 434 ? -117.737 -95.314 141.863 1.00 69.88 434 ARG A CA 1
ATOM 3579 C C . ARG A 1 434 ? -117.894 -94.454 140.604 1.00 69.88 434 ARG A C 1
ATOM 3581 O O . ARG A 1 434 ? -117.025 -93.624 140.336 1.00 69.88 434 ARG A O 1
ATOM 3588 N N . GLN A 1 435 ? -118.996 -94.626 139.872 1.00 69.12 435 GLN A N 1
ATOM 3589 C CA . GLN A 1 435 ? -119.417 -93.747 138.781 1.00 69.12 435 GLN A CA 1
ATOM 3590 C C . GLN A 1 435 ? -119.802 -92.366 139.342 1.00 69.12 435 GLN A C 1
ATOM 3592 O O . GLN A 1 435 ? -119.180 -91.371 138.976 1.00 69.12 435 GLN A O 1
ATOM 3597 N N . LEU A 1 436 ? -120.724 -92.325 140.315 1.00 67.38 436 LEU A N 1
ATOM 3598 C CA . LEU A 1 436 ? -121.174 -91.109 141.016 1.00 67.38 436 LEU A CA 1
ATOM 3599 C C . LEU A 1 436 ? -120.005 -90.269 141.566 1.00 67.38 436 LEU A C 1
ATOM 3601 O O . LEU A 1 436 ? -119.948 -89.061 141.339 1.00 67.38 436 LEU A O 1
ATOM 3605 N N . TYR A 1 437 ? -119.025 -90.899 142.225 1.00 63.28 437 TYR A N 1
ATOM 3606 C CA . TYR A 1 437 ? -117.862 -90.194 142.786 1.00 63.28 437 TYR A CA 1
ATOM 3607 C C . TYR A 1 437 ? -116.989 -89.483 141.731 1.00 63.28 437 TYR A C 1
ATOM 3609 O O . TYR A 1 437 ? -116.361 -88.462 142.023 1.00 63.28 437 TYR A O 1
ATOM 3617 N N . ARG A 1 438 ? -116.921 -90.001 140.496 1.00 67.44 438 ARG A N 1
ATOM 3618 C CA . ARG A 1 438 ? -116.086 -89.416 139.430 1.00 67.44 438 ARG A CA 1
ATOM 3619 C C . ARG A 1 438 ? -116.679 -88.138 138.838 1.00 67.44 438 ARG A C 1
ATOM 3621 O O . ARG A 1 438 ? -115.910 -87.279 138.410 1.00 67.44 438 ARG A O 1
ATOM 3628 N N . THR A 1 439 ? -118.002 -88.002 138.830 1.00 66.62 439 THR A N 1
ATOM 3629 C CA . THR A 1 439 ? -118.718 -86.976 138.053 1.00 66.62 439 THR A CA 1
ATOM 3630 C C . THR A 1 439 ? -118.648 -85.560 138.656 1.00 66.62 439 THR A C 1
ATOM 3632 O O . THR A 1 439 ? -118.812 -84.590 137.923 1.00 66.62 439 THR A O 1
ATOM 3635 N N . TYR A 1 440 ? -118.361 -85.397 139.959 1.00 68.06 440 TYR A N 1
ATOM 3636 C CA . TYR A 1 440 ? -118.787 -84.190 140.701 1.00 68.06 440 TYR A CA 1
ATOM 3637 C C . TYR A 1 440 ? -117.702 -83.365 141.493 1.00 68.06 440 TYR A C 1
ATOM 3639 O O . TYR A 1 440 ? -118.065 -82.714 142.470 1.00 68.06 440 TYR A O 1
ATOM 3647 N N . VAL A 1 441 ? -116.382 -83.327 141.155 1.00 56.09 441 VAL A N 1
ATOM 3648 C CA . VAL A 1 441 ? -115.321 -82.672 142.024 1.00 56.09 441 VAL A CA 1
ATOM 3649 C C . VAL A 1 441 ? -114.054 -82.032 141.307 1.00 56.09 441 VAL A C 1
ATOM 3651 O O . VAL A 1 441 ? -113.314 -82.853 140.765 1.00 56.09 441 VAL A O 1
ATOM 3654 N N . LYS A 1 442 ? -113.729 -80.674 141.357 1.00 50.03 442 LYS A N 1
ATOM 3655 C CA . LYS A 1 442 ? -112.412 -79.855 141.130 1.00 50.03 442 LYS A CA 1
ATOM 3656 C C . LYS A 1 442 ? -112.588 -78.412 140.449 1.00 50.03 442 LYS A C 1
ATOM 3658 O O . LYS A 1 442 ? -113.711 -78.188 140.027 1.00 50.03 442 LYS A O 1
ATOM 3663 N N . LYS A 1 443 ? -111.655 -77.416 140.178 1.00 45.69 443 LYS A N 1
ATOM 3664 C CA . LYS A 1 443 ? -110.465 -76.671 140.816 1.00 45.69 443 LYS A CA 1
ATOM 3665 C C . LYS A 1 443 ? -109.891 -75.435 139.942 1.00 45.69 443 LYS A C 1
ATOM 3667 O O . LYS A 1 443 ? -109.903 -75.589 138.730 1.00 45.69 443 LYS A O 1
ATOM 3672 N N . GLY A 1 444 ? -109.318 -74.294 140.471 1.00 43.03 444 GLY A N 1
ATOM 3673 C CA . GLY A 1 444 ? -108.587 -73.132 139.760 1.00 43.03 444 GLY A CA 1
ATOM 3674 C C . GLY A 1 444 ? -108.158 -71.905 140.681 1.00 43.03 444 GLY A C 1
ATOM 3675 O O . GLY A 1 444 ? -108.421 -72.068 141.870 1.00 43.03 444 GLY A O 1
ATOM 3676 N N . SER A 1 445 ? -107.579 -70.683 140.378 1.00 40.59 445 SER A N 1
ATOM 3677 C CA . SER A 1 445 ? -106.715 -69.970 139.328 1.00 40.59 445 SER A CA 1
ATOM 3678 C C . SER A 1 445 ? -106.372 -68.437 139.692 1.00 40.59 445 SER A C 1
ATOM 3680 O O . SER A 1 445 ? -107.197 -67.881 140.411 1.00 40.59 445 SER A O 1
ATOM 3682 N N . LYS A 1 446 ? -105.255 -67.730 139.263 1.00 44.53 446 LYS A N 1
ATOM 3683 C CA . LYS A 1 446 ? -104.702 -66.382 139.799 1.00 44.53 446 LYS A CA 1
ATOM 3684 C C . LYS A 1 446 ? -103.620 -65.512 138.965 1.00 44.53 446 LYS A C 1
ATOM 3686 O O . LYS A 1 446 ? -103.100 -66.087 138.021 1.00 44.53 446 LYS A O 1
ATOM 3691 N N . GLU A 1 447 ? -103.262 -64.233 139.385 1.00 51.06 447 GLU A N 1
ATOM 3692 C CA . GLU A 1 447 ? -102.100 -63.184 139.213 1.00 51.06 447 GLU A CA 1
ATOM 3693 C C . GLU A 1 447 ? -101.146 -62.996 137.935 1.00 51.06 447 GLU A C 1
ATOM 3695 O O . GLU A 1 447 ? -101.364 -63.815 137.046 1.00 51.06 447 GLU A O 1
ATOM 3700 N N . PRO A 1 448 ? -100.106 -62.049 137.722 1.00 58.22 448 PRO A N 1
ATOM 3701 C CA . PRO A 1 448 ? -99.416 -60.817 138.358 1.00 58.22 448 PRO A CA 1
ATOM 3702 C C . PRO A 1 448 ? -99.196 -59.529 137.397 1.00 58.22 448 PRO A C 1
ATOM 3704 O O . PRO A 1 448 ? -100.091 -59.366 136.579 1.00 58.22 448 PRO A O 1
ATOM 3707 N N . GLY A 1 449 ? -98.207 -58.543 137.297 1.00 58.66 449 GLY A N 1
ATOM 3708 C CA . GLY A 1 449 ? -96.896 -57.990 137.894 1.00 58.66 449 GLY A CA 1
ATOM 3709 C C . GLY A 1 449 ? -96.157 -56.795 137.071 1.00 58.66 449 GLY A C 1
ATOM 3710 O O . GLY A 1 449 ? -96.561 -56.623 135.926 1.00 58.66 449 GLY A O 1
ATOM 3711 N N . ALA A 1 450 ? -95.142 -55.960 137.547 1.00 56.12 450 ALA A N 1
ATOM 3712 C CA . ALA A 1 450 ? -94.450 -54.772 136.819 1.00 56.12 450 ALA A CA 1
ATOM 3713 C C . ALA A 1 450 ? -93.101 -54.066 137.401 1.00 56.12 450 ALA A C 1
ATOM 3715 O O . ALA A 1 450 ? -92.736 -54.457 138.509 1.00 56.12 450 ALA A O 1
ATOM 3716 N N . ARG A 1 451 ? -92.448 -53.012 136.736 1.00 54.19 451 ARG A N 1
ATOM 3717 C CA . ARG A 1 451 ? -91.344 -51.944 137.101 1.00 54.19 451 ARG A CA 1
ATOM 3718 C C . ARG A 1 451 ? -89.955 -51.907 136.286 1.00 54.19 451 ARG A C 1
ATOM 3720 O O . ARG A 1 451 ? -89.766 -52.913 135.616 1.00 54.19 451 ARG A O 1
ATOM 3727 N N . ASP A 1 452 ? -88.926 -50.965 136.181 1.00 64.69 452 ASP A N 1
ATOM 3728 C CA . ASP A 1 452 ? -88.467 -49.529 136.551 1.00 64.69 452 ASP A CA 1
ATOM 3729 C C . ASP A 1 452 ? -87.130 -48.977 135.792 1.00 64.69 452 ASP A C 1
ATOM 3731 O O . ASP A 1 452 ? -86.616 -49.751 134.987 1.00 64.69 452 ASP A O 1
ATOM 3735 N N . VAL A 1 453 ? -86.539 -47.720 135.972 1.00 52.62 453 VAL A N 1
ATOM 3736 C CA . VAL A 1 453 ? -85.413 -47.028 135.133 1.00 52.62 453 VAL A CA 1
ATOM 3737 C C . VAL A 1 453 ? -84.465 -45.867 135.765 1.00 52.62 453 VAL A C 1
ATOM 3739 O O . VAL A 1 453 ? -85.028 -45.075 136.518 1.00 52.62 453 VAL A O 1
ATOM 3742 N N . PRO A 1 454 ? -83.112 -45.659 135.444 1.00 55.44 454 PRO A N 1
ATOM 3743 C CA . PRO A 1 454 ? -82.201 -44.489 135.889 1.00 55.44 454 PRO A CA 1
ATOM 3744 C C . PRO A 1 454 ? -80.873 -43.937 135.104 1.00 55.44 454 PRO A C 1
ATOM 3746 O O . PRO A 1 454 ? -80.243 -44.715 134.398 1.00 55.44 454 PRO A O 1
ATOM 3749 N N . ASP A 1 455 ? -80.420 -42.644 135.328 1.00 49.91 455 ASP A N 1
ATOM 3750 C CA . ASP A 1 455 ? -79.083 -41.832 135.420 1.00 49.91 455 ASP A CA 1
ATOM 3751 C C . ASP A 1 455 ? -77.767 -41.797 134.482 1.00 49.91 455 ASP A C 1
ATOM 3753 O O . ASP A 1 455 ? -77.423 -42.811 133.885 1.00 49.91 455 ASP A O 1
ATOM 3757 N N . SER A 1 456 ? -76.981 -40.654 134.411 1.00 51.25 456 SER A N 1
ATOM 3758 C CA . SER A 1 456 ? -75.483 -40.464 134.110 1.00 51.25 456 SER A CA 1
ATOM 3759 C C . SER A 1 456 ? -74.936 -38.991 133.870 1.00 51.25 456 SER A C 1
ATOM 3761 O O . SER A 1 456 ? -75.610 -38.196 133.215 1.00 51.25 456 SER A O 1
ATOM 3763 N N . MET A 1 457 ? -73.672 -38.631 134.257 1.00 45.66 457 MET A N 1
ATOM 3764 C CA . MET A 1 457 ? -72.961 -37.365 133.839 1.00 45.66 457 MET A CA 1
ATOM 3765 C C . MET A 1 457 ? -71.397 -37.329 133.719 1.00 45.66 457 MET A C 1
ATOM 3767 O O . MET A 1 457 ? -70.872 -36.415 133.079 1.00 45.66 457 MET A O 1
ATOM 3771 N N . ASP A 1 458 ? -70.623 -38.255 134.301 1.00 56.97 458 ASP A N 1
ATOM 3772 C CA . ASP A 1 458 ? -69.158 -38.094 134.554 1.00 56.97 458 ASP A CA 1
ATOM 3773 C C . ASP A 1 458 ? -68.214 -38.185 133.320 1.00 56.97 458 ASP A C 1
ATOM 3775 O O . ASP A 1 458 ? -66.996 -37.991 133.410 1.00 56.97 458 ASP A O 1
ATOM 3779 N N . GLU A 1 459 ? -68.741 -38.535 132.146 1.00 70.94 459 GLU A N 1
ATOM 3780 C CA . GLU A 1 459 ? -67.938 -39.017 131.010 1.00 70.94 459 GLU A CA 1
ATOM 3781 C C . GLU A 1 459 ? -67.247 -37.899 130.196 1.00 70.94 459 GLU A C 1
ATOM 3783 O O . GLU A 1 459 ? -66.184 -38.106 129.601 1.00 70.94 459 GLU A O 1
ATOM 3788 N N . PHE A 1 460 ? -67.798 -36.680 130.220 1.00 57.84 460 PHE A N 1
ATOM 3789 C CA . PHE A 1 460 ? -67.364 -35.563 129.368 1.00 57.84 460 PHE A CA 1
ATOM 3790 C C . PHE A 1 460 ? -65.935 -35.061 129.627 1.00 57.84 460 PHE A C 1
ATOM 3792 O O . PHE A 1 460 ? -65.282 -34.564 128.706 1.00 57.84 460 PHE A O 1
ATOM 3799 N N . ALA A 1 461 ? -65.422 -35.172 130.857 1.00 61.09 461 ALA A N 1
ATOM 3800 C CA . ALA A 1 461 ? -64.150 -34.549 131.232 1.00 61.09 461 ALA A CA 1
ATOM 3801 C C . ALA A 1 461 ? -62.935 -35.140 130.489 1.00 61.09 461 ALA A C 1
ATOM 3803 O O . ALA A 1 461 ? -61.996 -34.418 130.153 1.00 61.09 461 ALA A O 1
ATOM 3804 N N . ARG A 1 462 ? -62.950 -36.450 130.203 1.00 71.88 462 ARG A N 1
ATOM 3805 C CA . ARG A 1 462 ? -61.778 -37.190 129.690 1.00 71.88 462 ARG A CA 1
ATOM 3806 C C . ARG A 1 462 ? -61.583 -37.052 128.178 1.00 71.88 462 ARG A C 1
ATOM 3808 O O . ARG A 1 462 ? -60.469 -37.208 127.688 1.00 71.88 462 ARG A O 1
ATOM 3815 N N . GLN A 1 463 ? -62.646 -36.751 127.433 1.00 69.50 463 GLN A N 1
ATOM 3816 C CA . GLN A 1 463 ? -62.615 -36.726 125.965 1.00 69.50 463 GLN A CA 1
ATOM 3817 C C . GLN A 1 463 ? -61.876 -35.497 125.396 1.00 69.50 463 GLN A C 1
ATOM 3819 O O . GLN A 1 463 ? -61.385 -35.532 124.267 1.00 69.50 463 GLN A O 1
ATOM 3824 N N . ARG A 1 464 ? -61.762 -34.412 126.176 1.00 75.19 464 ARG A N 1
ATOM 3825 C CA . ARG A 1 464 ? -61.244 -33.114 125.711 1.00 75.19 464 ARG A CA 1
ATOM 3826 C C . ARG A 1 464 ? -59.736 -33.114 125.429 1.00 75.19 464 ARG A C 1
ATOM 3828 O O . ARG A 1 464 ? -59.325 -32.686 124.354 1.00 75.19 464 ARG A O 1
ATOM 3835 N N . GLU A 1 465 ? -58.922 -33.644 126.345 1.00 72.44 465 GLU A N 1
ATOM 3836 C CA . GLU A 1 465 ? -57.448 -33.619 126.241 1.00 72.44 465 GLU A CA 1
ATOM 3837 C C . GLU A 1 465 ? -56.914 -34.451 125.054 1.00 72.44 465 GLU A C 1
ATOM 3839 O O . GLU A 1 465 ? -55.854 -34.166 124.493 1.00 72.44 465 GLU A O 1
ATOM 3844 N N . TYR A 1 466 ? -57.662 -35.475 124.627 1.00 76.50 466 TYR A N 1
ATOM 3845 C CA . TYR A 1 466 ? -57.285 -36.326 123.496 1.00 76.50 466 TYR A CA 1
ATOM 3846 C C . TYR A 1 466 ? -57.358 -35.586 122.148 1.00 76.50 466 TYR A C 1
ATOM 3848 O O . TYR A 1 466 ? -56.495 -35.776 121.285 1.00 76.50 466 TYR A O 1
ATOM 3856 N N . MET A 1 467 ? -58.350 -34.706 121.961 1.00 73.19 467 MET A N 1
ATOM 3857 C CA . MET A 1 467 ? -58.549 -34.007 120.684 1.00 73.19 467 MET A CA 1
ATOM 3858 C C . MET A 1 467 ? -57.452 -32.975 120.387 1.00 73.19 467 MET A C 1
ATOM 3860 O O . MET A 1 467 ? -57.033 -32.839 119.237 1.00 73.19 467 MET A O 1
ATOM 3864 N N . GLU A 1 468 ? -56.934 -32.290 121.408 1.00 75.06 468 GLU A N 1
ATOM 3865 C CA . GLU A 1 468 ? -55.940 -31.221 121.234 1.00 75.06 468 GLU A CA 1
ATOM 3866 C C . GLU A 1 468 ? -54.602 -31.757 120.683 1.00 75.06 468 GLU A C 1
ATOM 3868 O O . GLU A 1 468 ? -54.041 -31.181 119.747 1.00 75.06 468 GLU A O 1
ATOM 3873 N N . ARG A 1 469 ? -54.136 -32.927 121.153 1.00 72.50 469 ARG A N 1
ATOM 3874 C CA . ARG A 1 469 ? -52.921 -33.585 120.616 1.00 72.50 469 ARG A CA 1
ATOM 3875 C C . ARG A 1 469 ? -53.100 -34.120 119.185 1.00 72.50 469 ARG A C 1
ATOM 3877 O O . ARG A 1 469 ? -52.131 -34.190 118.422 1.00 72.50 469 ARG A O 1
ATOM 3884 N N . SER A 1 470 ? -54.329 -34.472 118.800 1.00 71.88 470 SER A N 1
ATOM 3885 C CA . SER A 1 470 ? -54.654 -34.932 117.443 1.00 71.88 470 SER A CA 1
ATOM 3886 C C . SER A 1 470 ? -54.542 -33.797 116.412 1.00 71.88 470 SER A C 1
ATOM 3888 O O . SER A 1 470 ? -53.911 -33.959 115.363 1.00 71.88 470 SER A O 1
ATOM 3890 N N . LEU A 1 471 ? -55.072 -32.612 116.742 1.00 71.94 471 LEU A N 1
ATOM 3891 C CA . LEU A 1 471 ? -55.093 -31.440 115.856 1.00 71.94 471 LEU A CA 1
ATOM 3892 C C . LEU A 1 471 ? -53.690 -30.961 115.448 1.00 71.94 471 LEU A C 1
ATOM 3894 O O . LEU A 1 471 ? -53.442 -30.727 114.264 1.00 71.94 471 LEU A O 1
ATOM 3898 N N . GLU A 1 472 ? -52.751 -30.873 116.394 1.00 75.69 472 GLU A N 1
ATOM 3899 C CA . GLU A 1 472 ? -51.360 -30.467 116.119 1.00 75.69 472 GLU A CA 1
ATOM 3900 C C . GLU A 1 472 ? -50.655 -31.447 115.156 1.00 75.69 472 GLU A C 1
ATOM 3902 O O . GLU A 1 472 ? -49.896 -31.045 114.269 1.00 75.69 472 GLU A O 1
ATOM 3907 N N . THR A 1 473 ? -50.965 -32.742 115.269 1.00 77.56 473 THR A N 1
ATOM 3908 C CA . THR A 1 473 ? -50.395 -33.802 114.422 1.00 77.56 473 THR A CA 1
ATOM 3909 C C . THR A 1 473 ? -50.975 -33.773 113.001 1.00 77.56 473 THR A C 1
ATOM 3911 O O . THR A 1 473 ? -50.240 -33.947 112.025 1.00 77.56 473 THR A O 1
ATOM 3914 N N . LEU A 1 474 ? -52.278 -33.499 112.862 1.00 70.69 474 LEU A N 1
ATOM 3915 C CA . LEU A 1 474 ? -52.941 -33.303 111.567 1.00 70.69 474 LEU A CA 1
ATOM 3916 C C . LEU A 1 474 ? -52.388 -32.078 110.824 1.00 70.69 474 LEU A C 1
ATOM 3918 O O . LEU A 1 474 ? -52.068 -32.166 109.636 1.00 70.69 474 LEU A O 1
ATOM 3922 N N . LYS A 1 475 ? -52.195 -30.960 111.534 1.00 72.88 475 LYS A N 1
ATOM 3923 C CA . LYS A 1 475 ? -51.713 -29.688 110.972 1.00 72.88 475 LYS A CA 1
ATOM 3924 C C . LYS A 1 475 ? -50.350 -29.820 110.277 1.00 72.88 475 LYS A C 1
ATOM 3926 O O . LYS A 1 475 ? -50.152 -29.256 109.205 1.00 72.88 475 LYS A O 1
ATOM 3931 N N . ARG A 1 476 ? -49.442 -30.638 110.828 1.00 78.88 476 ARG A N 1
ATOM 3932 C CA . ARG A 1 476 ? -48.114 -30.931 110.243 1.00 78.88 476 ARG A CA 1
ATOM 3933 C C . ARG A 1 476 ? -48.134 -31.939 109.086 1.00 78.88 476 ARG A C 1
ATOM 3935 O O . ARG A 1 476 ? -47.149 -32.038 108.358 1.00 78.88 476 ARG A O 1
ATOM 3942 N N . ARG A 1 477 ? -49.220 -32.704 108.913 1.00 77.25 477 ARG A N 1
ATOM 3943 C CA . ARG A 1 477 ? -49.415 -33.589 107.747 1.00 77.25 477 ARG A CA 1
ATOM 3944 C C . ARG A 1 477 ? -50.015 -32.848 106.553 1.00 77.25 477 ARG A C 1
ATOM 3946 O O . ARG A 1 477 ? -49.656 -33.174 105.426 1.00 77.25 477 ARG A O 1
ATOM 3953 N N . ALA A 1 478 ? -50.877 -31.858 106.792 1.00 73.88 478 ALA A N 1
ATOM 3954 C CA . ALA A 1 478 ? -51.505 -31.066 105.734 1.00 73.88 478 ALA A CA 1
ATOM 3955 C C . ALA A 1 478 ? -50.470 -30.335 104.857 1.00 73.88 478 ALA A C 1
ATOM 3957 O O . ALA A 1 478 ? -50.447 -30.540 103.645 1.00 73.88 478 ALA A O 1
ATOM 3958 N N . THR A 1 479 ? -49.557 -29.574 105.470 1.00 78.81 479 THR A N 1
ATOM 3959 C CA . THR A 1 479 ? -48.566 -28.750 104.749 1.00 78.81 479 THR A CA 1
ATOM 3960 C C . T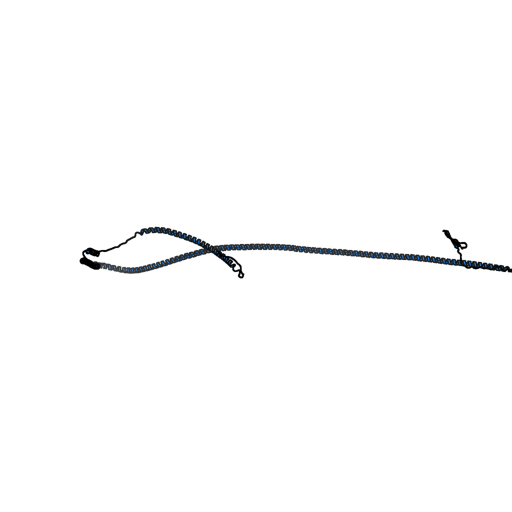HR A 1 479 ? -47.643 -29.574 103.845 1.00 78.81 479 THR A C 1
ATOM 3962 O O . THR A 1 479 ? -47.479 -29.255 102.669 1.00 78.81 479 THR A O 1
ATOM 3965 N N . LYS A 1 480 ? -47.114 -30.703 104.341 1.00 82.38 480 LYS A N 1
ATOM 3966 C CA . LYS A 1 480 ? -46.295 -31.627 103.532 1.00 82.38 480 LYS A CA 1
ATOM 3967 C C . LYS A 1 480 ? -47.043 -32.220 102.334 1.00 82.38 480 LYS A C 1
ATOM 3969 O O . LYS A 1 480 ? -46.412 -32.599 101.348 1.00 82.38 480 LYS A O 1
ATOM 3974 N N . ASN A 1 481 ? -48.369 -32.334 102.411 1.00 78.12 481 ASN A N 1
ATOM 3975 C CA . ASN A 1 481 ? -49.172 -32.865 101.315 1.00 78.12 481 ASN A CA 1
ATOM 3976 C C . ASN A 1 481 ? -49.367 -31.819 100.201 1.00 78.12 481 ASN A C 1
ATOM 3978 O O . ASN A 1 481 ? -49.302 -32.165 99.024 1.00 78.12 481 ASN A O 1
ATOM 3982 N N . GLU A 1 482 ? -49.522 -30.537 100.550 1.00 75.25 482 GLU A N 1
ATOM 3983 C CA . GLU A 1 482 ? -49.563 -29.437 99.572 1.00 75.25 482 GLU A CA 1
ATOM 3984 C C . GLU A 1 482 ? -48.239 -29.305 98.800 1.00 75.25 482 GLU A C 1
ATOM 3986 O O . GLU A 1 482 ? -48.244 -29.182 97.573 1.00 75.25 482 GLU A O 1
ATOM 3991 N N . GLU A 1 483 ? -47.099 -29.414 99.492 1.00 82.25 483 GLU A N 1
ATOM 3992 C CA . GLU A 1 483 ? -45.767 -29.426 98.867 1.00 82.25 483 GLU A CA 1
ATOM 3993 C C . GLU A 1 483 ? -45.616 -30.585 97.864 1.00 82.25 483 GLU A C 1
ATOM 3995 O O . GLU A 1 483 ? -45.171 -30.381 96.730 1.00 82.25 483 GLU A O 1
ATOM 4000 N N . ALA A 1 484 ? -46.054 -31.792 98.240 1.00 78.81 484 ALA A N 1
ATOM 4001 C CA . ALA A 1 484 ? -46.017 -32.968 97.371 1.00 78.81 484 ALA A CA 1
ATOM 4002 C C . ALA A 1 484 ? -46.915 -32.819 96.125 1.00 78.81 484 ALA A C 1
ATOM 4004 O O . ALA A 1 484 ? -46.496 -33.169 95.016 1.00 78.81 484 ALA A O 1
ATOM 4005 N N . VAL A 1 485 ? -48.121 -32.256 96.275 1.00 80.81 485 VAL A N 1
ATOM 4006 C CA . VAL A 1 485 ? -49.037 -31.971 95.153 1.00 80.81 485 VAL A CA 1
ATOM 4007 C C . VAL A 1 485 ? -48.442 -30.929 94.201 1.00 80.81 485 VAL A C 1
ATOM 4009 O O . VAL A 1 485 ? -48.502 -31.108 92.982 1.00 80.81 485 VAL A O 1
ATOM 4012 N N . LYS A 1 486 ? -47.805 -29.877 94.731 1.00 80.88 486 LYS A N 1
ATOM 4013 C CA . LYS A 1 486 ? -47.150 -28.833 93.926 1.00 80.88 486 LYS A CA 1
ATOM 4014 C C . LYS A 1 486 ? -46.039 -29.411 93.041 1.00 80.88 486 LYS A C 1
ATOM 4016 O O . LYS A 1 486 ? -46.012 -29.137 91.842 1.00 80.88 486 LYS A O 1
ATOM 4021 N N . ILE A 1 487 ? -45.189 -30.278 93.599 1.00 84.44 487 ILE A N 1
ATOM 4022 C CA . ILE A 1 487 ? -44.126 -30.978 92.855 1.00 84.44 487 ILE A CA 1
ATOM 4023 C C . ILE A 1 487 ? -44.716 -31.936 91.800 1.00 84.44 487 ILE A C 1
ATOM 4025 O O . ILE A 1 487 ? -44.207 -32.006 90.681 1.00 84.44 487 ILE A O 1
ATOM 4029 N N . ASN A 1 488 ? -45.806 -32.647 92.115 1.00 82.06 488 ASN A N 1
ATOM 4030 C CA . ASN A 1 488 ? -46.474 -33.563 91.179 1.00 82.06 488 ASN A CA 1
ATOM 4031 C C . ASN A 1 488 ? -47.027 -32.826 89.944 1.00 82.06 488 ASN A C 1
ATOM 4033 O O . ASN A 1 488 ? -46.778 -33.239 88.811 1.00 82.06 488 ASN A O 1
ATOM 4037 N N . ASN A 1 489 ? -47.708 -31.695 90.152 1.00 78.38 489 ASN A N 1
ATOM 4038 C CA . ASN A 1 489 ? -48.229 -30.870 89.059 1.00 78.38 489 ASN A CA 1
ATOM 4039 C C . ASN A 1 489 ? -47.106 -30.282 88.189 1.00 78.38 489 ASN A C 1
ATOM 4041 O O . ASN A 1 489 ? -47.255 -30.199 86.970 1.00 78.38 489 ASN A O 1
ATOM 4045 N N . GLN A 1 490 ? -45.965 -29.927 88.787 1.00 81.69 490 GLN A N 1
ATOM 4046 C CA . GLN A 1 490 ? -44.815 -29.403 88.049 1.00 81.69 490 GLN A CA 1
ATOM 4047 C C . GLN A 1 490 ? -44.132 -30.476 87.177 1.00 81.69 490 GLN A C 1
ATOM 4049 O O . GLN A 1 490 ? -43.697 -30.164 86.069 1.00 81.69 490 GLN A O 1
ATOM 4054 N N . LYS A 1 491 ? -44.120 -31.750 87.608 1.00 83.75 491 LYS A N 1
ATOM 4055 C CA . LYS A 1 491 ? -43.711 -32.881 86.751 1.00 83.75 491 LYS A CA 1
ATOM 4056 C C . LYS A 1 491 ? -44.664 -33.091 85.574 1.00 83.75 491 LYS A C 1
ATOM 4058 O O . LYS A 1 491 ? -44.211 -33.092 84.435 1.00 83.75 491 LYS A O 1
ATOM 4063 N N . LYS A 1 492 ? -45.976 -33.145 85.828 1.00 80.44 492 LYS A N 1
ATOM 4064 C CA . LYS A 1 492 ? -47.001 -33.291 84.774 1.00 80.44 492 LYS A CA 1
ATOM 4065 C C . LYS A 1 492 ? -46.952 -32.174 83.731 1.00 80.44 492 LYS A C 1
ATOM 4067 O O . LYS A 1 492 ? -47.179 -32.426 82.553 1.00 80.44 492 LYS A O 1
ATOM 4072 N N . ALA A 1 493 ? -46.626 -30.945 84.136 1.00 76.81 493 ALA A N 1
ATOM 4073 C CA . ALA A 1 493 ? -46.402 -29.845 83.200 1.00 76.81 493 ALA A CA 1
ATOM 4074 C C . ALA A 1 493 ? -45.183 -30.088 82.284 1.00 76.81 493 ALA A C 1
ATOM 4076 O O . ALA A 1 493 ? -45.260 -29.803 81.091 1.00 76.81 493 ALA A O 1
ATOM 4077 N N . SER A 1 494 ? -44.092 -30.658 82.810 1.00 82.62 494 SER A N 1
ATOM 4078 C CA . SER A 1 494 ? -42.919 -31.043 82.009 1.00 82.62 494 SER A CA 1
ATOM 4079 C C . SER A 1 494 ? -43.197 -32.233 81.086 1.00 82.62 494 SER A C 1
ATOM 4081 O O . SER A 1 494 ? -42.750 -32.229 79.943 1.00 82.62 494 SER A O 1
ATOM 4083 N N . GLU A 1 495 ? -43.937 -33.238 81.557 1.00 83.56 495 GLU A N 1
ATOM 4084 C CA . GLU A 1 495 ? -44.341 -34.408 80.763 1.00 83.56 495 GLU A CA 1
ATOM 4085 C C . GLU A 1 495 ? -45.256 -33.977 79.601 1.00 83.56 495 GLU A C 1
ATOM 4087 O O . GLU A 1 495 ? -45.013 -34.333 78.450 1.00 83.56 495 GLU A O 1
ATOM 4092 N N . ASN A 1 496 ? -46.231 -33.099 79.864 1.00 78.75 496 ASN A N 1
ATOM 4093 C CA . ASN A 1 496 ? -47.078 -32.504 78.826 1.00 78.75 496 ASN A CA 1
ATOM 4094 C C . ASN A 1 496 ? -46.286 -31.673 77.801 1.00 78.75 496 ASN A C 1
ATOM 4096 O O . ASN A 1 496 ? -46.660 -31.654 76.631 1.00 78.75 496 ASN A O 1
ATOM 4100 N N . ALA A 1 497 ? -45.203 -30.996 78.202 1.00 81.19 497 ALA A N 1
ATOM 4101 C CA . ALA A 1 497 ? -44.343 -30.271 77.264 1.00 81.19 497 ALA A CA 1
ATOM 4102 C C . ALA A 1 497 ? -43.606 -31.230 76.309 1.00 81.19 497 ALA A C 1
ATOM 4104 O O . ALA A 1 497 ? -43.602 -30.999 75.101 1.00 81.19 497 ALA A O 1
ATOM 4105 N N . MET A 1 498 ? -43.071 -32.344 76.822 1.00 82.44 498 MET A N 1
ATOM 4106 C CA . MET A 1 498 ? -42.430 -33.379 75.996 1.00 82.44 498 MET A CA 1
ATOM 4107 C C . MET A 1 498 ? -43.420 -34.012 75.006 1.00 82.44 498 MET A C 1
ATOM 4109 O O . MET A 1 498 ? -43.113 -34.124 73.821 1.00 82.44 498 MET A O 1
ATOM 4113 N N . LEU A 1 499 ? -44.644 -34.321 75.451 1.00 83.00 499 LEU A N 1
ATOM 4114 C CA . LEU A 1 499 ? -45.708 -34.846 74.584 1.00 83.00 499 LEU A CA 1
ATOM 4115 C C . LEU A 1 499 ? -46.134 -33.852 73.482 1.00 83.00 499 LEU A C 1
ATOM 4117 O O . LEU A 1 499 ? -46.547 -34.268 72.399 1.00 83.00 499 LEU A O 1
ATOM 4121 N N . ILE A 1 500 ? -46.025 -32.539 73.721 1.00 81.12 500 ILE A N 1
ATOM 4122 C CA . ILE A 1 500 ? -46.267 -31.509 72.695 1.00 81.12 500 ILE A CA 1
ATOM 4123 C C . ILE A 1 500 ? -45.154 -31.511 71.636 1.00 81.12 500 ILE A C 1
ATOM 4125 O O . ILE A 1 500 ? -45.456 -31.365 70.449 1.00 81.12 500 ILE A O 1
ATOM 4129 N N . ASP A 1 501 ? -43.895 -31.716 72.024 1.00 83.44 501 ASP A N 1
ATOM 4130 C CA . ASP A 1 501 ? -42.781 -31.811 71.075 1.00 83.44 501 ASP A CA 1
ATOM 4131 C C . ASP A 1 501 ? -42.803 -33.120 70.270 1.00 83.44 501 ASP A C 1
ATOM 4133 O O . ASP A 1 501 ? -42.618 -33.077 69.050 1.00 83.44 501 ASP A O 1
ATOM 4137 N N . GLU A 1 502 ? -43.153 -34.257 70.880 1.00 85.06 502 GLU A N 1
ATOM 4138 C CA . GLU A 1 502 ? -43.416 -35.511 70.154 1.00 85.06 502 GLU A CA 1
ATOM 4139 C C . GLU A 1 502 ? -44.570 -35.352 69.152 1.00 85.06 502 GLU A C 1
ATOM 4141 O O . GLU A 1 502 ? -44.427 -35.684 67.972 1.00 85.06 502 GLU A O 1
ATOM 4146 N N . LEU A 1 503 ? -45.689 -34.743 69.570 1.00 83.50 503 LEU A N 1
ATOM 4147 C CA . LEU A 1 503 ? -46.813 -34.421 68.685 1.00 83.50 503 LEU A CA 1
ATOM 4148 C C . LEU A 1 503 ? -46.385 -33.505 67.524 1.00 83.50 503 LEU A C 1
ATOM 4150 O O . LEU A 1 503 ? -46.879 -33.646 66.403 1.00 83.50 503 LEU A O 1
ATOM 4154 N N . ASN A 1 504 ? -45.458 -32.574 67.759 1.00 83.06 504 ASN A N 1
ATOM 4155 C CA . ASN A 1 504 ? -44.898 -31.716 66.718 1.00 83.06 504 ASN A CA 1
ATOM 4156 C C . ASN A 1 504 ? -43.896 -32.446 65.805 1.00 83.06 504 ASN A C 1
ATOM 4158 O O . ASN A 1 504 ? -43.817 -32.090 64.627 1.00 83.06 504 ASN A O 1
ATOM 4162 N N . SER A 1 505 ? -43.197 -33.482 66.282 1.00 85.31 505 SER A N 1
ATOM 4163 C CA . SER A 1 505 ? -42.386 -34.373 65.437 1.00 85.31 505 SER A CA 1
ATOM 4164 C C . SER A 1 505 ? -43.268 -35.227 64.524 1.00 85.31 505 SER A C 1
ATOM 4166 O O . SER A 1 505 ? -43.124 -35.175 63.302 1.00 85.31 505 SER A O 1
ATOM 4168 N N . LEU A 1 506 ? -44.289 -35.886 65.081 1.00 82.94 506 LEU A N 1
ATOM 4169 C CA . LEU A 1 506 ? -45.271 -36.676 64.326 1.00 82.94 506 LEU A CA 1
ATOM 4170 C C . LEU A 1 506 ? -46.023 -35.828 63.280 1.00 82.94 506 LEU A C 1
ATOM 4172 O O . LEU A 1 506 ? -46.357 -36.303 62.196 1.00 82.94 506 LEU A O 1
ATOM 4176 N N . ARG A 1 507 ? -46.239 -34.531 63.545 1.00 85.56 507 ARG A N 1
ATOM 4177 C CA . ARG A 1 507 ? -46.770 -33.568 62.556 1.00 85.56 507 ARG A CA 1
ATOM 4178 C C . ARG A 1 507 ? -45.800 -33.249 61.411 1.00 85.56 507 ARG A C 1
ATOM 4180 O O . ARG A 1 507 ? -46.268 -32.875 60.336 1.00 85.56 507 ARG A O 1
ATOM 4187 N N . ARG A 1 508 ? -44.482 -33.366 61.606 1.00 83.69 508 ARG A N 1
ATOM 4188 C CA . ARG A 1 508 ? -43.478 -33.243 60.529 1.00 83.69 508 ARG A CA 1
ATOM 4189 C C . ARG A 1 508 ? -43.427 -34.523 59.699 1.00 83.69 508 ARG A C 1
ATOM 4191 O O . ARG A 1 508 ? -43.475 -34.434 58.478 1.00 83.69 508 ARG A O 1
ATOM 4198 N N . GLU A 1 509 ? -43.428 -35.685 60.347 1.00 84.38 509 GLU A N 1
ATOM 4199 C CA . GLU A 1 509 ? -43.480 -36.997 59.681 1.00 84.38 509 GLU A CA 1
ATOM 4200 C C . GLU A 1 509 ? -44.762 -37.178 58.862 1.00 84.38 509 GLU A C 1
ATOM 4202 O O . GLU A 1 509 ? -44.717 -37.620 57.717 1.00 84.38 509 GLU A O 1
ATOM 4207 N N . LYS A 1 510 ? -45.912 -36.732 59.385 1.00 83.25 510 LYS A N 1
ATOM 4208 C CA . LYS A 1 510 ? -47.152 -36.688 58.604 1.00 83.25 510 LYS A CA 1
ATOM 4209 C C . LYS A 1 510 ? -46.982 -35.882 57.307 1.00 83.25 510 LYS A C 1
ATOM 4211 O O . LYS A 1 510 ? -47.412 -36.351 56.260 1.00 83.25 510 LYS A O 1
ATOM 4216 N N . ARG A 1 511 ? -46.324 -34.715 57.349 1.00 84.50 511 ARG A N 1
ATOM 4217 C CA . ARG A 1 511 ? -46.088 -33.890 56.149 1.00 84.50 511 ARG A CA 1
ATOM 4218 C C . ARG A 1 511 ? -45.153 -34.564 55.143 1.00 84.50 511 ARG A C 1
ATOM 4220 O O . ARG A 1 511 ? -45.398 -34.449 53.948 1.00 84.50 511 ARG A O 1
ATOM 4227 N N . THR A 1 512 ? -44.111 -35.269 55.595 1.00 83.12 512 THR A N 1
ATOM 4228 C CA . THR A 1 512 ? -43.199 -35.985 54.681 1.00 83.12 512 THR A CA 1
ATOM 4229 C C . THR A 1 512 ? -43.854 -37.219 54.052 1.00 83.12 512 THR A C 1
ATOM 4231 O O . THR A 1 512 ? -43.550 -37.564 52.908 1.00 83.12 512 THR A O 1
ATOM 4234 N N . LEU A 1 513 ? -44.805 -37.849 54.749 1.00 81.38 513 LEU A N 1
ATOM 4235 C CA . LEU A 1 513 ? -45.680 -38.877 54.180 1.00 81.38 513 LEU A CA 1
ATOM 4236 C C . LEU A 1 513 ? -46.708 -38.284 53.202 1.00 81.38 513 LEU A C 1
ATOM 4238 O O . LEU A 1 513 ? -46.923 -38.859 52.139 1.00 81.38 513 LEU A O 1
ATOM 4242 N N . GLU A 1 514 ? -47.289 -37.116 53.496 1.00 81.31 514 GLU A N 1
ATOM 4243 C CA . GLU A 1 514 ? -48.191 -36.402 52.577 1.00 81.31 514 GLU A CA 1
ATOM 4244 C C . GLU A 1 514 ? -47.486 -36.021 51.260 1.00 81.31 514 GLU A C 1
ATOM 4246 O O . GLU A 1 514 ? -48.062 -36.229 50.192 1.00 81.31 514 GLU A O 1
ATOM 4251 N N . THR A 1 515 ? -46.219 -35.581 51.292 1.00 78.88 515 THR A N 1
ATOM 4252 C CA . THR A 1 515 ? -45.427 -35.385 50.059 1.00 78.88 515 THR A CA 1
ATOM 4253 C C . THR A 1 515 ? -45.154 -36.694 49.314 1.00 78.88 515 THR A C 1
ATOM 4255 O O . THR A 1 515 ? -45.254 -36.716 48.092 1.00 78.88 515 THR A O 1
ATOM 4258 N N . LYS A 1 516 ? -44.914 -37.814 50.010 1.00 79.94 516 LYS A N 1
ATOM 4259 C CA . LYS A 1 516 ? -44.749 -39.129 49.357 1.00 79.94 516 LYS A CA 1
ATOM 4260 C C . LYS A 1 516 ? -46.029 -39.653 48.707 1.00 79.94 516 LYS A C 1
ATOM 4262 O O . LYS A 1 516 ? -45.977 -40.308 47.670 1.00 79.94 516 LYS A O 1
ATOM 4267 N N . VAL A 1 517 ? -47.194 -39.320 49.262 1.00 79.25 517 VAL A N 1
ATOM 4268 C CA . VAL A 1 517 ? -48.484 -39.583 48.606 1.00 79.25 517 VAL A CA 1
ATOM 4269 C C . VAL A 1 517 ? -48.650 -38.717 47.350 1.00 79.25 517 VAL A C 1
ATOM 4271 O O . VAL A 1 517 ? -49.198 -39.202 46.363 1.00 79.25 517 VAL A O 1
ATOM 4274 N N . GLN A 1 518 ? -48.137 -37.481 47.329 1.00 77.38 518 GLN A N 1
ATOM 4275 C CA . GLN A 1 518 ? -48.116 -36.652 46.114 1.00 77.38 518 GLN A CA 1
ATOM 4276 C C . GLN A 1 518 ? -47.151 -37.194 45.043 1.00 77.38 518 GLN A C 1
ATOM 4278 O O . GLN A 1 518 ? -47.508 -37.206 43.865 1.00 77.38 518 GLN A O 1
ATOM 4283 N N . GLU A 1 519 ? -45.979 -37.709 45.430 1.00 75.44 519 GLU A N 1
ATOM 4284 C CA . GLU A 1 519 ? -45.038 -38.387 44.520 1.00 75.44 519 GLU A CA 1
ATOM 4285 C C . GLU A 1 519 ? -45.713 -39.595 43.842 1.00 75.44 519 GLU A C 1
ATOM 4287 O O . GLU A 1 519 ? -45.794 -39.645 42.612 1.00 75.44 519 GLU A O 1
ATOM 4292 N N . LEU A 1 520 ? -46.337 -40.488 44.620 1.00 71.81 520 LEU A N 1
ATOM 4293 C CA . LEU A 1 520 ? -47.098 -41.639 44.104 1.00 71.81 520 LEU A CA 1
ATOM 4294 C C . LEU A 1 520 ? -48.314 -41.226 43.245 1.00 71.81 520 LEU A C 1
ATOM 4296 O O . LEU A 1 520 ? -48.670 -41.908 42.282 1.00 71.81 520 LEU A O 1
ATOM 4300 N N . GLN A 1 521 ? -48.950 -40.086 43.538 1.00 68.50 521 GLN A N 1
ATOM 4301 C CA . GLN A 1 521 ? -50.000 -39.524 42.677 1.00 68.50 521 GLN A CA 1
ATOM 4302 C C . GLN A 1 521 ? -49.454 -39.011 41.335 1.00 68.50 521 GLN A C 1
ATOM 4304 O O . GLN A 1 521 ? -50.178 -39.062 40.339 1.00 68.50 521 GLN A O 1
ATOM 4309 N N . SER A 1 522 ? -48.197 -38.559 41.271 1.00 66.94 522 SER A N 1
ATOM 4310 C CA . SER A 1 522 ? -47.551 -38.153 40.015 1.00 66.94 522 SER A CA 1
ATOM 4311 C C . SER A 1 522 ? -47.150 -39.355 39.142 1.00 66.94 522 SER A C 1
ATOM 4313 O O . SER A 1 522 ? -47.345 -39.317 37.925 1.00 66.94 522 SER A O 1
ATOM 4315 N N . GLU A 1 523 ? -46.740 -40.477 39.746 1.00 65.75 523 GLU A N 1
ATOM 4316 C CA . GLU A 1 523 ? -46.545 -41.750 39.031 1.00 65.75 523 GLU A CA 1
ATOM 4317 C C . GLU A 1 523 ? -47.860 -42.262 38.416 1.00 65.75 523 GLU A C 1
ATOM 4319 O O . GLU A 1 523 ? -47.902 -42.671 37.252 1.00 65.75 523 GLU A O 1
ATOM 4324 N N . LEU A 1 524 ? -48.977 -42.138 39.142 1.00 60.94 524 LEU A N 1
ATOM 4325 C CA . LEU A 1 524 ? -50.317 -42.438 38.620 1.00 60.94 524 LEU A CA 1
ATOM 4326 C C . LEU A 1 524 ? -50.733 -41.534 37.442 1.00 60.94 524 LEU A C 1
ATOM 4328 O O . LEU A 1 524 ? -51.474 -41.983 36.563 1.00 60.94 524 LEU A O 1
ATOM 4332 N N . GLN A 1 525 ? -50.244 -40.290 37.368 1.00 61.19 525 GLN A N 1
ATOM 4333 C CA . GLN A 1 525 ? -50.478 -39.418 36.208 1.00 61.19 525 GLN A CA 1
ATOM 4334 C C . GLN A 1 525 ? -49.653 -39.843 34.985 1.00 61.19 525 GLN A C 1
ATOM 4336 O O . GLN A 1 525 ? -50.197 -39.862 33.877 1.00 61.19 525 GLN A O 1
ATOM 4341 N N . LEU A 1 526 ? -48.397 -40.271 35.171 1.00 58.56 526 LEU A N 1
ATOM 4342 C CA . LEU A 1 526 ? -47.587 -40.880 34.104 1.00 58.56 526 LEU A CA 1
ATOM 4343 C C . LEU A 1 526 ? -48.270 -42.136 33.543 1.00 58.56 526 LEU A C 1
ATOM 4345 O O . LEU A 1 526 ? -48.466 -42.252 32.330 1.00 58.56 526 LEU A O 1
ATOM 4349 N N . HIS A 1 527 ? -48.749 -43.021 34.420 1.00 56.28 527 HIS A N 1
ATOM 4350 C CA . HIS A 1 527 ? -49.479 -44.227 34.017 1.00 56.28 527 HIS A CA 1
ATOM 4351 C C . HIS A 1 527 ? -50.817 -43.913 33.308 1.00 56.28 527 HIS A C 1
ATOM 4353 O O . HIS A 1 527 ? -51.297 -44.695 32.482 1.00 56.28 527 HIS A O 1
ATOM 4359 N N . GLY A 1 528 ? -51.403 -42.739 33.574 1.00 56.88 528 GLY A N 1
ATOM 4360 C CA . GLY A 1 528 ? -52.576 -42.204 32.879 1.00 56.88 528 GLY A CA 1
ATOM 4361 C C . GLY A 1 528 ? -52.301 -41.636 31.476 1.00 56.88 528 GLY A C 1
ATOM 4362 O O . GLY A 1 528 ? -53.239 -41.552 30.672 1.00 56.88 528 GLY A O 1
ATOM 4363 N N . ALA A 1 529 ? -51.047 -41.282 31.165 1.00 55.47 529 ALA A N 1
ATOM 4364 C CA . ALA A 1 529 ? -50.630 -40.673 29.897 1.00 55.47 529 ALA A CA 1
ATOM 4365 C C . ALA A 1 529 ? -50.325 -41.693 28.782 1.00 55.47 529 ALA A C 1
ATOM 4367 O O . ALA A 1 529 ? -50.468 -41.368 27.606 1.00 55.47 529 ALA A O 1
ATOM 4368 N N . GLN A 1 530 ? -49.974 -42.939 29.127 1.00 52.59 530 GLN A N 1
ATOM 4369 C CA . GLN A 1 530 ? -49.833 -44.041 28.154 1.00 52.59 530 GLN A CA 1
ATOM 4370 C C . GLN A 1 530 ? -51.178 -44.666 27.734 1.00 52.59 530 GLN A C 1
ATOM 4372 O O . GLN A 1 530 ? -51.252 -45.431 26.773 1.00 52.59 530 GLN A O 1
ATOM 4377 N N . ARG A 1 531 ? -52.282 -44.288 28.388 1.00 52.62 531 ARG A N 1
ATOM 4378 C CA . ARG A 1 531 ? -53.643 -44.550 27.899 1.00 52.62 531 ARG A CA 1
ATOM 4379 C C . ARG A 1 531 ? -53.866 -43.769 26.584 1.00 52.62 531 ARG A C 1
ATOM 4381 O O . ARG A 1 531 ? -53.467 -42.615 26.487 1.00 52.62 531 ARG A O 1
ATOM 4388 N N . ARG A 1 532 ? -54.678 -44.307 25.657 1.00 52.44 532 ARG A N 1
ATOM 4389 C CA . ARG A 1 532 ? -55.312 -43.590 24.506 1.00 52.44 532 ARG A CA 1
ATOM 4390 C C . ARG A 1 532 ? -54.491 -43.400 23.204 1.00 52.44 532 ARG A C 1
ATOM 4392 O O . ARG A 1 532 ? -54.931 -42.653 22.335 1.00 52.44 532 ARG A O 1
ATOM 4399 N N . ARG A 1 533 ? -53.388 -44.123 22.993 1.00 43.72 533 ARG A N 1
ATOM 4400 C CA . ARG A 1 533 ? -52.757 -44.358 21.668 1.00 43.72 533 ARG A CA 1
ATOM 4401 C C . ARG A 1 533 ? -52.422 -45.851 21.576 1.00 43.72 533 ARG A C 1
ATOM 4403 O O . ARG A 1 533 ? -51.749 -46.326 22.477 1.00 43.72 533 ARG A O 1
ATOM 4410 N N . VAL A 1 534 ? -52.819 -46.663 20.597 1.00 46.38 534 VAL A N 1
ATOM 4411 C CA . VAL A 1 534 ? -53.757 -46.614 19.444 1.00 46.38 534 VAL A CA 1
ATOM 4412 C C . VAL A 1 534 ? -54.427 -48.011 19.471 1.00 46.38 534 VAL A C 1
ATOM 4414 O O . VAL A 1 534 ? -53.795 -48.951 19.934 1.00 46.38 534 VAL A O 1
ATOM 4417 N N . GLY A 1 535 ? -55.668 -48.311 19.094 1.00 40.97 535 GLY A N 1
ATOM 4418 C CA . GLY A 1 535 ? -56.661 -47.714 18.198 1.00 40.97 535 GLY A CA 1
ATOM 4419 C C . GLY A 1 535 ? -57.245 -48.889 17.390 1.00 40.97 535 GLY A C 1
ATOM 4420 O O . GLY A 1 535 ? -56.497 -49.725 16.895 1.00 40.97 535 GLY A O 1
ATOM 4421 N N . SER A 1 536 ? -58.565 -49.049 17.359 1.00 43.84 536 SER A N 1
ATOM 4422 C CA . SER A 1 536 ? -59.209 -50.331 17.028 1.00 43.84 536 SER A CA 1
ATOM 4423 C C . SER A 1 536 ? -59.490 -50.548 15.535 1.00 43.84 536 SER A C 1
ATOM 4425 O O . SER A 1 536 ? -60.080 -49.666 14.912 1.00 43.84 536 SER A O 1
ATOM 4427 N N . ARG A 1 537 ? -59.195 -51.759 15.009 1.00 38.38 537 ARG A N 1
ATOM 4428 C CA . ARG A 1 537 ? -60.066 -52.616 14.147 1.00 38.38 537 ARG A CA 1
ATOM 4429 C C . ARG A 1 537 ? -59.306 -53.718 13.373 1.00 38.38 537 ARG A C 1
ATOM 4431 O O . ARG A 1 537 ? -58.181 -53.496 12.959 1.00 38.38 537 ARG A O 1
ATOM 4438 N N . GLN A 1 538 ? -60.038 -54.806 13.070 1.00 35.66 538 GLN A N 1
ATOM 4439 C CA . GLN A 1 538 ? -59.763 -55.875 12.078 1.00 35.66 538 GLN A CA 1
ATOM 4440 C C . GLN A 1 538 ? -58.565 -56.819 12.341 1.00 35.66 538 GLN A C 1
ATOM 4442 O O . GLN A 1 538 ? -57.543 -56.414 12.875 1.00 35.66 538 GLN A O 1
ATOM 4447 N N . GLY A 1 539 ? -58.707 -58.094 11.936 1.00 32.91 539 GLY A N 1
ATOM 4448 C CA . GLY A 1 539 ? -57.652 -59.125 11.986 1.00 32.91 539 GLY A CA 1
ATOM 4449 C C . GLY A 1 539 ? -58.143 -60.492 12.493 1.00 32.91 539 GLY A C 1
ATOM 4450 O O . GLY A 1 539 ? -58.517 -60.626 13.652 1.00 32.91 539 GLY A O 1
ATOM 4451 N N . SER A 1 540 ? -58.170 -61.499 11.620 1.00 31.95 540 SER A N 1
ATOM 4452 C CA . SER A 1 540 ? -58.640 -62.875 11.869 1.00 31.95 540 SER A CA 1
ATOM 4453 C C . SER A 1 540 ? -57.675 -63.759 12.687 1.00 31.95 540 SER A C 1
ATOM 4455 O O . SER A 1 540 ? -56.462 -63.632 12.559 1.00 31.95 540 SER A O 1
ATOM 4457 N N . ALA A 1 541 ? -58.230 -64.714 13.448 1.00 34.56 541 ALA A N 1
ATOM 4458 C CA . ALA A 1 541 ? -57.550 -65.884 14.048 1.00 34.56 541 ALA A CA 1
ATOM 4459 C C . ALA A 1 541 ? -57.357 -67.025 13.002 1.00 34.56 541 ALA A C 1
ATOM 4461 O O . ALA A 1 541 ? -57.717 -66.782 11.843 1.00 34.56 541 ALA A O 1
ATOM 4462 N N . PRO A 1 542 ? -56.925 -68.276 13.329 1.00 58.47 542 PRO A N 1
ATOM 4463 C CA . PRO A 1 542 ? -56.353 -68.891 14.559 1.00 58.47 542 PRO A CA 1
ATOM 4464 C C . PRO A 1 542 ? -54.955 -69.530 14.237 1.00 58.47 542 PRO A C 1
ATOM 4466 O O . PRO A 1 542 ? -54.331 -69.010 13.311 1.00 58.47 542 PRO A O 1
ATOM 4469 N N . PRO A 1 543 ? -54.432 -70.642 14.837 1.00 48.31 543 PRO A N 1
ATOM 4470 C CA . PRO A 1 543 ? -54.680 -71.392 16.101 1.00 48.31 543 PRO A CA 1
ATOM 4471 C C . PRO A 1 543 ? -53.413 -71.443 17.021 1.00 48.31 543 PRO A C 1
ATOM 4473 O O . PRO A 1 543 ? -52.424 -70.795 16.700 1.00 48.31 543 PRO A O 1
ATOM 4476 N N . GLY A 1 544 ? -53.305 -72.168 18.152 1.00 33.25 544 GLY A N 1
ATOM 4477 C CA . GLY A 1 544 ? -54.233 -72.977 18.977 1.00 33.25 544 GLY A CA 1
ATOM 4478 C C . GLY A 1 544 ? -53.474 -73.907 19.966 1.00 33.25 544 GLY A C 1
ATOM 4479 O O . GLY A 1 544 ? -52.275 -74.106 19.793 1.00 33.25 544 GLY A O 1
ATOM 4480 N N . GLY A 1 545 ? -54.170 -74.492 20.959 1.00 34.88 545 GLY A N 1
ATOM 4481 C CA . GLY A 1 545 ? -53.620 -75.407 21.994 1.00 34.88 545 GLY A CA 1
ATOM 4482 C C . GLY A 1 545 ? -53.028 -74.709 23.241 1.00 34.88 545 GLY A C 1
ATOM 4483 O O . GLY A 1 545 ? -52.684 -73.533 23.159 1.00 34.88 545 GLY A O 1
ATOM 4484 N N . ASP A 1 546 ? -52.886 -75.345 24.414 1.00 38.81 546 ASP A N 1
ATOM 4485 C CA . ASP A 1 546 ? -53.382 -76.658 24.895 1.00 38.81 546 ASP A CA 1
ATOM 4486 C C . ASP A 1 546 ? -53.329 -76.739 26.454 1.00 38.81 546 ASP A C 1
ATOM 4488 O O . ASP A 1 546 ? -52.602 -75.954 27.065 1.00 38.81 546 ASP A O 1
ATOM 4492 N N . GLY A 1 547 ? -54.053 -77.685 27.079 1.00 38.88 547 GLY A N 1
ATOM 4493 C CA . GLY A 1 547 ? -54.061 -77.990 28.533 1.00 38.88 547 GLY A CA 1
ATOM 4494 C C . GLY A 1 547 ? -54.883 -77.028 29.424 1.00 38.88 547 GLY A C 1
ATOM 4495 O O . GLY A 1 547 ? -54.944 -75.831 29.158 1.00 38.88 547 GLY A O 1
ATOM 4496 N N . GLY A 1 548 ? -55.575 -77.448 30.497 1.00 39.59 548 GLY A N 1
ATOM 4497 C CA . GLY A 1 548 ? -55.612 -78.737 31.223 1.00 39.59 548 GLY A CA 1
ATOM 4498 C C . GLY A 1 548 ? -54.982 -78.567 32.618 1.00 39.59 548 GLY A C 1
ATOM 4499 O O . GLY A 1 548 ? -53.775 -78.376 32.695 1.00 39.59 548 GLY A O 1
ATOM 4500 N N . GLU A 1 549 ? -55.741 -78.334 33.695 1.00 44.50 549 GLU A N 1
ATOM 4501 C CA . GLU A 1 549 ? -56.578 -79.255 34.511 1.00 44.50 549 GLU A CA 1
ATOM 4502 C C . GLU A 1 549 ? -55.853 -79.730 35.794 1.00 44.50 549 GLU A C 1
ATOM 4504 O O . GLU A 1 549 ? -54.681 -80.080 35.748 1.00 44.50 549 GLU A O 1
ATOM 4509 N N . ASP A 1 550 ? -56.596 -79.684 36.910 1.00 45.00 550 ASP A N 1
ATOM 4510 C CA . ASP A 1 550 ? -56.402 -80.222 38.273 1.00 45.00 550 ASP A CA 1
ATOM 4511 C C . ASP A 1 550 ? -55.034 -80.165 39.004 1.00 45.00 550 ASP A C 1
ATOM 4513 O O . ASP A 1 550 ? -54.004 -80.671 38.558 1.00 45.00 550 ASP A O 1
ATOM 4517 N N . GLY A 1 551 ? -55.080 -79.620 40.233 1.00 43.00 551 GLY A N 1
ATOM 4518 C CA . GLY A 1 551 ? -53.970 -79.510 41.195 1.00 43.00 551 GLY A CA 1
ATOM 4519 C C . GLY A 1 551 ? -54.344 -78.722 42.449 1.00 43.00 551 GLY A C 1
ATOM 4520 O O . GLY A 1 551 ? -53.934 -77.544 42.529 1.00 43.00 551 GLY A O 1
#

Organism: Hemiselmis andersenii (NCBI:txid464988)

Radius of gyration: 141.73 Å; chains: 1; bounding box: 229×133×378 Å

InterPro domains:
  IPR052993 Cilia- and flagella-associated protein 57 [PTHR32215] (1-540)

pLDDT: mean 77.13, std 16.14, range [31.75, 96.62]

Foldseek 3Di:
DDADPVRQKDWDDDPVGDIDMDGDDDDDDDDDDDDDDDDDDDDDDPDPDDPVVVVVVVVVVVVVVVVVVVVVVVVVVVVVVVVVVVVVVVVVVVVVVVVVVVVVVVVVVVVVVVVVVVVVVVVVVVVVVVVVVVVVVVVVVVVVVVVVVVVVVVVVVVVVVVVVVVVVVVVVVVVVVVVVVVVVVVVVVVVVVVVVVVVVVVVVVVVVVVVVVVVVVVVVVVVVVVVVVVVVVVVVVVVVVVVVVVVVVVVVVVVVVVVVVVVVVVVVVVVVVVVVVVVVVVVVVVVVVVVVVVVVVVVVVVVVVVVVVVVVVVVVVVVVVVVVVVVVVVVVVVVVVVVCVVVVVVCVVVVVVVVVVVVVVVVVVVVVVVVVVVVVVVVVVVVVVVVVVVVVVVVVVVVVVVVVVVVVVVVVLVVLVVCLVPVDDPVCSVVSVVVSVVPDDDDYDYYDDDYDDDDDDDPPPPPPVVVVVVVVVVVVVVVVVVVVVVVVVVVVVVVVVVVVVVVVVVVVVVVVVVVVVVVVVVVVVVVVVPPDPDDDDDDDDDDDDDDDDDD

Sequence (551 aa):
MGASADESQLFVASEDGTLFMFDVHLMEGGEVAGKKTTDPSQFLDVVLITRADVEEKTSTMADLENKIGETQVQAEYKLHLHDQDWAEKTKKMKEEMEAARGAAEARFEALRRRKEQQELEAVEAIQNMERAHMKAAEELESLYEKKLAIEAQRYRGLLHEKEDMECSYEEQLEITRSKYNSVIMKLKGEFEARAKEQQDAYFRLKDELSNTKAQYEEFVRQQDDDHEDEVLKVQYAHKRQLEEEQEAVLNLKSQSAIMRRRFDSFKTDMEELRSQLKLKADELKAANERGEEQDRQISMLKNDIRDREQTIDNKEKRISELRMKAKELEKIKFVLDYKYKELKKEIEPKETQILHMKGQIKEMDEELERDVRTNHALGQALNDKTHKIDNLNQEIKRQRGLVVEKERLIQLFVTDLEKLVTEIDPSYWRDAIRQLYRTYVKKGSKEPGARDVPDSMDEFARQREYMERSLETLKRRATKNEEAVKINNQKKASENAMLIDELNSLRREKRTLETKVQELQSELQLHGAQRRRVGSRQGSAPPGGDGGEDG

Secondary structure (DSSP, 8-state):
-EE-TTS-EEEEE-TTS-EEEEE---------------------------HHHHHHHHHHHHHHHHHHHHHHHHHHHHHHHHHHHHHHHHHHHHHHHHHHHHHHHHHHHHHHHHHHHHHHHHHHHHHHHHHHHHHHHHHHHHHHHHHHHHHHHHHHHHHHHHHHHHHHHHHHHHHHHHHHHHHHHHHHHHHHHHHHHHHHHHHHHHHHHHHHHHHHHHHHHHHHHHHHHHHHHHHHHHHHHHHHHHHHHHHHHHHHHHHHHHHHHHHHHHHHHHHHHHHHHHHHHHHHHHHHHHHHHHHHHHHHHHHHHHHHHHHHHHHHHHHHHHHHHHHHHHHHHHHHHHHHHHHHHHHHHHHHHHHHHHHHHHHHHHHHHHHHHHHHHHHHHHHHHHHHHHHHHHHHHHHHHHHHHHHHHHHHHHHHHHTS-TTTHHHHHHHHHHHS-----------------TTHHHHHHHHHHHHHHHHHHHHHHHHHHHHHHHHHHHHHHHHHHHHHHHHHHHHHHHHHHHHHHHHHHHHHHSTT-------------------